Protein AF-0000000078811492 (afdb_homodimer)

Radius of gyration: 34.93 Å; Cα contacts (8 Å, |Δi|>4): 1574; chains: 2; bounding box: 75×149×97 Å

Secondary structure (DSSP, 8-state):
----STTHHHHHHHHHHHHHHHHHHHHHHHHSTTS----EEEEEEEE---STT-S--HHHH--EEEEEEE-TTSBEEEEEEEESGGGGSTT--EEE---SEEEEEEEEE--GGGTSEEEPP--TT-BGGG-EEEE--EE-TTT--EEE-S-PPP-EEEEEEEEE---TT-EEEEEEEEEEE-EEEEEEEEEETT-PPPPGGGEEEEEEES--EEETTSPBPP---EEEEPSEEEEEEEEEEEESSSS-EEEEEEEEEEEEEEEE------TTTSPPPEEEEEETT--EEEEEEHHHHHHHTSTGGGTTS-HHHHHHH--EEEEEEEE-TTS--------BTTB----------/----STHHHHHHHHHHHHHHHHHHHHHHHHHSTTS----EEEEEEEE---STT-S--HHHH--EEEEEEE-TTSBEEEEEEEESGGGGSTT--EEE---SEEEEEEEEE--GGGTSEEE----TT-BGGG-EEEE--EE-TTT--EEE-S-PPP-EEEEEEEEE---TT-EEEEEEEEEEE-EEEEEEEEEETT-PPPPGGGEEEEEEES--EEETTSPBPP---EEEEPSEEEEEEEEEEEESSSS-EEEEEEEEEEEEEEEE------TTTSPPPEEEEEETT--EEEEEEHHHHHHHT-TGGGTTS-HHHHHHH--EEEEEEEE-TTSS-------BTTB----------

pLDDT: mean 80.96, std 22.61, range [22.38, 98.75]

Organism: NCBI:txid997873

Foldseek 3Di:
DDDDPPPVVVVVVVVVVVVVVVVVVVCVCVVVVPLPPLAAWEKEAEFELLAPVSHGCFLPAWFKKKKFKAAPVQFTDDIDMDGDNLRNDPDDIDIDPDDFHKIKMKMKTFCVVVPFKDWDDQDGRDGLQNIKIFGDWDADPVPRATEDADDHRWMKIWIDIDGGDDGSSYDYHYHYIYIFTFKAKEKEKEAALVLEADDQLFKWKWKKDQARMAGSVRDGDGGGIYIWGFNDKDKDKDWDWDDPDPDDTDTDIYIMMMTMTMDTHDDDDDCVVGPAIWMWMATPVGHTADIDRVLVVQQVVCDDVNVVPDSNSSSRHHRYYYYYHYAYPVSHNCPPQPPPDPDRPPPPPPPPD/DPPDPPPVVVVVVVVVVVVVVVVVVVCVCVVCVPLPPLAAWEKEAEFELLAPVSHGCFLPAWFKKKKFKAAPVQFTDDIDMDGDNLRNDPPDIDIDPDDFHKIKMKMKTFCVVPPFKDWDDDDGRDGLQNIKIFGDWDADPVPRATEDADDHRWMKIWIDIDGGDDGSSYDYHYHYIYIFTFKAKEKEKEAALVLEADDQLFKWKWKKDQARMAGSVRDGDGGGIYIWGFNDKDKDKDWDWDDPDPPDTDTDIYIMMMTMTMDTHDDDDDCVVGPAIWMWMATPVGHTQDIDRVLVVQQVVCDDVNVPPDSNSSSRHHRYYYYYAYAYPVSHNPPPQPPPPVDRPPPPPPPPD

Solvent-accessible surface area (backbone atoms only — not comparable to full-atom values): 37862 Å² total; per-residue (Å²): 135,85,82,76,79,68,66,65,64,54,52,58,54,50,51,52,49,48,54,52,50,55,54,53,56,58,47,49,58,56,56,58,61,54,48,60,72,41,54,67,43,40,31,40,30,73,37,31,34,52,35,86,60,60,22,58,22,33,47,71,66,46,52,23,42,36,40,38,34,20,38,87,86,37,37,57,76,48,70,52,71,52,67,51,72,64,46,49,37,93,77,49,59,47,75,50,94,66,76,63,43,56,33,42,37,38,34,48,24,21,39,68,91,44,71,38,32,40,62,55,83,80,52,93,78,30,36,59,85,69,35,33,38,31,51,59,67,44,72,38,80,90,78,70,44,36,28,36,52,50,78,55,56,59,30,30,42,31,64,40,80,46,74,44,72,82,44,83,78,24,46,82,46,79,44,77,34,56,32,39,51,36,37,32,39,38,36,40,33,40,30,36,38,16,34,40,69,39,60,44,82,48,46,43,56,34,37,35,36,47,45,47,28,31,36,64,83,73,44,73,38,93,52,66,65,34,38,28,26,50,54,44,73,42,73,40,63,32,50,37,57,24,74,78,49,99,85,40,70,46,76,41,78,22,35,19,18,36,36,33,35,38,46,54,43,75,71,87,68,63,65,92,80,39,83,70,39,30,36,37,32,23,35,69,88,64,47,78,38,46,48,36,36,49,63,38,55,58,57,60,66,50,48,79,92,42,61,85,50,52,70,58,56,46,46,40,23,53,42,70,46,64,44,48,44,70,26,42,88,76,66,34,24,66,74,24,49,36,49,41,91,93,48,73,62,74,82,70,84,66,79,79,125,135,84,83,77,77,71,66,63,64,56,51,59,54,48,51,51,51,49,55,53,51,54,53,51,55,56,48,49,56,56,54,57,62,54,49,60,70,42,54,66,44,41,32,39,29,74,36,31,35,50,35,86,59,60,22,59,23,33,46,73,66,46,51,23,42,35,40,39,33,20,39,88,86,38,37,58,75,49,70,51,71,51,67,51,73,64,47,51,38,92,79,50,60,46,76,50,94,66,74,64,42,55,34,42,36,39,34,48,25,21,40,68,92,45,71,37,31,40,62,54,82,80,53,96,77,31,35,58,86,68,34,32,39,32,52,59,67,43,72,38,82,88,78,68,45,37,28,36,54,51,78,56,55,59,30,29,41,30,65,42,80,44,74,44,71,81,43,84,78,25,48,82,46,76,44,77,33,56,31,38,51,38,37,31,38,39,37,40,32,39,30,37,42,25,30,45,69,40,61,46,82,48,46,45,55,34,36,37,35,49,48,48,28,31,37,65,84,73,43,73,38,94,54,67,64,32,37,29,26,49,54,44,74,45,74,39,64,33,50,37,54,12,66,79,50,99,84,40,70,45,76,28,77,22,35,19,18,35,36,34,34,38,45,53,44,75,71,85,70,62,64,92,81,38,83,70,39,31,37,37,32,24,34,70,88,63,47,78,38,45,49,35,37,47,64,37,54,57,58,60,66,50,48,78,90,41,61,85,49,51,71,58,56,47,46,40,23,54,43,69,45,61,43,49,44,68,23,41,89,76,66,34,23,58,70,26,56,39,45,54,86,93,48,72,68,73,83,69,85,66,79,78,128

InterPro domains:
  IPR014941 Fimbrium subunit FimB/Mfa2/Mfa3 [PF08842] (35-348)

Sequence (706 aa):
MDKPSYIRNFGMKAWVILVELLLLVSCDNAIYDDEGDCSVTYHLKFRYDMNMKFADAFTHEVKSVRLYAFNSNGELVWQADEQGEILASGDYTMKLELAPGDYHLMAWCGLDNGESFTVTDASHNCRMTDLHCKLNRYLDKATGVSYSNKDLHPLFHGSLDVSLPANDDGGDYTYVMPLTKDTNVFRVVLQHLSGQDINVDDFTFSIEDRNGWIAHDNTLKEDEPIVYRTWSTYSGEAGVDIATGKESRVTTIVKVAVAELTVSRLVLRDWSLYSRPMLIIRTTEGKLVASIPIIDYALLVKGNYNRKMSDQEYLDRQDEYNMTFFLDEQNQWINSVILINSWRVVLSNVDVDMDKPSYIRNFGMKAWVILVELLLLVSCDNAIYDDEGDCSVTYHLKFRYDMNMKFADAFTHEVKSVRLYAFNSNGELVWQADEQGEILASGDYTMKLELAPGDYHLMAWCGLDNGESFTVTDASHNCRMTDLHCKLNRYLDKATGVSYSNKDLHPLFHGSLDVSLPANDDGGDYTYVMPLTKDTNVFRVVLQHLSGQDINVDDFTFSIEDRNGWIAHDNTLKEDEPIVYRTWSTYSGEAGVDIATGKESRVTTIVKVAVAELTVSRLVLRDWSLYSRPMLIIRTTEGKLVASIPIIDYALLVKGNYNRKMSDQEYLDRQDEYNMTFFLDEQNQWINSVILINSWRVVLSNVDVD

Structure (mmCIF, N/CA/C/O backbone):
data_AF-0000000078811492-model_v1
#
loop_
_entity.id
_entity.type
_entity.pdbx_description
1 polymer 'FimB/Mfa2 family fimbrial subunit'
#
loop_
_atom_site.group_PDB
_atom_site.id
_atom_site.type_symbol
_atom_site.label_atom_id
_atom_site.label_alt_id
_atom_site.label_comp_id
_atom_site.label_asym_id
_atom_site.label_entity_id
_atom_site.label_seq_id
_atom_site.pdbx_PDB_ins_code
_atom_site.Cartn_x
_atom_site.Cartn_y
_atom_site.Cartn_z
_atom_site.occupancy
_atom_site.B_iso_or_equiv
_atom_site.auth_seq_id
_atom_site.auth_comp_id
_atom_site.auth_asym_id
_atom_site.auth_atom_id
_atom_site.pdbx_PDB_model_num
ATOM 1 N N . MET A 1 1 ? 16.922 -79.375 -67.188 1 23.11 1 MET A N 1
ATOM 2 C CA . MET A 1 1 ? 17.719 -78.688 -66.188 1 23.11 1 MET A CA 1
ATOM 3 C C . MET A 1 1 ? 16.828 -78 -65.188 1 23.11 1 MET A C 1
ATOM 5 O O . MET A 1 1 ? 16.016 -77.125 -65.5 1 23.11 1 MET A O 1
ATOM 9 N N . ASP A 1 2 ? 16.516 -78.688 -64.125 1 27.75 2 ASP A N 1
ATOM 10 C CA . ASP A 1 2 ? 15.562 -78.562 -63 1 27.75 2 ASP A CA 1
ATOM 11 C C . ASP A 1 2 ? 15.883 -77.375 -62.125 1 27.75 2 ASP A C 1
ATOM 13 O O . ASP A 1 2 ? 16.984 -77.25 -61.594 1 27.75 2 ASP A O 1
ATOM 17 N N . LYS A 1 3 ? 15.266 -76.25 -62.5 1 35.47 3 LYS A N 1
ATOM 18 C CA . LYS A 1 3 ? 15.352 -74.938 -61.875 1 35.47 3 LYS A CA 1
ATOM 19 C C . LYS A 1 3 ? 15.016 -75 -60.406 1 35.47 3 LYS A C 1
ATOM 21 O O . LYS A 1 3 ? 13.938 -75.438 -60 1 35.47 3 LYS A O 1
ATOM 26 N N . PRO A 1 4 ? 16.125 -75.062 -59.438 1 29.5 4 PRO A N 1
ATOM 27 C CA . PRO A 1 4 ? 16.203 -75.312 -58 1 29.5 4 PRO A CA 1
ATOM 28 C C . PRO A 1 4 ? 15.336 -74.375 -57.188 1 29.5 4 PRO A C 1
ATOM 30 O O . PRO A 1 4 ? 15.125 -73.25 -57.594 1 29.5 4 PRO A O 1
ATOM 33 N N . SER A 1 5 ? 14.453 -74.812 -56.219 1 30.3 5 SER A N 1
ATOM 34 C CA . SER A 1 5 ? 13.531 -74.5 -55.156 1 30.3 5 SER A CA 1
ATOM 35 C C . SER A 1 5 ? 14.188 -73.562 -54.125 1 30.3 5 SER A C 1
ATOM 37 O O . SER A 1 5 ? 13.586 -73.25 -53.094 1 30.3 5 SER A O 1
ATOM 39 N N . TYR A 1 6 ? 15.492 -73.312 -54.25 1 29.5 6 TYR A N 1
ATOM 40 C CA . TYR A 1 6 ? 16.219 -72.75 -53.125 1 29.5 6 TYR A CA 1
ATOM 41 C C . TYR A 1 6 ? 15.812 -71.25 -52.875 1 29.5 6 TYR A C 1
ATOM 43 O O . TYR A 1 6 ? 16.25 -70.625 -51.906 1 29.5 6 TYR A O 1
ATOM 51 N N . ILE A 1 7 ? 15.094 -70.688 -53.875 1 31.89 7 ILE A N 1
ATOM 52 C CA . ILE A 1 7 ? 15.07 -69.25 -53.781 1 31.89 7 ILE A CA 1
ATOM 53 C C . ILE A 1 7 ? 14.055 -68.812 -52.719 1 31.89 7 ILE A C 1
ATOM 55 O O . ILE A 1 7 ? 14.047 -67.625 -52.281 1 31.89 7 ILE A O 1
ATOM 59 N N . ARG A 1 8 ? 13.039 -69.625 -52.469 1 34.31 8 ARG A N 1
ATOM 60 C CA . ARG A 1 8 ? 11.922 -69.062 -51.719 1 34.31 8 ARG A CA 1
ATOM 61 C C . ARG A 1 8 ? 12.312 -68.875 -50.25 1 34.31 8 ARG A C 1
ATOM 63 O O . ARG A 1 8 ? 11.688 -68.062 -49.562 1 34.31 8 ARG A O 1
ATOM 70 N N . ASN A 1 9 ? 13.219 -69.75 -49.75 1 35.31 9 ASN A N 1
ATOM 71 C CA . ASN A 1 9 ? 13.469 -69.625 -48.344 1 35.31 9 ASN A CA 1
ATOM 72 C C . ASN A 1 9 ? 14.32 -68.438 -48 1 35.31 9 ASN A C 1
ATOM 74 O O . ASN A 1 9 ? 14.469 -68.062 -46.844 1 35.31 9 ASN A O 1
ATOM 78 N N . PHE A 1 10 ? 15.062 -67.938 -49.062 1 40.41 10 PHE A N 1
ATOM 79 C CA . PHE A 1 10 ? 15.945 -66.875 -48.75 1 40.41 10 PHE A CA 1
ATOM 80 C C . PHE A 1 10 ? 15.148 -65.562 -48.531 1 40.41 10 PHE A C 1
ATOM 82 O O . PHE A 1 10 ? 15.641 -64.625 -47.906 1 40.41 10 PHE A O 1
ATOM 89 N N . GLY A 1 11 ? 13.93 -65.562 -49.094 1 39.06 11 GLY A N 1
ATOM 90 C CA . GLY A 1 11 ? 13.203 -64.312 -48.969 1 39.06 11 GLY A CA 1
ATOM 91 C C . GLY A 1 11 ? 12.68 -64.062 -47.562 1 39.06 11 GLY A C 1
ATOM 92 O O . GLY A 1 11 ? 12.586 -62.906 -47.125 1 39.06 11 GLY A O 1
ATOM 93 N N . MET A 1 12 ? 12.219 -65.188 -47 1 42.34 12 MET A N 1
ATOM 94 C CA . MET A 1 12 ? 11.617 -64.938 -45.688 1 42.34 12 MET A CA 1
ATOM 95 C C . MET A 1 12 ? 12.688 -64.625 -44.656 1 42.34 12 MET A C 1
ATOM 97 O O . MET A 1 12 ? 12.422 -63.938 -43.688 1 42.34 12 MET A O 1
ATOM 101 N N . LYS A 1 13 ? 13.859 -65.25 -44.781 1 45.75 13 LYS A N 1
ATOM 102 C CA . LYS A 1 13 ? 14.898 -64.938 -43.812 1 45.75 13 LYS A CA 1
ATOM 103 C C . LYS A 1 13 ? 15.406 -63.5 -44 1 45.75 13 LYS A C 1
ATOM 105 O O . LYS A 1 13 ? 15.719 -62.812 -43.031 1 45.75 13 LYS A O 1
ATOM 110 N N . ALA A 1 14 ? 15.383 -63.062 -45.281 1 48.25 14 ALA A N 1
ATOM 111 C CA . ALA A 1 14 ? 15.852 -61.688 -45.469 1 48.25 14 ALA A CA 1
ATOM 112 C C . ALA A 1 14 ? 14.859 -60.688 -44.906 1 48.25 14 ALA A C 1
ATOM 114 O O . ALA A 1 14 ? 15.258 -59.625 -44.375 1 48.25 14 ALA A O 1
ATOM 115 N N . TRP A 1 15 ? 13.562 -61.062 -44.969 1 49.03 15 TRP A N 1
ATOM 116 C CA . TRP A 1 15 ? 12.617 -60.094 -44.438 1 49.03 15 TRP A CA 1
ATOM 117 C C . TRP A 1 15 ? 12.695 -60.062 -42.906 1 49.03 15 TRP A C 1
ATOM 119 O O . TRP A 1 15 ? 12.594 -59 -42.312 1 49.03 15 TRP A O 1
ATOM 129 N N . VAL A 1 16 ? 13.031 -61.219 -42.312 1 46.47 16 VAL A N 1
ATOM 130 C CA . VAL A 1 16 ? 13.141 -61.188 -40.844 1 46.47 16 VAL A CA 1
ATOM 131 C C . VAL A 1 16 ? 14.414 -60.438 -40.438 1 46.47 16 VAL A C 1
ATOM 133 O O . VAL A 1 16 ? 14.406 -59.688 -39.469 1 46.47 16 VAL A O 1
ATOM 136 N N . ILE A 1 17 ? 15.523 -60.562 -41.219 1 48.25 17 ILE A N 1
ATOM 137 C CA . ILE A 1 17 ? 16.734 -59.812 -40.875 1 48.25 17 ILE A CA 1
ATOM 138 C C . ILE A 1 17 ? 16.5 -58.312 -41.125 1 48.25 17 ILE A C 1
ATOM 140 O O . ILE A 1 17 ? 16.969 -57.5 -40.344 1 48.25 17 ILE A O 1
ATOM 144 N N . LEU A 1 18 ? 15.711 -57.969 -42.125 1 45.84 18 LEU A N 1
ATOM 145 C CA . LEU A 1 18 ? 15.477 -56.531 -42.312 1 45.84 18 LEU A CA 1
ATOM 146 C C . LEU A 1 18 ? 14.617 -55.969 -41.188 1 45.84 18 LEU A C 1
ATOM 148 O O . LEU A 1 18 ? 14.867 -54.844 -40.719 1 45.84 18 LEU A O 1
ATOM 152 N N . VAL A 1 19 ? 13.578 -56.719 -40.75 1 47.25 19 VAL A N 1
ATOM 153 C CA . VAL A 1 19 ? 12.781 -56.188 -39.625 1 47.25 19 VAL A CA 1
ATOM 154 C C . VAL A 1 19 ? 13.625 -56.156 -38.375 1 47.25 19 VAL A C 1
ATOM 156 O O . VAL A 1 19 ? 13.531 -55.188 -37.594 1 47.25 19 VAL A O 1
ATOM 159 N N . GLU A 1 20 ? 14.547 -57.094 -38.125 1 43.19 20 GLU A N 1
ATOM 160 C CA . GLU A 1 20 ? 15.422 -57.031 -36.969 1 43.19 20 GLU A CA 1
ATOM 161 C C . GLU A 1 20 ? 16.438 -55.906 -37.125 1 43.19 20 GLU A C 1
ATOM 163 O O . GLU A 1 20 ? 16.812 -55.25 -36.125 1 43.19 20 GLU A O 1
ATOM 168 N N . LEU A 1 21 ? 16.938 -55.656 -38.281 1 44 21 LEU A N 1
ATOM 169 C CA . LEU A 1 21 ? 17.875 -54.531 -38.469 1 44 21 LEU A CA 1
ATOM 170 C C . LEU A 1 21 ? 17.172 -53.188 -38.344 1 44 21 LEU A C 1
ATOM 172 O O . LEU A 1 21 ? 17.734 -52.25 -37.812 1 44 21 LEU A O 1
ATOM 176 N N . LEU A 1 22 ? 15.891 -53.031 -38.844 1 42.28 22 LEU A N 1
ATOM 177 C CA . LEU A 1 22 ? 15.18 -51.781 -38.625 1 42.28 22 LEU A CA 1
ATOM 178 C C . LEU A 1 22 ? 14.805 -51.594 -37.156 1 42.28 22 LEU A C 1
ATOM 180 O O . LEU A 1 22 ? 14.688 -50.5 -36.656 1 42.28 22 LEU A O 1
ATOM 184 N N . LEU A 1 23 ? 14.539 -52.688 -36.406 1 37.84 23 LEU A N 1
ATOM 185 C CA . LEU A 1 23 ? 14.305 -52.531 -34.969 1 37.84 23 LEU A CA 1
ATOM 186 C C . LEU A 1 23 ? 15.602 -52.219 -34.219 1 37.84 23 LEU A C 1
ATOM 188 O O . LEU A 1 23 ? 15.578 -51.625 -33.125 1 37.84 23 LEU A O 1
ATOM 192 N N . LEU A 1 24 ? 16.797 -52.656 -34.656 1 38 24 LEU A N 1
ATOM 193 C CA . LEU A 1 24 ? 18.031 -52.281 -33.969 1 38 24 LEU A CA 1
ATOM 194 C C . LEU A 1 24 ? 18.406 -50.844 -34.25 1 38 24 LEU A C 1
ATOM 196 O O . LEU A 1 24 ? 19.078 -50.188 -33.469 1 38 24 LEU A O 1
ATOM 200 N N . VAL A 1 25 ? 18.219 -50.344 -35.531 1 38.03 25 VAL A N 1
ATOM 201 C CA . VAL A 1 25 ? 18.641 -48.969 -35.75 1 38.03 25 VAL A CA 1
ATOM 202 C C . VAL A 1 25 ? 17.719 -48 -35 1 38.03 25 VAL A C 1
ATOM 204 O O . VAL A 1 25 ? 18.172 -46.938 -34.562 1 38.03 25 VAL A O 1
ATOM 207 N N . SER A 1 26 ? 16.391 -48.219 -34.938 1 35.97 26 SER A N 1
ATOM 208 C CA . SER A 1 26 ? 15.562 -47.219 -34.312 1 35.97 26 SER A CA 1
ATOM 209 C C . SER A 1 26 ? 15.703 -47.25 -32.812 1 35.97 26 SER A C 1
ATOM 211 O O . SER A 1 26 ? 15.336 -46.281 -32.125 1 35.97 26 SER A O 1
ATOM 213 N N . CYS A 1 27 ? 16.047 -48.375 -32.188 1 36.16 27 CYS A N 1
ATOM 214 C CA . CYS A 1 27 ? 16.234 -48.375 -30.75 1 36.16 27 CYS A CA 1
ATOM 215 C C . CYS A 1 27 ? 17.594 -47.781 -30.375 1 36.16 27 CYS A C 1
ATOM 217 O O . CYS A 1 27 ? 17.906 -47.625 -29.188 1 36.16 27 CYS A O 1
ATOM 219 N N . ASP A 1 28 ? 18.641 -47.875 -31.219 1 35.81 28 ASP A N 1
ATOM 220 C CA . ASP A 1 28 ? 19.891 -47.281 -30.719 1 35.81 28 ASP A CA 1
ATOM 221 C C . ASP A 1 28 ? 19.75 -45.781 -30.562 1 35.81 28 ASP A C 1
ATOM 223 O O . ASP A 1 28 ? 20.344 -45.188 -29.656 1 35.81 28 ASP A O 1
ATOM 227 N N . ASN A 1 29 ? 19.266 -45.062 -31.625 1 35.19 29 ASN A N 1
ATOM 228 C CA . ASN A 1 29 ? 19.219 -43.625 -31.438 1 35.19 29 ASN A CA 1
ATOM 229 C C . ASN A 1 29 ? 18.141 -43.219 -30.438 1 35.19 29 ASN A C 1
ATOM 231 O O . ASN A 1 29 ? 18.125 -42.062 -29.953 1 35.19 29 ASN A O 1
ATOM 235 N N . ALA A 1 30 ? 16.984 -43.875 -30.328 1 36.44 30 ALA A N 1
ATOM 236 C CA . ALA A 1 30 ? 15.969 -43.531 -29.328 1 36.44 30 ALA A CA 1
ATOM 237 C C . ALA A 1 30 ? 16.422 -43.938 -27.922 1 36.44 30 ALA A C 1
ATOM 239 O O . ALA A 1 30 ? 16.016 -43.344 -26.922 1 36.44 30 ALA A O 1
ATOM 240 N N . ILE A 1 31 ? 17.062 -45.094 -27.672 1 38.25 31 ILE A N 1
ATOM 241 C CA . ILE A 1 31 ? 17.516 -45.438 -26.328 1 38.25 31 ILE A CA 1
ATOM 242 C C . ILE A 1 31 ? 18.703 -44.531 -25.953 1 38.25 31 ILE A C 1
ATOM 244 O O . ILE A 1 31 ? 18.844 -44.125 -24.797 1 38.25 31 ILE A O 1
ATOM 248 N N . TYR A 1 32 ? 19.719 -44.438 -26.766 1 38.69 32 TYR A N 1
ATOM 249 C CA . TYR A 1 32 ? 20.797 -43.531 -26.344 1 38.69 32 TYR A CA 1
ATOM 250 C C . TYR A 1 32 ? 20.359 -42.094 -26.422 1 38.69 32 TYR A C 1
ATOM 252 O O . TYR A 1 32 ? 21.062 -41.188 -25.922 1 38.69 32 TYR A O 1
ATOM 260 N N . ASP A 1 33 ? 19.531 -41.75 -27.312 1 39.75 33 ASP A N 1
ATOM 261 C CA . ASP A 1 33 ? 19.094 -40.375 -27.359 1 39.75 33 ASP A CA 1
ATOM 262 C C . ASP A 1 33 ? 18.328 -40 -26.094 1 39.75 33 ASP A C 1
ATOM 264 O O . ASP A 1 33 ? 17.906 -38.844 -25.922 1 39.75 33 ASP A O 1
ATOM 268 N N . ASP A 1 34 ? 17.641 -40.969 -25.594 1 39.19 34 ASP A N 1
ATOM 269 C CA . ASP A 1 34 ? 17.188 -40.594 -24.25 1 39.19 34 ASP A CA 1
ATOM 270 C C . ASP A 1 34 ? 18.344 -40.531 -23.266 1 39.19 34 ASP A C 1
ATOM 272 O O . ASP A 1 34 ? 18.266 -41.094 -22.172 1 39.19 34 ASP A O 1
ATOM 276 N N . GLU A 1 35 ? 19.578 -40.906 -23.641 1 42.19 35 GLU A N 1
ATOM 277 C CA . GLU A 1 35 ? 20.531 -40.438 -22.641 1 42.19 35 GLU A CA 1
ATOM 278 C C . GLU A 1 35 ? 20.062 -39.156 -21.969 1 42.19 35 GLU A C 1
ATOM 280 O O . GLU A 1 35 ? 19.906 -38.125 -22.641 1 42.19 35 GLU A O 1
ATOM 285 N N . GLY A 1 36 ? 19.234 -39.281 -21.156 1 46.66 36 GLY A N 1
ATOM 286 C CA . GLY A 1 36 ? 18.828 -38.156 -20.297 1 46.66 36 GLY A CA 1
ATOM 287 C C . GLY A 1 36 ? 19.859 -37.062 -20.234 1 46.66 36 GLY A C 1
ATOM 288 O O . GLY A 1 36 ? 21.062 -37.344 -20.203 1 46.66 36 GLY A O 1
ATOM 289 N N . ASP A 1 37 ? 19.906 -36.094 -21.031 1 52.69 37 ASP A N 1
ATOM 290 C CA . ASP A 1 37 ? 20.75 -34.938 -20.828 1 52.69 37 ASP A CA 1
ATOM 291 C C . ASP A 1 37 ? 21.234 -34.844 -19.375 1 52.69 37 ASP A C 1
ATOM 293 O O . ASP A 1 37 ? 20.453 -34.625 -18.453 1 52.69 37 ASP A O 1
ATOM 297 N N . CYS A 1 38 ? 22.141 -35.844 -19.031 1 66.19 38 CYS A N 1
ATOM 298 C CA . CYS A 1 38 ? 22.812 -35.938 -17.734 1 66.19 38 CYS A CA 1
ATOM 299 C C . CYS A 1 38 ? 23.391 -34.562 -17.344 1 66.19 38 CYS A C 1
ATOM 301 O O . CYS A 1 38 ? 24.266 -34.5 -16.469 1 66.19 38 CYS A O 1
ATOM 303 N N . SER A 1 39 ? 23.031 -33.625 -18.109 1 81.31 39 SER A N 1
ATOM 304 C CA . SER A 1 39 ? 23.562 -32.312 -17.734 1 81.31 39 SER A CA 1
ATOM 305 C C . SER A 1 39 ? 22.781 -31.734 -16.562 1 81.31 39 SER A C 1
ATOM 307 O O . SER A 1 39 ? 21.594 -32 -16.391 1 81.31 39 SER A O 1
ATOM 309 N N . VAL A 1 40 ? 23.594 -31.266 -15.656 1 89.56 40 VAL A N 1
ATOM 310 C CA . VAL A 1 40 ? 23.031 -30.547 -14.516 1 89.56 40 VAL A CA 1
ATOM 311 C C . VAL A 1 40 ? 22.844 -29.078 -14.867 1 89.56 40 VAL A C 1
ATOM 313 O O . VAL A 1 40 ? 23.75 -28.453 -15.414 1 89.56 40 VAL A O 1
ATOM 316 N N . THR A 1 41 ? 21.656 -28.625 -14.773 1 93.81 41 THR A N 1
ATOM 317 C CA . THR A 1 41 ? 21.391 -27.203 -14.984 1 93.81 41 THR A CA 1
ATOM 318 C C . THR A 1 41 ? 20.891 -26.547 -13.703 1 93.81 41 THR A C 1
ATOM 320 O O . THR A 1 41 ? 20.094 -27.141 -12.969 1 93.81 41 THR A O 1
ATOM 323 N N . TYR A 1 42 ? 21.469 -25.406 -13.406 1 96.44 42 TYR A N 1
ATOM 324 C CA . TYR A 1 42 ? 21.062 -24.641 -12.242 1 96.44 42 TYR A CA 1
ATOM 325 C C . TYR A 1 42 ? 20.312 -23.375 -12.656 1 96.44 42 TYR A C 1
ATOM 327 O O . TYR A 1 42 ? 20.703 -22.688 -13.602 1 96.44 42 TYR A O 1
ATOM 335 N N . HIS A 1 43 ? 19.188 -23.125 -11.984 1 97.12 43 HIS A N 1
ATOM 336 C CA . HIS A 1 43 ? 18.375 -21.938 -12.242 1 97.12 43 HIS A CA 1
ATOM 337 C C . HIS A 1 43 ? 18.156 -21.125 -10.969 1 97.12 43 HIS A C 1
ATOM 339 O O . HIS A 1 43 ? 18.078 -21.703 -9.875 1 97.12 43 HIS A O 1
ATOM 345 N N . LEU A 1 44 ? 18.109 -19.844 -11.18 1 98.19 44 LEU A N 1
ATOM 346 C CA . LEU A 1 44 ? 17.781 -18.953 -10.078 1 98.19 44 LEU A CA 1
ATOM 347 C C . LEU A 1 44 ? 16.5 -18.172 -10.375 1 98.19 44 LEU A C 1
ATOM 349 O O . LEU A 1 44 ? 16.406 -17.484 -11.398 1 98.19 44 LEU A O 1
ATOM 353 N N . LYS A 1 45 ? 15.555 -18.359 -9.547 1 97.75 45 LYS A N 1
ATOM 354 C CA . LYS A 1 45 ? 14.336 -17.562 -9.578 1 97.75 45 LYS A CA 1
ATOM 355 C C . LYS A 1 45 ? 14.414 -16.406 -8.586 1 97.75 45 LYS A C 1
ATOM 357 O O . LYS A 1 45 ? 14.883 -16.578 -7.461 1 97.75 45 LYS A O 1
ATOM 362 N N . PHE A 1 46 ? 13.977 -15.258 -9.062 1 98.12 46 PHE A N 1
ATOM 363 C CA . PHE A 1 46 ? 13.891 -14.086 -8.195 1 98.12 46 PHE A CA 1
ATOM 364 C C . PHE A 1 46 ? 12.469 -13.891 -7.691 1 98.12 46 PHE A C 1
ATOM 366 O O . PHE A 1 46 ? 11.508 -14.062 -8.445 1 98.12 46 PHE A O 1
ATOM 373 N N . ARG A 1 47 ? 12.391 -13.586 -6.43 1 97.81 47 ARG A N 1
ATOM 374 C CA . ARG A 1 47 ? 11.078 -13.398 -5.82 1 97.81 47 ARG A CA 1
ATOM 375 C C . ARG A 1 47 ? 11.016 -12.094 -5.039 1 97.81 47 ARG A C 1
ATOM 377 O O . ARG A 1 47 ? 11.82 -11.875 -4.125 1 97.81 47 ARG A O 1
ATOM 384 N N . TYR A 1 48 ? 10.039 -11.25 -5.402 1 98.25 48 TYR A N 1
ATOM 385 C CA . TYR A 1 48 ? 9.805 -10.031 -4.641 1 98.25 48 TYR A CA 1
ATOM 386 C C . TYR A 1 48 ? 8.469 -10.094 -3.912 1 98.25 48 TYR A C 1
ATOM 388 O O . TYR A 1 48 ? 7.48 -9.5 -4.363 1 98.25 48 TYR A O 1
ATOM 396 N N . ASP A 1 49 ? 8.453 -10.734 -2.77 1 97.81 49 ASP A N 1
ATOM 397 C CA . ASP A 1 49 ? 7.262 -10.789 -1.935 1 97.81 49 ASP A CA 1
ATOM 398 C C . ASP A 1 49 ? 7.465 -10.031 -0.627 1 97.81 49 ASP A C 1
ATOM 400 O O . ASP A 1 49 ? 6.586 -10.023 0.238 1 97.81 49 ASP A O 1
ATOM 404 N N . MET A 1 50 ? 8.641 -9.391 -0.5 1 98.06 50 MET A N 1
ATOM 405 C CA . MET A 1 50 ? 8.883 -8.492 0.626 1 98.06 50 MET A CA 1
ATOM 406 C C . MET A 1 50 ? 8.148 -7.172 0.434 1 98.06 50 MET A C 1
ATOM 408 O O . MET A 1 50 ? 8.781 -6.121 0.314 1 98.06 50 MET A O 1
ATOM 412 N N . ASN A 1 51 ? 6.844 -7.293 0.316 1 97.81 51 ASN A N 1
ATOM 413 C CA . ASN A 1 51 ? 5.91 -6.176 0.246 1 97.81 51 ASN A CA 1
ATOM 414 C C . ASN A 1 51 ? 4.668 -6.43 1.099 1 97.81 51 ASN A C 1
ATOM 416 O O . ASN A 1 51 ? 4.52 -7.508 1.679 1 97.81 51 ASN A O 1
ATOM 420 N N . MET A 1 52 ? 3.752 -5.473 1.194 1 95.56 52 MET A N 1
ATOM 421 C CA . MET A 1 52 ? 2.678 -5.535 2.182 1 95.56 52 MET A CA 1
ATOM 422 C C . MET A 1 52 ? 1.567 -6.473 1.719 1 95.56 52 MET A C 1
ATOM 424 O O . MET A 1 52 ? 0.67 -6.809 2.494 1 95.56 52 MET A O 1
ATOM 428 N N . LYS A 1 53 ? 1.622 -6.957 0.45 1 96.56 53 LYS A N 1
ATOM 429 C CA . LYS A 1 53 ? 0.653 -7.938 -0.031 1 96.56 53 LYS A CA 1
ATOM 430 C C . LYS A 1 53 ? 1.178 -9.359 0.144 1 96.56 53 LYS A C 1
ATOM 432 O O . LYS A 1 53 ? 0.438 -10.328 -0.051 1 96.56 53 LYS A O 1
ATOM 437 N N . PHE A 1 54 ? 2.48 -9.461 0.458 1 96 54 PHE A N 1
ATOM 438 C CA . PHE A 1 54 ? 3.113 -10.766 0.641 1 96 54 PHE A CA 1
ATOM 439 C C . PHE A 1 54 ? 2.922 -11.641 -0.593 1 96 54 PHE A C 1
ATOM 441 O O . PHE A 1 54 ? 2.627 -12.828 -0.477 1 96 54 PHE A O 1
ATOM 448 N N . ALA A 1 55 ? 3.025 -11 -1.735 1 96.12 55 ALA A N 1
ATOM 449 C CA . ALA A 1 55 ? 2.855 -11.656 -3.031 1 96.12 55 ALA A CA 1
ATOM 450 C C . ALA A 1 55 ? 4 -11.305 -3.977 1 96.12 55 ALA A C 1
ATOM 452 O O . ALA A 1 55 ? 4.469 -10.164 -4 1 96.12 55 ALA A O 1
ATOM 453 N N . ASP A 1 56 ? 4.359 -12.242 -4.734 1 96.56 56 ASP A N 1
ATOM 454 C CA . ASP A 1 56 ? 5.492 -12.047 -5.637 1 96.56 56 ASP A CA 1
ATOM 455 C C . ASP A 1 56 ? 5.148 -11.062 -6.746 1 96.56 56 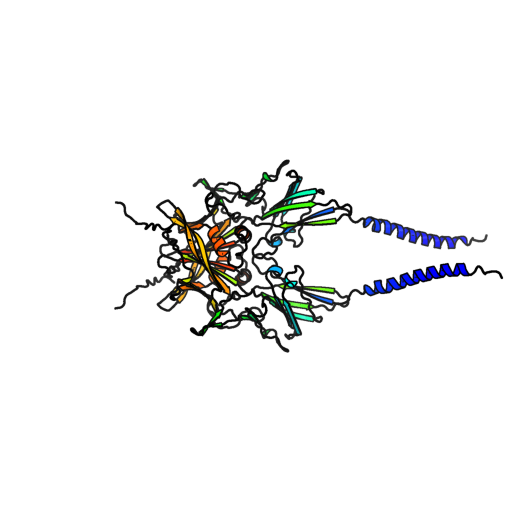ASP A C 1
ATOM 457 O O . ASP A 1 56 ? 4.375 -11.383 -7.652 1 96.56 56 ASP A O 1
ATOM 461 N N . ALA A 1 57 ? 5.82 -9.914 -6.648 1 97.38 57 ALA A N 1
ATOM 462 C CA . ALA A 1 57 ? 5.562 -8.859 -7.629 1 97.38 57 ALA A CA 1
ATOM 463 C C . ALA A 1 57 ? 6.758 -8.68 -8.562 1 97.38 57 ALA A C 1
ATOM 465 O O . ALA A 1 57 ? 6.926 -7.621 -9.172 1 97.38 57 ALA A O 1
ATOM 466 N N . PHE A 1 58 ? 7.594 -9.68 -8.742 1 97.38 58 PHE A N 1
ATOM 467 C CA . PHE A 1 58 ? 8.797 -9.594 -9.562 1 97.38 58 PHE A CA 1
ATOM 468 C C . PHE A 1 58 ? 8.445 -9.234 -11 1 97.38 58 PHE A C 1
ATOM 470 O O . PHE A 1 58 ? 8.984 -8.266 -11.547 1 97.38 58 PHE A O 1
ATOM 477 N N . THR A 1 59 ? 7.496 -9.914 -11.523 1 94.56 59 THR A N 1
ATOM 478 C CA . THR A 1 59 ? 7.16 -9.773 -12.93 1 94.56 59 THR A CA 1
ATOM 479 C C . THR A 1 59 ? 6.691 -8.359 -13.242 1 94.56 59 THR A C 1
ATOM 481 O O . THR A 1 59 ? 6.949 -7.836 -14.328 1 94.56 59 THR A O 1
ATOM 484 N N . HIS A 1 60 ? 6.133 -7.715 -12.266 1 93.81 60 HIS A N 1
ATOM 485 C CA . HIS A 1 60 ? 5.551 -6.395 -12.492 1 93.81 60 HIS A CA 1
ATOM 486 C C . HIS A 1 60 ? 6.559 -5.289 -12.211 1 93.81 60 HIS A C 1
ATOM 488 O O . HIS A 1 60 ? 6.57 -4.266 -12.891 1 93.81 60 HIS A O 1
ATOM 494 N N . GLU A 1 61 ? 7.465 -5.496 -11.258 1 94.88 61 GLU A N 1
ATOM 495 C CA . GLU A 1 61 ? 8.195 -4.348 -10.742 1 94.88 61 GLU A CA 1
ATOM 496 C C . GLU A 1 61 ? 9.664 -4.387 -11.164 1 94.88 61 GLU A C 1
ATOM 498 O O . GLU A 1 61 ? 10.32 -3.348 -11.242 1 94.88 61 GLU A O 1
ATOM 503 N N . VAL A 1 62 ? 10.195 -5.535 -11.438 1 96.31 62 VAL A N 1
ATOM 504 C CA . VAL A 1 62 ? 11.625 -5.652 -11.688 1 96.31 62 VAL A CA 1
ATOM 505 C C . VAL A 1 62 ? 11.891 -5.613 -13.188 1 96.31 62 VAL A C 1
ATOM 507 O O . VAL A 1 62 ? 11.375 -6.445 -13.938 1 96.31 62 VAL A O 1
ATOM 510 N N . LYS A 1 63 ? 12.82 -4.699 -13.57 1 94.38 63 LYS A N 1
ATOM 511 C CA . LYS A 1 63 ? 13.023 -4.488 -15 1 94.38 63 LYS A CA 1
ATOM 512 C C . LYS A 1 63 ? 14.414 -4.945 -15.43 1 94.38 63 LYS A C 1
ATOM 514 O O . LYS A 1 63 ? 14.688 -5.094 -16.625 1 94.38 63 LYS A O 1
ATOM 519 N N . SER A 1 64 ? 15.266 -5.09 -14.531 1 96.38 64 SER A N 1
ATOM 520 C CA . SER A 1 64 ? 16.609 -5.574 -14.812 1 96.38 64 SER A CA 1
ATOM 521 C C . SER A 1 64 ? 17.188 -6.324 -13.617 1 96.38 64 SER A C 1
ATOM 523 O O . SER A 1 64 ? 16.828 -6.047 -12.469 1 96.38 64 SER A O 1
ATOM 525 N N . VAL A 1 65 ? 18.047 -7.285 -13.969 1 97 65 VAL A N 1
ATOM 526 C CA . VAL A 1 65 ? 18.719 -8.062 -12.93 1 97 65 VAL A CA 1
ATOM 527 C C . VAL A 1 65 ? 20.219 -8.117 -13.219 1 97 65 VAL A C 1
ATOM 529 O O . VAL A 1 65 ? 20.641 -8.266 -14.367 1 97 65 VAL A O 1
ATOM 532 N N . ARG A 1 66 ? 21 -7.852 -12.25 1 96.38 66 ARG A N 1
ATOM 533 C CA . ARG A 1 66 ? 22.438 -8.086 -12.25 1 96.38 66 ARG A CA 1
ATOM 534 C C . ARG A 1 66 ? 22.844 -9.016 -11.109 1 96.38 66 ARG A C 1
ATOM 536 O O . ARG A 1 66 ? 22.594 -8.711 -9.938 1 96.38 66 ARG A O 1
ATOM 543 N N . LEU A 1 67 ? 23.453 -10.148 -11.469 1 97.12 67 LEU A N 1
ATOM 544 C CA . LEU A 1 67 ? 23.75 -11.188 -10.5 1 97.12 67 LEU A CA 1
ATOM 545 C C . LEU A 1 67 ? 25.266 -11.422 -10.414 1 97.12 67 LEU A C 1
ATOM 547 O O . LEU A 1 67 ? 25.953 -11.438 -11.43 1 97.12 67 LEU A O 1
ATOM 551 N N . TYR A 1 68 ? 25.688 -11.562 -9.203 1 96.5 68 TYR A N 1
ATOM 552 C CA . TYR A 1 68 ? 27.078 -11.898 -8.906 1 96.5 68 TYR A CA 1
ATOM 553 C C . TYR A 1 68 ? 27.172 -13.203 -8.117 1 96.5 68 TYR A C 1
ATOM 555 O O . TYR A 1 68 ? 26.375 -13.445 -7.211 1 96.5 68 TYR A O 1
ATOM 563 N N . ALA A 1 69 ? 28.125 -14.008 -8.492 1 97 69 ALA A N 1
ATOM 564 C CA . ALA A 1 69 ? 28.391 -15.234 -7.746 1 97 69 ALA A CA 1
ATOM 565 C C . ALA A 1 69 ? 29.797 -15.234 -7.164 1 97 69 ALA A C 1
ATOM 567 O O . ALA A 1 69 ? 30.781 -15.031 -7.887 1 97 69 ALA A O 1
ATOM 568 N N . PHE A 1 70 ? 29.828 -15.477 -5.891 1 96.56 70 PHE A N 1
ATOM 569 C CA . PHE A 1 70 ? 31.109 -15.531 -5.184 1 96.56 70 PHE A CA 1
ATOM 570 C C . PHE A 1 70 ? 31.359 -16.938 -4.648 1 96.56 70 PHE A C 1
ATOM 572 O O . PHE A 1 70 ? 30.453 -17.594 -4.145 1 96.56 70 PHE A O 1
ATOM 579 N N . ASN A 1 71 ? 32.562 -17.391 -4.734 1 94.25 71 ASN A N 1
ATOM 580 C CA . ASN A 1 71 ? 32.906 -18.703 -4.176 1 94.25 71 ASN A CA 1
ATOM 581 C C . ASN A 1 71 ? 33.156 -18.609 -2.668 1 94.25 71 ASN A C 1
ATOM 583 O O . ASN A 1 71 ? 32.938 -17.562 -2.059 1 94.25 71 ASN A O 1
ATOM 587 N N . SER A 1 72 ? 33.562 -19.703 -2.113 1 91.56 72 SER A N 1
ATOM 588 C CA . SER A 1 72 ? 33.719 -19.812 -0.666 1 91.56 72 SER A CA 1
ATOM 589 C C . SER A 1 72 ? 34.812 -18.906 -0.145 1 91.56 72 SER A C 1
ATOM 591 O O . SER A 1 72 ? 34.812 -18.547 1.031 1 91.56 72 SER A O 1
ATOM 593 N N . ASN A 1 73 ? 35.688 -18.5 -1.021 1 88.5 73 ASN A N 1
ATOM 594 C CA . ASN A 1 73 ? 36.781 -17.609 -0.641 1 88.5 73 ASN A CA 1
ATOM 595 C C . ASN A 1 73 ? 36.375 -16.141 -0.766 1 88.5 73 ASN A C 1
ATOM 597 O O . ASN A 1 73 ? 37.156 -15.25 -0.461 1 88.5 73 ASN A O 1
ATOM 601 N N . GLY A 1 74 ? 35.188 -15.93 -1.306 1 89.25 74 GLY A N 1
ATOM 602 C CA . GLY A 1 74 ? 34.688 -14.562 -1.443 1 89.25 74 GLY A CA 1
ATOM 603 C C . GLY A 1 74 ? 35.125 -13.914 -2.752 1 89.25 74 GLY A C 1
ATOM 604 O O . GLY A 1 74 ? 35.031 -12.695 -2.902 1 89.25 74 GLY A O 1
ATOM 605 N N . GLU A 1 75 ? 35.594 -14.742 -3.652 1 90.75 75 GLU A N 1
ATOM 606 C CA . GLU A 1 75 ? 36 -14.219 -4.945 1 90.75 75 GLU A CA 1
ATOM 607 C C . GLU A 1 75 ? 34.906 -14.297 -5.977 1 90.75 75 GLU A C 1
ATOM 609 O O . GLU A 1 75 ? 34.156 -15.273 -6.016 1 90.75 75 GLU A O 1
ATOM 614 N N . LEU A 1 76 ? 34.875 -13.258 -6.789 1 95.06 76 LEU A N 1
ATOM 615 C CA . LEU A 1 76 ? 33.906 -13.258 -7.875 1 95.06 76 LEU A CA 1
ATOM 616 C C . LEU A 1 76 ? 34.281 -14.289 -8.938 1 95.06 76 LEU A C 1
ATOM 618 O O . LEU A 1 76 ? 35.375 -14.258 -9.484 1 95.06 76 LEU A O 1
ATOM 622 N N . VAL A 1 77 ? 33.344 -15.125 -9.258 1 94.25 77 VAL A N 1
ATOM 623 C CA . VAL A 1 77 ? 33.688 -16.172 -10.211 1 94.25 77 VAL A CA 1
ATOM 624 C C . VAL A 1 77 ? 32.75 -16.094 -11.422 1 94.25 77 VAL A C 1
ATOM 626 O O . VAL A 1 77 ? 33.031 -16.688 -12.461 1 94.25 77 VAL A O 1
ATOM 629 N N . TRP A 1 78 ? 31.641 -15.414 -11.25 1 94.88 78 TRP A N 1
ATOM 630 C CA . TRP A 1 78 ? 30.688 -15.328 -12.352 1 94.88 78 TRP A CA 1
ATOM 631 C C . TRP A 1 78 ? 29.75 -14.141 -12.148 1 94.88 78 TRP A C 1
ATOM 633 O O . TRP A 1 78 ? 29.438 -13.766 -11.016 1 94.88 78 TRP A O 1
ATOM 643 N N . GLN A 1 79 ? 29.344 -13.492 -13.164 1 94.81 79 GLN A N 1
ATOM 644 C CA . GLN A 1 79 ? 28.328 -12.438 -13.141 1 94.81 79 GLN A CA 1
ATOM 645 C C . GLN A 1 79 ? 27.5 -12.445 -14.43 1 94.81 79 GLN A C 1
ATOM 647 O O . GLN A 1 79 ? 27.984 -12.898 -15.469 1 94.81 79 GLN A O 1
ATOM 652 N N . ALA A 1 80 ? 26.328 -12.023 -14.305 1 95 80 ALA A N 1
ATOM 653 C CA . ALA A 1 80 ? 25.438 -11.938 -15.461 1 95 80 ALA A CA 1
ATOM 654 C C . ALA A 1 80 ? 24.391 -10.844 -15.266 1 95 80 ALA A C 1
ATOM 656 O O . ALA A 1 80 ? 24.078 -10.461 -14.133 1 95 80 ALA A O 1
ATOM 657 N N . ASP A 1 81 ? 23.938 -10.305 -16.312 1 94.12 81 ASP A N 1
ATOM 658 C CA . ASP A 1 81 ? 22.875 -9.289 -16.312 1 94.12 81 ASP A CA 1
ATOM 659 C C . ASP A 1 81 ? 21.828 -9.586 -17.359 1 94.12 81 ASP A C 1
ATOM 661 O O . ASP A 1 81 ? 22.141 -10.078 -18.453 1 94.12 81 ASP A O 1
ATOM 665 N N . GLU A 1 82 ? 20.609 -9.445 -17.031 1 95.31 82 GLU A N 1
ATOM 666 C CA . GLU A 1 82 ? 19.484 -9.578 -17.953 1 95.31 82 GLU A CA 1
ATOM 667 C C . GLU A 1 82 ? 18.484 -8.438 -17.766 1 95.31 82 GLU A C 1
ATOM 669 O O . GLU A 1 82 ? 18.328 -7.914 -16.672 1 95.31 82 GLU A O 1
ATOM 674 N N . GLN A 1 83 ? 17.844 -7.945 -18.859 1 92.44 83 GLN A N 1
ATOM 675 C CA . GLN A 1 83 ? 16.859 -6.875 -18.812 1 92.44 83 GLN A CA 1
ATOM 676 C C . GLN A 1 83 ? 15.812 -7.043 -19.906 1 92.44 83 GLN A C 1
ATOM 678 O O . GLN A 1 83 ? 16 -7.832 -20.828 1 92.44 83 GLN A O 1
ATOM 683 N N . GLY A 1 84 ? 14.703 -6.395 -19.672 1 85.25 84 GLY A N 1
ATOM 684 C CA . GLY A 1 84 ? 13.703 -6.305 -20.719 1 85.25 84 GLY A CA 1
ATOM 685 C C . GLY A 1 84 ? 12.531 -7.242 -20.516 1 85.25 84 GLY A C 1
ATOM 686 O O . GLY A 1 84 ? 12.219 -7.613 -19.375 1 85.25 84 GLY A O 1
ATOM 687 N N . GLU A 1 85 ? 11.93 -7.645 -21.594 1 86.19 85 GLU A N 1
ATOM 688 C CA . GLU A 1 85 ? 10.625 -8.305 -21.594 1 86.19 85 GLU A CA 1
ATOM 689 C C . GLU A 1 85 ? 10.727 -9.727 -21.062 1 86.19 85 GLU A C 1
ATOM 691 O O . GLU A 1 85 ? 9.758 -10.273 -20.531 1 86.19 85 GLU A O 1
ATOM 696 N N . ILE A 1 86 ? 11.875 -10.234 -21.094 1 89.44 86 ILE A N 1
ATOM 697 C CA . ILE A 1 86 ? 12.055 -11.609 -20.656 1 89.44 86 ILE A CA 1
ATOM 698 C C . ILE A 1 86 ? 11.734 -11.719 -19.156 1 89.44 86 ILE A C 1
ATOM 700 O O . ILE A 1 86 ? 11.227 -12.742 -18.703 1 89.44 86 ILE A O 1
ATOM 704 N N . LEU A 1 87 ? 11.953 -10.68 -18.438 1 92.31 87 LEU A N 1
ATOM 705 C CA . LEU A 1 87 ? 11.742 -10.688 -16.984 1 92.31 87 LEU A CA 1
ATOM 706 C C . LEU A 1 87 ? 10.25 -10.648 -16.656 1 92.31 87 LEU A C 1
ATOM 708 O O . LEU A 1 87 ? 9.852 -10.992 -15.539 1 92.31 87 LEU A O 1
ATOM 712 N N . ALA A 1 88 ? 9.477 -10.242 -17.609 1 87.12 88 ALA A N 1
ATOM 713 C CA . ALA A 1 88 ? 8.047 -10.078 -17.375 1 87.12 88 ALA A CA 1
ATOM 714 C C . ALA A 1 88 ? 7.297 -11.383 -17.609 1 87.12 88 ALA A C 1
ATOM 716 O O . ALA A 1 88 ? 6.086 -11.461 -17.391 1 87.12 88 ALA A O 1
ATOM 717 N N . SER A 1 89 ? 8.07 -12.336 -17.891 1 83.56 89 SER A N 1
ATOM 718 C CA . SER A 1 89 ? 7.445 -13.641 -18.078 1 83.56 89 SER A CA 1
ATOM 719 C C . SER A 1 89 ? 7.168 -14.305 -16.734 1 83.56 89 SER A C 1
ATOM 721 O O . SER A 1 89 ? 7.969 -14.195 -15.797 1 83.56 89 SER A O 1
ATOM 723 N N . GLY A 1 90 ? 6.09 -14.852 -16.484 1 81.25 90 GLY A N 1
ATOM 724 C CA . GLY A 1 90 ? 5.691 -15.477 -15.234 1 81.25 90 GLY A CA 1
ATOM 725 C C . GLY A 1 90 ? 6.605 -16.625 -14.82 1 81.25 90 GLY A C 1
ATOM 726 O O . GLY A 1 90 ? 6.668 -16.969 -13.648 1 81.25 90 GLY A O 1
ATOM 727 N N . ASP A 1 91 ? 7.418 -17.156 -15.672 1 87.62 91 ASP A N 1
ATOM 728 C CA . ASP A 1 91 ? 8.234 -18.328 -15.375 1 87.62 91 ASP A CA 1
ATOM 729 C C . ASP A 1 91 ? 9.719 -18.016 -15.555 1 87.62 91 ASP A C 1
ATOM 731 O O . ASP A 1 91 ? 10.523 -18.938 -15.727 1 87.62 91 ASP A O 1
ATOM 735 N N . TYR A 1 92 ? 10.055 -16.797 -15.438 1 95.19 92 TYR A N 1
ATOM 736 C CA . TYR A 1 92 ? 11.445 -16.391 -15.648 1 95.19 92 TYR A CA 1
ATOM 737 C C . TYR A 1 92 ? 12.352 -17 -14.586 1 95.19 92 TYR A C 1
ATOM 739 O O . TYR A 1 92 ? 12.031 -16.969 -13.391 1 95.19 92 TYR A O 1
ATOM 747 N N . THR A 1 93 ? 13.477 -17.562 -15.086 1 96.44 93 THR A N 1
ATOM 748 C CA . THR A 1 93 ? 14.609 -17.969 -14.266 1 96.44 93 THR A CA 1
ATOM 749 C C . THR A 1 93 ? 15.93 -17.672 -14.969 1 96.44 93 THR A C 1
ATOM 751 O O . THR A 1 93 ? 16 -17.688 -16.203 1 96.44 93 THR A O 1
ATOM 754 N N . MET A 1 94 ? 16.875 -17.297 -14.203 1 96.94 94 MET A N 1
ATOM 755 C CA . MET A 1 94 ? 18.203 -17.109 -14.75 1 96.94 94 MET A CA 1
ATOM 756 C C . MET A 1 94 ? 19.031 -18.391 -14.664 1 96.94 94 MET A C 1
ATOM 758 O O . MET A 1 94 ? 19.109 -19 -13.602 1 96.94 94 MET A O 1
ATOM 762 N N . LYS A 1 95 ? 19.578 -18.781 -15.781 1 96.69 95 LYS A N 1
ATOM 763 C CA . LYS A 1 95 ? 20.469 -19.938 -15.781 1 96.69 95 LYS A CA 1
ATOM 764 C C . LYS A 1 95 ? 21.812 -19.594 -15.133 1 96.69 95 LYS A C 1
ATOM 766 O O . LYS A 1 95 ? 22.422 -18.578 -15.469 1 96.69 95 LYS A O 1
ATOM 771 N N . LEU A 1 96 ? 22.188 -20.406 -14.195 1 97.25 96 LEU A N 1
ATOM 772 C CA . LEU A 1 96 ? 23.484 -20.234 -13.531 1 97.25 96 LEU A CA 1
ATOM 773 C C . LEU A 1 96 ? 24.562 -21.047 -14.227 1 97.25 96 LEU A C 1
ATOM 775 O O . LEU A 1 96 ? 24.531 -22.281 -14.188 1 97.25 96 LEU A O 1
ATOM 779 N N . GLU A 1 97 ? 25.438 -20.391 -14.82 1 96.25 97 GLU A N 1
ATOM 780 C CA . GLU A 1 97 ? 26.562 -21.078 -15.445 1 96.25 97 GLU A CA 1
ATOM 781 C C . GLU A 1 97 ? 27.719 -21.266 -14.461 1 96.25 97 GLU A C 1
ATOM 783 O O . GLU A 1 97 ? 28.797 -20.688 -14.641 1 96.25 97 GLU A O 1
ATOM 788 N N . LEU A 1 98 ? 27.5 -22.109 -13.539 1 95.81 98 LEU A N 1
ATOM 789 C CA . LEU A 1 98 ? 28.438 -22.359 -12.453 1 95.81 98 LEU A CA 1
ATOM 790 C C . LEU A 1 98 ? 28.719 -23.859 -12.305 1 95.81 98 LEU A C 1
ATOM 792 O O . LEU A 1 98 ? 27.859 -24.688 -12.586 1 95.81 98 LEU A O 1
ATOM 796 N N . ALA A 1 99 ? 29.953 -24.156 -11.914 1 94.44 99 ALA A N 1
ATOM 797 C CA . ALA A 1 99 ? 30.281 -25.531 -11.531 1 94.44 99 ALA A CA 1
ATOM 798 C C . ALA A 1 99 ? 29.656 -25.891 -10.188 1 94.44 99 ALA A C 1
ATOM 800 O O . ALA A 1 99 ? 29.281 -25.016 -9.414 1 94.44 99 ALA A O 1
ATOM 801 N N . PRO A 1 100 ? 29.469 -27.203 -10 1 95.19 100 PRO A N 1
ATOM 802 C CA . PRO A 1 100 ? 29 -27.594 -8.664 1 95.19 100 PRO A CA 1
ATOM 803 C C . PRO A 1 100 ? 29.875 -27.047 -7.547 1 95.19 100 PRO A C 1
ATOM 805 O O . PRO A 1 100 ? 31.094 -26.938 -7.711 1 95.19 100 PRO A O 1
ATOM 808 N N . GLY A 1 101 ? 29.266 -26.641 -6.477 1 95.69 101 GLY A N 1
ATOM 809 C CA . GLY A 1 101 ? 29.984 -26.062 -5.359 1 95.69 101 GLY A CA 1
ATOM 810 C C . GLY A 1 101 ? 29.141 -25.078 -4.555 1 95.69 101 GLY A C 1
ATOM 811 O O . GLY A 1 101 ? 27.938 -24.938 -4.797 1 95.69 101 GLY A O 1
ATOM 812 N N . ASP A 1 102 ? 29.812 -24.516 -3.572 1 97.44 102 ASP A N 1
ATOM 813 C CA . ASP A 1 102 ? 29.156 -23.531 -2.711 1 97.44 102 ASP A CA 1
ATOM 814 C C . ASP A 1 102 ? 29.422 -22.109 -3.193 1 97.44 102 ASP A C 1
ATOM 816 O O . ASP A 1 102 ? 30.562 -21.75 -3.486 1 97.44 102 ASP A O 1
ATOM 820 N N . TYR A 1 103 ? 28.312 -21.375 -3.301 1 97.69 103 TYR A N 1
ATOM 821 C CA . TYR A 1 103 ? 28.422 -20 -3.768 1 97.69 103 TYR A CA 1
ATOM 822 C C . TYR A 1 103 ? 27.578 -19.062 -2.924 1 97.69 103 TYR A C 1
ATOM 824 O O . TYR A 1 103 ? 26.578 -19.484 -2.338 1 97.69 103 TYR A O 1
ATOM 832 N N . HIS A 1 104 ? 28.062 -17.859 -2.803 1 97.5 104 HIS A N 1
ATOM 833 C CA . HIS A 1 104 ? 27.219 -16.75 -2.365 1 97.5 104 HIS A CA 1
ATOM 834 C C . HIS A 1 104 ? 26.734 -15.922 -3.551 1 97.5 104 HIS A C 1
ATOM 836 O O . HIS A 1 104 ? 27.547 -15.367 -4.289 1 97.5 104 HIS A O 1
ATOM 842 N N . LEU A 1 105 ? 25.469 -15.922 -3.736 1 98 105 LEU A N 1
ATOM 843 C CA . LEU A 1 105 ? 24.859 -15.133 -4.812 1 98 105 LEU A CA 1
ATOM 844 C C . LEU A 1 105 ? 24.391 -13.781 -4.301 1 98 105 LEU A C 1
ATOM 846 O O . LEU A 1 105 ? 23.828 -13.695 -3.203 1 98 105 LEU A O 1
ATOM 850 N N . MET A 1 106 ? 24.672 -12.766 -5.031 1 97.44 106 MET A N 1
ATOM 851 C CA . MET A 1 106 ? 24.234 -11.406 -4.727 1 97.44 106 MET A CA 1
ATOM 852 C C . MET A 1 106 ? 23.656 -10.727 -5.965 1 97.44 106 MET A C 1
ATOM 854 O O . MET A 1 106 ? 24.203 -10.875 -7.062 1 97.44 106 MET A O 1
ATOM 858 N N . ALA A 1 107 ? 22.578 -10.008 -5.777 1 97.88 107 ALA A N 1
ATOM 859 C CA . ALA A 1 107 ? 21.969 -9.359 -6.938 1 97.88 107 ALA A CA 1
ATOM 860 C C . ALA A 1 107 ? 21.578 -7.922 -6.617 1 97.88 107 ALA A C 1
ATOM 862 O O . ALA A 1 107 ? 21.172 -7.621 -5.496 1 97.88 107 ALA A O 1
ATOM 863 N N . TRP A 1 108 ? 21.75 -7.062 -7.492 1 97.69 108 TRP A N 1
ATOM 864 C CA . TRP A 1 108 ? 21.047 -5.785 -7.598 1 97.69 108 TRP A CA 1
ATOM 865 C C . TRP A 1 108 ? 20.156 -5.754 -8.828 1 97.69 108 TRP A C 1
ATOM 867 O O . TRP A 1 108 ? 20.609 -5.996 -9.945 1 97.69 108 TRP A O 1
ATOM 877 N N . CYS A 1 109 ? 18.906 -5.473 -8.57 1 97.75 109 CYS A N 1
ATOM 878 C CA . CYS A 1 109 ? 17.922 -5.422 -9.648 1 97.75 109 CYS A CA 1
ATOM 879 C C . CYS A 1 109 ? 17.359 -4.016 -9.797 1 97.75 109 CYS A C 1
ATOM 881 O O . CYS A 1 109 ? 17.266 -3.271 -8.812 1 97.75 109 CYS A O 1
ATOM 883 N N . GLY A 1 110 ? 17 -3.611 -11.031 1 96.25 110 GLY A N 1
ATOM 884 C CA . GLY A 1 110 ? 16.406 -2.311 -11.289 1 96.25 110 GLY A CA 1
ATOM 885 C C . GLY A 1 110 ? 17.422 -1.231 -11.586 1 96.25 110 GLY A C 1
ATOM 886 O O . GLY A 1 110 ? 17.109 -0.04 -11.523 1 96.25 110 GLY A O 1
ATOM 887 N N . LEU A 1 111 ? 18.609 -1.567 -11.914 1 91.94 111 LEU A N 1
ATOM 888 C CA . LEU A 1 111 ? 19.688 -0.607 -12.188 1 91.94 111 LEU A CA 1
ATOM 889 C C . LEU A 1 111 ? 19.422 0.143 -13.484 1 91.94 111 LEU A C 1
ATOM 891 O O . LEU A 1 111 ? 19.828 1.295 -13.641 1 91.94 111 LEU A O 1
ATOM 895 N N . ASP A 1 112 ? 18.688 -0.419 -14.312 1 86.56 112 ASP A N 1
ATOM 896 C CA . ASP A 1 112 ? 18.25 0.191 -15.57 1 86.56 112 ASP A CA 1
ATOM 897 C C . ASP A 1 112 ? 19.375 1.017 -16.188 1 86.56 112 ASP A C 1
ATOM 899 O O . ASP A 1 112 ? 19.203 2.207 -16.469 1 86.56 112 ASP A O 1
ATOM 903 N N . ASN A 1 113 ? 20.5 0.452 -16.5 1 84.19 113 ASN A N 1
ATOM 904 C CA . ASN A 1 113 ? 21.656 1.035 -17.141 1 84.19 113 ASN A CA 1
ATOM 905 C C . ASN A 1 113 ? 22.312 2.105 -16.281 1 84.19 113 ASN A C 1
ATOM 907 O O . ASN A 1 113 ? 22.875 3.076 -16.781 1 84.19 113 ASN A O 1
ATOM 911 N N . GLY A 1 114 ? 22.031 2.109 -15.086 1 89.25 114 GLY A N 1
ATOM 912 C CA . GLY A 1 114 ? 22.719 2.988 -14.141 1 89.25 114 GLY A CA 1
ATOM 913 C C . GLY A 1 114 ? 22.125 4.383 -14.102 1 89.25 114 GLY A C 1
ATOM 914 O O . GLY A 1 114 ? 22.828 5.348 -13.781 1 89.25 114 GLY A O 1
ATOM 915 N N . GLU A 1 115 ? 20.891 4.512 -14.352 1 92 115 GLU A N 1
ATOM 916 C CA . GLU A 1 115 ? 20.281 5.836 -14.43 1 92 115 GLU A CA 1
ATOM 917 C C . GLU A 1 115 ? 20.125 6.453 -13.047 1 92 115 GLU A C 1
ATOM 919 O O . GLU A 1 115 ? 20.375 7.645 -12.859 1 92 115 GLU A O 1
ATOM 924 N N . SER A 1 116 ? 19.703 5.605 -12.125 1 97.12 116 SER A N 1
ATOM 925 C CA . SER A 1 116 ? 19.469 6.117 -10.781 1 97.12 116 SER A CA 1
ATOM 926 C C . SER A 1 116 ? 20.578 5.684 -9.828 1 97.12 116 SER A C 1
ATOM 928 O O . SER A 1 116 ? 21 6.457 -8.961 1 97.12 116 SER A O 1
ATOM 930 N N . PHE A 1 117 ? 21.016 4.492 -10.047 1 97.81 117 PHE A N 1
ATOM 931 C CA . PHE A 1 117 ? 22.031 3.898 -9.18 1 97.81 117 PHE A CA 1
ATOM 932 C C . PHE A 1 117 ? 23.141 3.26 -10 1 97.81 117 PHE A C 1
ATOM 934 O O . PHE A 1 117 ? 22.891 2.721 -11.078 1 97.81 117 PHE A O 1
ATOM 941 N N . THR A 1 118 ? 24.328 3.314 -9.406 1 96.31 118 THR A N 1
ATOM 942 C CA . THR A 1 118 ? 25.469 2.67 -10.039 1 96.31 118 THR A CA 1
ATOM 943 C C . THR A 1 118 ? 26.141 1.703 -9.07 1 96.31 118 THR A C 1
ATOM 945 O O . THR A 1 118 ? 26.297 2.008 -7.887 1 96.31 118 THR A O 1
ATOM 948 N N . VAL A 1 119 ? 26.453 0.602 -9.641 1 94.19 119 VAL A N 1
ATOM 949 C CA . VAL A 1 119 ? 27.188 -0.392 -8.867 1 94.19 119 VAL A CA 1
ATOM 950 C C . VAL A 1 119 ? 28.656 -0.397 -9.289 1 94.19 119 VAL A C 1
ATOM 952 O O . VAL A 1 119 ? 28.969 -0.193 -10.461 1 94.19 119 VAL A O 1
ATOM 955 N N . THR A 1 120 ? 29.484 -0.594 -8.297 1 89.75 120 THR A N 1
ATOM 956 C CA . THR A 1 120 ? 30.922 -0.702 -8.57 1 89.75 120 THR A CA 1
ATOM 957 C C . THR A 1 120 ? 31.188 -1.771 -9.625 1 89.75 120 THR A C 1
ATOM 959 O O . THR A 1 120 ? 30.562 -2.832 -9.617 1 89.75 120 THR A O 1
ATOM 962 N N . ASP A 1 121 ? 32.188 -1.432 -10.453 1 82.19 121 ASP A N 1
ATOM 963 C CA . ASP A 1 121 ? 32.562 -2.406 -11.469 1 82.19 121 ASP A CA 1
ATOM 964 C C . ASP A 1 121 ? 33.281 -3.605 -10.836 1 82.19 121 ASP A C 1
ATOM 966 O O . ASP A 1 121 ? 34.188 -3.439 -10.031 1 82.19 121 ASP A O 1
ATOM 970 N N . ALA A 1 122 ? 32.625 -4.648 -11.18 1 78.5 122 ALA A N 1
ATOM 971 C CA . ALA A 1 122 ? 33.219 -5.867 -10.641 1 78.5 122 ALA A CA 1
ATOM 972 C C . ALA A 1 122 ? 34.312 -6.402 -11.57 1 78.5 122 ALA A C 1
ATOM 974 O O . ALA A 1 122 ? 34.094 -6.613 -12.766 1 78.5 122 ALA A O 1
ATOM 975 N N . SER A 1 123 ? 35.625 -6.129 -11.172 1 74.5 123 SER A N 1
ATOM 976 C CA . SER A 1 123 ? 36.75 -6.676 -11.938 1 74.5 123 SER A CA 1
ATOM 977 C C . SER A 1 123 ? 37.25 -7.98 -11.328 1 74.5 123 SER A C 1
ATOM 979 O O . SER A 1 123 ? 36.719 -8.445 -10.32 1 74.5 123 SER A O 1
ATOM 981 N N . HIS A 1 124 ? 38.312 -8.359 -12.109 1 70.38 124 HIS A N 1
ATOM 982 C CA . HIS A 1 124 ? 39 -9.562 -11.648 1 70.38 124 HIS A CA 1
ATOM 983 C C . HIS A 1 124 ? 39.531 -9.391 -10.234 1 70.38 124 HIS A C 1
ATOM 985 O O . HIS A 1 124 ? 40.094 -8.352 -9.914 1 70.38 124 HIS A O 1
ATOM 991 N N . ASN A 1 125 ? 39.156 -10.117 -9.211 1 75.69 125 ASN A N 1
ATOM 992 C CA . ASN A 1 125 ? 39.562 -10.148 -7.812 1 75.69 125 ASN A CA 1
ATOM 993 C C . ASN A 1 125 ? 38.594 -9.375 -6.926 1 75.69 125 ASN A C 1
ATOM 995 O O . ASN A 1 125 ? 38.906 -9.078 -5.77 1 75.69 125 ASN A O 1
ATOM 999 N N . CYS A 1 126 ? 37.625 -9.031 -7.59 1 86.38 126 CYS A N 1
ATOM 1000 C CA . CYS A 1 126 ? 36.594 -8.32 -6.82 1 86.38 126 CYS A CA 1
ATOM 1001 C C . CYS A 1 126 ? 36.031 -9.211 -5.719 1 86.38 126 CYS A C 1
ATOM 1003 O O . CYS A 1 126 ? 35.75 -10.391 -5.953 1 86.38 126 CYS A O 1
ATOM 1005 N N . ARG A 1 127 ? 36.062 -8.672 -4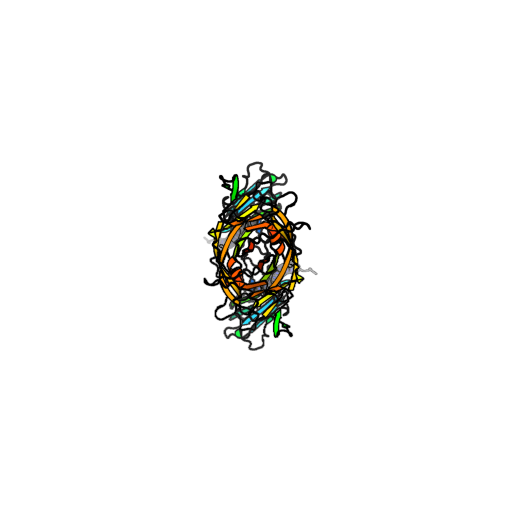.527 1 90.75 127 ARG A N 1
ATOM 1006 C CA . ARG A 1 127 ? 35.438 -9.352 -3.4 1 90.75 127 ARG A CA 1
ATOM 1007 C C . ARG A 1 127 ? 34.031 -8.812 -3.154 1 90.75 127 ARG A C 1
ATOM 1009 O O . ARG A 1 127 ? 33.719 -7.711 -3.586 1 90.75 127 ARG A O 1
ATOM 1016 N N . MET A 1 128 ? 33.312 -9.633 -2.52 1 90.88 128 MET A N 1
ATOM 1017 C CA . MET A 1 128 ? 31.938 -9.266 -2.225 1 90.88 128 MET A CA 1
ATOM 1018 C C . MET A 1 128 ? 31.875 -7.934 -1.484 1 90.88 128 MET A C 1
ATOM 1020 O O . MET A 1 128 ? 31.031 -7.094 -1.779 1 90.88 128 MET A O 1
ATOM 1024 N N . THR A 1 129 ? 32.75 -7.73 -0.582 1 90.56 129 THR A N 1
ATOM 1025 C CA . THR A 1 129 ? 32.75 -6.555 0.278 1 90.56 129 THR A CA 1
ATOM 1026 C C . THR A 1 129 ? 33.156 -5.305 -0.511 1 90.56 129 THR A C 1
ATOM 1028 O O . THR A 1 129 ? 32.969 -4.184 -0.042 1 90.56 129 THR A O 1
ATOM 1031 N N . ASP A 1 130 ? 33.656 -5.512 -1.742 1 92.19 130 ASP A N 1
ATOM 1032 C CA . ASP A 1 130 ? 34.031 -4.395 -2.592 1 92.19 130 ASP A CA 1
ATOM 1033 C C . ASP A 1 130 ? 32.844 -3.832 -3.354 1 92.19 130 ASP A C 1
ATOM 1035 O O . ASP A 1 130 ? 32.906 -2.719 -3.881 1 92.19 130 ASP A O 1
ATOM 1039 N N . LEU A 1 131 ? 31.828 -4.645 -3.416 1 94.06 131 LEU A N 1
ATOM 1040 C CA . LEU A 1 131 ? 30.672 -4.234 -4.195 1 94.06 131 LEU A CA 1
ATOM 1041 C C . LEU A 1 131 ? 29.766 -3.312 -3.383 1 94.06 131 LEU A C 1
ATOM 1043 O O . LEU A 1 131 ? 29.562 -3.541 -2.189 1 94.06 131 LEU A O 1
ATOM 1047 N N . HIS A 1 132 ? 29.406 -2.25 -3.957 1 96 132 HIS A N 1
ATOM 1048 C CA . HIS A 1 132 ? 28.453 -1.311 -3.371 1 96 132 HIS A CA 1
ATOM 1049 C C . HIS A 1 132 ? 27.625 -0.617 -4.449 1 96 132 HIS A C 1
ATOM 1051 O O . HIS A 1 132 ? 28.016 -0.601 -5.621 1 96 132 HIS A O 1
ATOM 1057 N N . CYS A 1 133 ? 26.516 -0.199 -4.109 1 97.38 133 CYS A N 1
ATOM 1058 C CA . CYS A 1 133 ? 25.594 0.518 -4.98 1 97.38 133 CYS A CA 1
ATOM 1059 C C . CYS A 1 133 ? 25.406 1.957 -4.512 1 97.38 133 CYS A C 1
ATOM 1061 O O . CYS A 1 133 ? 25.094 2.203 -3.348 1 97.38 133 CYS A O 1
ATOM 1063 N N . LYS A 1 134 ? 25.578 2.852 -5.41 1 97.62 134 LYS A N 1
ATOM 1064 C CA . LYS A 1 134 ? 25.531 4.262 -5.035 1 97.62 134 LYS A CA 1
ATOM 1065 C C . LYS A 1 134 ? 24.516 5.023 -5.879 1 97.62 134 LYS A C 1
ATOM 1067 O O . LYS A 1 134 ? 24.422 4.816 -7.094 1 97.62 134 LYS A O 1
ATOM 1072 N N . LEU A 1 135 ? 23.766 5.84 -5.203 1 98.31 135 LEU A N 1
ATOM 1073 C CA . LEU A 1 135 ? 22.828 6.734 -5.875 1 98.31 135 LEU A CA 1
ATOM 1074 C C . LEU A 1 135 ? 23.578 7.785 -6.691 1 98.31 135 LEU A C 1
ATOM 1076 O O . LEU A 1 135 ? 24.516 8.406 -6.195 1 98.31 135 LEU A O 1
ATOM 1080 N N . ASN A 1 136 ? 23.156 7.906 -7.949 1 97.38 136 ASN A N 1
ATOM 1081 C CA . ASN A 1 136 ? 23.656 9.039 -8.727 1 97.38 136 ASN A CA 1
ATOM 1082 C C . ASN A 1 136 ? 23.109 10.359 -8.195 1 97.38 136 ASN A C 1
ATOM 1084 O O . ASN A 1 136 ? 21.922 10.477 -7.887 1 97.38 136 ASN A O 1
ATOM 1088 N N . ARG A 1 137 ? 24.016 11.289 -8.055 1 96.56 137 ARG A N 1
ATOM 1089 C CA . ARG A 1 137 ? 23.609 12.562 -7.461 1 96.56 137 ARG A CA 1
ATOM 1090 C C . ARG A 1 137 ? 24.328 13.734 -8.117 1 96.56 137 ARG A C 1
ATOM 1092 O O . ARG A 1 137 ? 25.312 13.531 -8.844 1 96.56 137 ARG A O 1
ATOM 1099 N N . TYR A 1 138 ? 23.734 14.883 -7.996 1 97.06 138 TYR A N 1
ATOM 1100 C CA . TYR A 1 138 ? 24.266 16.125 -8.516 1 97.06 138 TYR A CA 1
ATOM 1101 C C . TYR A 1 138 ? 24.719 17.047 -7.383 1 97.06 138 TYR A C 1
ATOM 1103 O O . TYR A 1 138 ? 24.328 16.859 -6.23 1 97.06 138 TYR A O 1
ATOM 1111 N N . LEU A 1 139 ? 25.578 17.906 -7.758 1 96.44 139 LEU A N 1
ATOM 1112 C CA . LEU A 1 139 ? 26.031 18.906 -6.801 1 96.44 139 LEU A CA 1
ATOM 1113 C C . LEU A 1 139 ? 25.391 20.25 -7.062 1 96.44 139 LEU A C 1
ATOM 1115 O O . LEU A 1 139 ? 25.453 20.766 -8.18 1 96.44 139 LEU A O 1
ATOM 1119 N N . ASP A 1 140 ? 24.719 20.688 -6.074 1 94.69 140 ASP A N 1
ATOM 1120 C CA . ASP A 1 140 ? 24.234 22.078 -6.152 1 94.69 140 ASP A CA 1
ATOM 1121 C C . ASP A 1 140 ? 25.391 23.062 -5.969 1 94.69 140 ASP A C 1
ATOM 1123 O O . ASP A 1 140 ? 25.906 23.219 -4.867 1 94.69 140 ASP A O 1
ATOM 1127 N N . LYS A 1 141 ? 25.719 23.812 -6.93 1 93.5 141 LYS A N 1
ATOM 1128 C CA . LYS A 1 141 ? 26.906 24.672 -6.918 1 93.5 141 LYS A CA 1
ATOM 1129 C C . LYS A 1 141 ? 26.719 25.844 -5.965 1 93.5 141 LYS A C 1
ATOM 1131 O O . LYS A 1 141 ? 27.672 26.344 -5.379 1 93.5 141 LYS A O 1
ATOM 1136 N N . ALA A 1 142 ? 25.547 26.203 -5.871 1 90.62 142 ALA A N 1
ATOM 1137 C CA . ALA A 1 142 ? 25.266 27.359 -5.035 1 90.62 142 ALA A CA 1
ATOM 1138 C C . ALA A 1 142 ? 25.375 27.016 -3.553 1 90.62 142 ALA A C 1
ATOM 1140 O O . ALA A 1 142 ? 25.891 27.812 -2.76 1 90.62 142 ALA A O 1
ATOM 1141 N N . THR A 1 143 ? 25.031 25.891 -3.133 1 88.81 143 THR A N 1
ATOM 1142 C CA . THR A 1 143 ? 24.953 25.531 -1.72 1 88.81 143 THR A CA 1
ATOM 1143 C C . THR A 1 143 ? 26 24.484 -1.365 1 88.81 143 THR A C 1
ATOM 1145 O O . THR A 1 143 ? 26.297 24.266 -0.189 1 88.81 143 THR A O 1
ATOM 1148 N N . GLY A 1 144 ? 26.531 23.781 -2.375 1 92.38 144 GLY A N 1
ATOM 1149 C CA . GLY A 1 144 ? 27.484 22.703 -2.141 1 92.38 144 GLY A CA 1
ATOM 1150 C C . GLY A 1 144 ? 26.844 21.406 -1.68 1 92.38 144 GLY A C 1
ATOM 1151 O O . GLY A 1 144 ? 27.531 20.484 -1.25 1 92.38 144 GLY A O 1
ATOM 1152 N N . VAL A 1 145 ? 25.547 21.375 -1.745 1 93.56 145 VAL A N 1
ATOM 1153 C CA . VAL A 1 145 ? 24.828 20.203 -1.247 1 93.56 145 VAL A CA 1
ATOM 1154 C C . VAL A 1 145 ? 24.594 19.219 -2.391 1 93.56 145 VAL A C 1
ATOM 1156 O O . VAL A 1 145 ? 24.312 19.625 -3.521 1 93.56 145 VAL A O 1
ATOM 1159 N N . SER A 1 146 ? 24.766 17.891 -2.104 1 97.56 146 SER A N 1
ATOM 1160 C CA . SER A 1 146 ? 24.422 16.844 -3.064 1 97.56 146 SER A CA 1
ATOM 1161 C C . SER A 1 146 ? 22.906 16.625 -3.105 1 97.56 146 SER A C 1
ATOM 1163 O O . SER A 1 146 ? 22.25 16.641 -2.068 1 97.56 146 SER A O 1
ATOM 1165 N N . TYR A 1 147 ? 22.406 16.5 -4.359 1 98.06 147 TYR A N 1
ATOM 1166 C CA . TYR A 1 147 ? 20.953 16.344 -4.441 1 98.06 147 TYR A CA 1
ATOM 1167 C C . TYR A 1 147 ? 20.578 15.414 -5.59 1 98.06 147 TYR A C 1
ATOM 1169 O O . TYR A 1 147 ? 21.391 15.148 -6.477 1 98.06 147 TYR A O 1
ATOM 1177 N N . SER A 1 148 ? 19.391 14.82 -5.5 1 98 148 SER A N 1
ATOM 1178 C CA . SER A 1 148 ? 18.703 14.141 -6.59 1 98 148 SER A CA 1
ATOM 1179 C C . SER A 1 148 ? 17.297 14.703 -6.793 1 98 148 SER A C 1
ATOM 1181 O O . SER A 1 148 ? 16.562 14.883 -5.832 1 98 148 SER A O 1
ATOM 1183 N N . ASN A 1 149 ? 16.938 15 -8.023 1 97.25 149 ASN A N 1
ATOM 1184 C CA . ASN A 1 149 ? 15.602 15.469 -8.359 1 97.25 149 ASN A CA 1
ATOM 1185 C C . ASN A 1 149 ? 14.922 14.547 -9.367 1 97.25 149 ASN A C 1
ATOM 1187 O O . ASN A 1 149 ? 14.023 14.977 -10.094 1 97.25 149 ASN A O 1
ATOM 1191 N N . LYS A 1 150 ? 15.398 13.32 -9.391 1 96.62 150 LYS A N 1
ATOM 1192 C CA . LYS A 1 150 ? 14.898 12.352 -10.367 1 96.62 150 LYS A CA 1
ATOM 1193 C C . LYS A 1 150 ? 13.883 11.406 -9.734 1 96.62 150 LYS A C 1
ATOM 1195 O O . LYS A 1 150 ? 13.906 11.188 -8.523 1 96.62 150 LYS A O 1
ATOM 1200 N N . ASP A 1 151 ? 13 10.961 -10.609 1 97.38 151 ASP A N 1
ATOM 1201 C CA . ASP A 1 151 ? 12.211 9.781 -10.258 1 97.38 151 ASP A CA 1
ATOM 1202 C C . ASP A 1 151 ? 13.07 8.516 -10.297 1 97.38 151 ASP A C 1
ATOM 1204 O O . ASP A 1 151 ? 13.312 7.953 -11.367 1 97.38 151 ASP A O 1
ATOM 1208 N N . LEU A 1 152 ? 13.523 8.07 -9.141 1 97.75 152 LEU A N 1
ATOM 1209 C CA . LEU A 1 152 ? 14.453 6.949 -9.062 1 97.75 152 LEU A CA 1
ATOM 1210 C C . LEU A 1 152 ? 13.789 5.656 -9.531 1 97.75 152 LEU A C 1
ATOM 1212 O O . LEU A 1 152 ? 12.633 5.391 -9.195 1 97.75 152 LEU A O 1
ATOM 1216 N N . HIS A 1 153 ? 14.539 4.922 -10.258 1 96.62 153 HIS A N 1
ATOM 1217 C CA . HIS A 1 153 ? 14.07 3.58 -10.594 1 96.62 153 HIS A CA 1
ATOM 1218 C C . HIS A 1 153 ? 14.016 2.693 -9.352 1 96.62 153 HIS A C 1
ATOM 1220 O O . HIS A 1 153 ? 14.883 2.773 -8.484 1 96.62 153 HIS A O 1
ATOM 1226 N N . PRO A 1 154 ? 12.953 1.824 -9.336 1 97.12 154 PRO A N 1
ATOM 1227 C CA . PRO A 1 154 ? 12.953 0.871 -8.219 1 97.12 154 PRO A CA 1
ATOM 1228 C C . PRO A 1 154 ? 14.219 0.02 -8.172 1 97.12 154 PRO A C 1
ATOM 1230 O O . PRO A 1 154 ? 14.609 -0.563 -9.188 1 97.12 154 PRO A O 1
ATOM 1233 N N . LEU A 1 155 ? 14.852 0.032 -7.051 1 98.5 155 LEU A N 1
ATOM 1234 C CA . LEU A 1 155 ? 16.062 -0.749 -6.805 1 98.5 155 LEU A CA 1
ATOM 1235 C C . LEU A 1 155 ? 15.766 -1.924 -5.879 1 98.5 155 LEU A C 1
ATOM 1237 O O . LEU A 1 155 ? 15.047 -1.774 -4.887 1 98.5 155 LEU A O 1
ATOM 1241 N N . PHE A 1 156 ? 16.312 -3.082 -6.203 1 98.69 156 PHE A N 1
ATOM 1242 C CA . PHE A 1 156 ? 16.141 -4.27 -5.375 1 98.69 156 PHE A CA 1
ATOM 1243 C C . PHE A 1 156 ? 17.484 -4.906 -5.059 1 98.69 156 PHE A C 1
ATOM 1245 O O . PHE A 1 156 ? 18.406 -4.871 -5.883 1 98.69 156 PHE A O 1
ATOM 1252 N N . HIS A 1 157 ? 17.547 -5.473 -3.869 1 98.75 157 HIS A N 1
ATOM 1253 C CA . HIS A 1 157 ? 18.734 -6.207 -3.439 1 98.75 157 HIS A CA 1
ATOM 1254 C C . HIS A 1 157 ? 18.375 -7.633 -3.033 1 98.75 157 HIS A C 1
ATOM 1256 O O . HIS A 1 157 ? 17.328 -7.867 -2.434 1 98.75 157 HIS A O 1
ATOM 1262 N N . GLY A 1 158 ? 19.203 -8.594 -3.416 1 98.56 158 GLY A N 1
ATOM 1263 C CA . GLY A 1 158 ? 19.047 -9.984 -3.008 1 98.56 158 GLY A CA 1
ATOM 1264 C C . GLY A 1 158 ? 20.375 -10.633 -2.629 1 98.56 158 GLY A C 1
ATOM 1265 O O . GLY A 1 158 ? 21.422 -10.273 -3.162 1 98.56 158 GLY A O 1
ATOM 1266 N N . SER A 1 159 ? 20.25 -11.531 -1.716 1 98 159 SER A N 1
ATOM 1267 C CA . SER A 1 159 ? 21.391 -12.328 -1.279 1 98 159 SER A CA 1
ATOM 1268 C C . SER A 1 159 ? 20.969 -13.758 -0.938 1 98 159 SER A C 1
ATOM 1270 O O . SER A 1 159 ? 19.906 -13.969 -0.339 1 98 159 SER A O 1
ATOM 1272 N N . LEU A 1 160 ? 21.812 -14.727 -1.41 1 98.31 160 LEU A N 1
ATOM 1273 C CA . LEU A 1 160 ? 21.453 -16.125 -1.212 1 98.31 160 LEU A CA 1
ATOM 1274 C C . LEU A 1 160 ? 22.688 -17.016 -1.206 1 98.31 160 LEU A C 1
ATOM 1276 O O . LEU A 1 160 ? 23.531 -16.906 -2.092 1 98.31 160 LEU A O 1
ATOM 1280 N N . ASP A 1 161 ? 22.75 -17.859 -0.223 1 98 161 ASP A N 1
ATOM 1281 C CA . ASP A 1 161 ? 23.734 -18.938 -0.243 1 98 161 ASP A CA 1
ATOM 1282 C C . ASP A 1 161 ? 23.172 -20.188 -0.906 1 98 161 ASP A C 1
ATOM 1284 O O . ASP A 1 161 ? 22.047 -20.594 -0.612 1 98 161 ASP A O 1
ATOM 1288 N N . VAL A 1 162 ? 23.969 -20.688 -1.82 1 97.56 162 VAL A N 1
ATOM 1289 C CA . VAL A 1 162 ? 23.5 -21.891 -2.484 1 97.56 162 VAL A CA 1
ATOM 1290 C C . VAL A 1 162 ? 24.594 -22.953 -2.447 1 97.56 162 VAL A C 1
ATOM 1292 O O . VAL A 1 162 ? 25.781 -22.625 -2.406 1 97.56 162 VAL A O 1
ATOM 1295 N N . SER A 1 163 ? 24.203 -24.203 -2.408 1 96.38 163 SER A N 1
ATOM 1296 C CA . SER A 1 163 ? 25.047 -25.375 -2.645 1 96.38 163 SER A CA 1
ATOM 1297 C C . SER A 1 163 ? 24.594 -26.141 -3.883 1 96.38 163 SER A C 1
ATOM 1299 O O . SER A 1 163 ? 23.562 -26.828 -3.854 1 96.38 163 SER A O 1
ATOM 1301 N N . LEU A 1 164 ? 25.375 -26 -4.926 1 95.62 164 LEU A N 1
ATOM 1302 C CA . LEU A 1 164 ? 25.031 -26.656 -6.188 1 95.62 164 LEU A CA 1
ATOM 1303 C C . LEU A 1 164 ? 25.531 -28.094 -6.203 1 95.62 164 LEU A C 1
ATOM 1305 O O . LEU A 1 164 ? 26.734 -28.344 -6.102 1 95.62 164 LEU A O 1
ATOM 1309 N N . PRO A 1 165 ? 24.672 -28.984 -6.328 1 93.44 165 PRO A N 1
ATOM 1310 C CA . PRO A 1 165 ? 25.078 -30.391 -6.262 1 9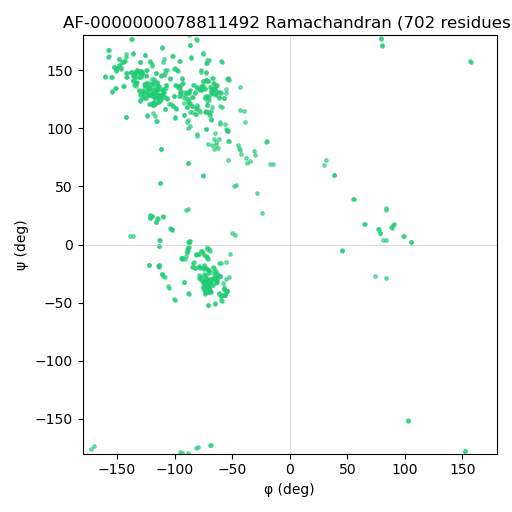3.44 165 PRO A CA 1
ATOM 1311 C C . PRO A 1 165 ? 25.75 -30.875 -7.551 1 93.44 165 PRO A C 1
ATOM 1313 O O . PRO A 1 165 ? 25.406 -30.406 -8.641 1 93.44 165 PRO A O 1
ATOM 1316 N N . ALA A 1 166 ? 26.656 -31.828 -7.211 1 87.81 166 ALA A N 1
ATOM 1317 C CA . ALA A 1 166 ? 27.172 -32.594 -8.336 1 87.81 166 ALA A CA 1
ATOM 1318 C C . ALA A 1 166 ? 26.297 -33.812 -8.625 1 87.81 166 ALA A C 1
ATOM 1320 O O . ALA A 1 166 ? 25.781 -34.438 -7.707 1 87.81 166 ALA A O 1
ATOM 1321 N N . ASN A 1 167 ? 25.547 -33.781 -9.695 1 79.69 167 ASN A N 1
ATOM 1322 C CA . ASN A 1 167 ? 24.688 -34.938 -9.969 1 79.69 167 ASN A CA 1
ATOM 1323 C C . ASN A 1 167 ? 25.047 -35.594 -11.305 1 79.69 167 ASN A C 1
ATOM 1325 O O . ASN A 1 167 ? 24.781 -35.031 -12.367 1 79.69 167 ASN A O 1
ATOM 1329 N N . ASP A 1 168 ? 25.531 -36.75 -11.125 1 76.75 168 ASP A N 1
ATOM 1330 C CA . ASP A 1 168 ? 25.938 -37.469 -12.328 1 76.75 168 ASP A CA 1
ATOM 1331 C C . ASP A 1 168 ? 24.734 -37.906 -13.141 1 76.75 168 ASP A C 1
ATOM 1333 O O . ASP A 1 168 ? 24.844 -38.156 -14.344 1 76.75 168 ASP A O 1
ATOM 1337 N N . ASP A 1 169 ? 23.594 -38 -12.508 1 78.56 169 ASP A N 1
ATOM 1338 C CA . ASP A 1 169 ? 22.375 -38.469 -13.195 1 78.56 169 ASP A CA 1
ATOM 1339 C C . ASP A 1 169 ? 21.641 -37.281 -13.852 1 78.56 169 ASP A C 1
ATOM 1341 O O . ASP A 1 169 ? 20.625 -37.5 -14.523 1 78.56 169 ASP A O 1
ATOM 1345 N N . GLY A 1 170 ? 22.281 -36.125 -13.695 1 80.5 170 GLY A N 1
ATOM 1346 C CA . GLY A 1 170 ? 21.641 -34.969 -14.273 1 80.5 170 GLY A CA 1
ATOM 1347 C C . GLY A 1 170 ? 20.516 -34.406 -13.414 1 80.5 170 GLY A C 1
ATOM 1348 O O . GLY A 1 170 ? 20.328 -34.844 -12.281 1 80.5 170 GLY A O 1
ATOM 1349 N N . GLY A 1 171 ? 19.984 -33.281 -13.766 1 87.88 171 GLY A N 1
ATOM 1350 C CA . GLY A 1 171 ? 18.859 -32.688 -13.039 1 87.88 171 GLY A CA 1
ATOM 1351 C C . GLY A 1 171 ? 18.75 -31.188 -13.211 1 87.88 171 GLY A C 1
ATOM 1352 O O . GLY A 1 171 ? 19.703 -30.547 -13.656 1 87.88 171 GLY A O 1
ATOM 1353 N N . ASP A 1 172 ? 17.547 -30.766 -12.969 1 91.38 172 ASP A N 1
ATOM 1354 C CA . ASP A 1 172 ? 17.25 -29.344 -12.961 1 91.38 172 ASP A CA 1
ATOM 1355 C C . ASP A 1 172 ? 17 -28.844 -11.539 1 91.38 172 ASP A C 1
ATOM 1357 O O . ASP A 1 172 ? 16.125 -29.359 -10.844 1 91.38 172 ASP A O 1
ATOM 1361 N N . TYR A 1 173 ? 17.891 -27.938 -11.109 1 94.69 173 TYR A N 1
ATOM 1362 C CA . TYR A 1 173 ? 17.781 -27.375 -9.766 1 94.69 173 TYR A CA 1
ATOM 1363 C C . TYR A 1 173 ? 17.406 -25.906 -9.82 1 94.69 173 TYR A C 1
ATOM 1365 O O . TYR A 1 173 ? 18.016 -25.125 -10.562 1 94.69 173 TYR A O 1
ATOM 1373 N N . THR A 1 174 ? 16.375 -25.578 -9.07 1 96.56 174 THR A N 1
ATOM 1374 C CA . THR A 1 174 ? 15.945 -24.188 -9.023 1 96.56 174 THR A CA 1
ATOM 1375 C C . THR A 1 174 ? 16.062 -23.641 -7.609 1 96.56 174 THR A C 1
ATOM 1377 O O . THR A 1 174 ? 15.602 -24.266 -6.648 1 96.56 174 THR A O 1
ATOM 1380 N N . TYR A 1 175 ? 16.734 -22.562 -7.492 1 97.94 175 TYR A N 1
ATOM 1381 C CA . TYR A 1 175 ? 16.859 -21.828 -6.246 1 97.94 175 TYR A CA 1
ATOM 1382 C C . TYR A 1 175 ? 16.062 -20.516 -6.301 1 97.94 175 TYR A C 1
ATOM 1384 O O . TYR A 1 175 ? 15.852 -19.969 -7.383 1 97.94 175 TYR A O 1
ATOM 1392 N N . VAL A 1 176 ? 15.586 -20.062 -5.172 1 98.19 176 VAL A N 1
ATOM 1393 C CA . VAL A 1 176 ? 14.773 -18.859 -5.125 1 98.19 176 VAL A CA 1
ATOM 1394 C C . VAL A 1 176 ? 15.469 -17.797 -4.266 1 98.19 176 VAL A C 1
ATOM 1396 O O . VAL A 1 176 ? 15.781 -18.047 -3.102 1 98.19 176 VAL A O 1
ATOM 1399 N N . MET A 1 177 ? 15.711 -16.688 -4.855 1 98.38 177 MET A N 1
ATOM 1400 C CA . MET A 1 177 ? 16.312 -15.57 -4.129 1 98.38 177 MET A CA 1
ATOM 1401 C C . MET A 1 177 ? 15.258 -14.539 -3.756 1 98.38 177 MET A C 1
ATOM 1403 O O . MET A 1 177 ? 14.641 -13.93 -4.633 1 98.38 177 MET A O 1
ATOM 1407 N N . PRO A 1 178 ? 15.07 -14.281 -2.482 1 98.56 178 PRO A N 1
ATOM 1408 C CA . PRO A 1 178 ? 14.203 -13.172 -2.086 1 98.56 178 PRO A CA 1
ATOM 1409 C C . PRO A 1 178 ? 14.836 -11.805 -2.338 1 98.56 178 PRO A C 1
ATOM 1411 O O . PRO A 1 178 ? 16.047 -11.641 -2.166 1 98.56 178 PRO A O 1
ATOM 1414 N N . LEU A 1 179 ? 13.992 -10.883 -2.785 1 98.69 179 LEU A N 1
ATOM 1415 C CA . LEU A 1 179 ? 14.445 -9.523 -3.053 1 98.69 179 LEU A CA 1
ATOM 1416 C C . LEU A 1 179 ? 13.828 -8.539 -2.061 1 98.69 179 LEU A C 1
ATOM 1418 O O . LEU A 1 179 ? 12.68 -8.719 -1.637 1 98.69 179 LEU A O 1
ATOM 1422 N N . THR A 1 180 ? 14.586 -7.52 -1.708 1 98.75 180 THR A N 1
ATOM 1423 C CA . THR A 1 180 ? 14.125 -6.375 -0.932 1 98.75 180 THR A CA 1
ATOM 1424 C C . THR A 1 180 ? 14.18 -5.098 -1.767 1 98.75 180 THR A C 1
ATOM 1426 O O . THR A 1 180 ? 15.188 -4.828 -2.43 1 98.75 180 THR A O 1
ATOM 1429 N N . LYS A 1 181 ? 13.102 -4.41 -1.804 1 98.56 181 LYS A N 1
ATOM 1430 C CA . LYS A 1 181 ? 13.078 -3.146 -2.535 1 98.56 181 LYS A CA 1
ATOM 1431 C C . LYS A 1 181 ? 13.773 -2.041 -1.742 1 98.56 181 LYS A C 1
ATOM 1433 O O . LYS A 1 181 ? 13.477 -1.838 -0.562 1 98.56 181 LYS A O 1
ATOM 1438 N N . ASP A 1 182 ? 14.625 -1.285 -2.383 1 98.69 182 ASP A N 1
ATOM 1439 C CA . ASP A 1 182 ? 15.477 -0.322 -1.691 1 98.69 182 ASP A CA 1
ATOM 1440 C C . ASP A 1 182 ? 15.156 1.106 -2.127 1 98.69 182 ASP A C 1
ATOM 1442 O O . ASP A 1 182 ? 16.016 1.987 -2.064 1 98.69 182 ASP A O 1
ATOM 1446 N N . THR A 1 183 ? 14.023 1.304 -2.678 1 98.5 183 THR A N 1
ATOM 1447 C CA . THR A 1 183 ? 13.539 2.648 -2.975 1 98.5 183 THR A CA 1
ATOM 1448 C C . THR A 1 183 ? 12.141 2.854 -2.41 1 98.5 183 THR A C 1
ATOM 1450 O O . THR A 1 183 ? 11.367 1.902 -2.299 1 98.5 183 THR A O 1
ATOM 1453 N N . ASN A 1 184 ? 11.844 4.031 -2.029 1 97.69 184 ASN A N 1
ATOM 1454 C CA . ASN A 1 184 ? 10.547 4.418 -1.481 1 97.69 184 ASN A CA 1
ATOM 1455 C C . ASN A 1 184 ? 9.992 5.652 -2.184 1 97.69 184 ASN A C 1
ATOM 1457 O O . ASN A 1 184 ? 10.75 6.516 -2.631 1 97.69 184 ASN A O 1
ATOM 1461 N N . VAL A 1 185 ? 8.734 5.703 -2.275 1 96.31 185 VAL A N 1
ATOM 1462 C CA . VAL A 1 185 ? 8.031 6.836 -2.879 1 96.31 185 VAL A CA 1
ATOM 1463 C C . VAL A 1 185 ? 7.273 7.605 -1.802 1 96.31 185 VAL A C 1
ATOM 1465 O O . VAL A 1 185 ? 6.613 7.008 -0.948 1 96.31 185 VAL A O 1
ATOM 1468 N N . PHE A 1 186 ? 7.41 8.891 -1.821 1 94.69 186 PHE A N 1
ATOM 1469 C CA . PHE A 1 186 ? 6.656 9.781 -0.949 1 94.69 186 PHE A CA 1
ATOM 1470 C C . PHE A 1 186 ? 5.754 10.703 -1.764 1 94.69 186 PHE A C 1
ATOM 1472 O O . PHE A 1 186 ? 6.18 11.258 -2.777 1 94.69 186 PHE A O 1
ATOM 1479 N N . ARG A 1 187 ? 4.566 10.773 -1.391 1 91.06 187 ARG A N 1
ATOM 1480 C CA . ARG A 1 187 ? 3.629 11.773 -1.895 1 91.06 187 ARG A CA 1
ATOM 1481 C C . ARG A 1 187 ? 3.154 12.688 -0.775 1 91.06 187 ARG A C 1
ATOM 1483 O O . ARG A 1 187 ? 2.605 12.227 0.227 1 91.06 187 ARG A O 1
ATOM 1490 N N . VAL A 1 188 ? 3.406 13.945 -0.957 1 89.5 188 VAL A N 1
ATOM 1491 C CA . VAL A 1 188 ? 3.102 14.938 0.068 1 89.5 188 VAL A CA 1
ATOM 1492 C C . VAL A 1 188 ? 1.997 15.867 -0.426 1 89.5 188 VAL A C 1
ATOM 1494 O O . VAL A 1 188 ? 2.107 16.453 -1.507 1 89.5 188 VAL A O 1
ATOM 1497 N N . VAL A 1 189 ? 0.972 15.953 0.3 1 84.06 189 VAL A N 1
ATOM 1498 C CA . VAL A 1 189 ? -0.135 16.859 0.009 1 84.06 189 VAL A CA 1
ATOM 1499 C C . VAL A 1 189 ? -0.12 18.031 0.992 1 84.06 189 VAL A C 1
ATOM 1501 O O . VAL A 1 189 ? -0.03 17.828 2.205 1 84.06 189 VAL A O 1
ATOM 1504 N N . LEU A 1 190 ? -0.107 19.141 0.435 1 84.5 190 LEU A N 1
ATO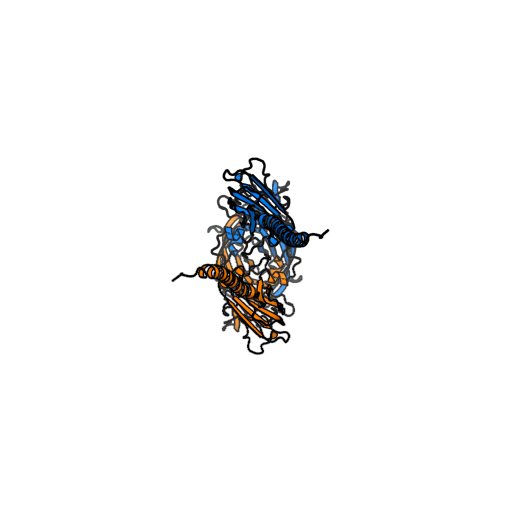M 1505 C CA . LEU A 1 190 ? -0.166 20.359 1.235 1 84.5 190 LEU A CA 1
ATOM 1506 C C . LEU A 1 190 ? -1.468 21.125 0.984 1 84.5 190 LEU A C 1
ATOM 1508 O O . LEU A 1 190 ? -1.804 21.422 -0.163 1 84.5 190 LEU A O 1
ATOM 1512 N N . GLN A 1 191 ? -2.17 21.344 2.006 1 78.69 191 GLN A N 1
ATOM 1513 C CA . GLN A 1 191 ? -3.453 22.031 1.898 1 78.69 191 GLN A CA 1
ATOM 1514 C C . GLN A 1 191 ? -3.611 23.078 2.996 1 78.69 191 GLN A C 1
ATOM 1516 O O . GLN A 1 191 ? -3.08 22.922 4.098 1 78.69 191 GLN A O 1
ATOM 1521 N N . HIS A 1 192 ? -4.273 24.125 2.531 1 71 192 HIS A N 1
ATOM 1522 C CA . HIS A 1 192 ? -4.605 25.141 3.525 1 71 192 HIS A CA 1
ATOM 1523 C C . HIS A 1 192 ? -5.879 24.781 4.281 1 71 192 HIS A C 1
ATOM 1525 O O . HIS A 1 192 ? -6.855 24.328 3.68 1 71 192 HIS A O 1
ATOM 1531 N N . LEU A 1 193 ? -5.883 24.969 5.516 1 61.66 193 LEU A N 1
ATOM 1532 C CA . LEU A 1 193 ? -7.035 24.641 6.348 1 61.66 193 LEU A CA 1
ATOM 1533 C C . LEU A 1 193 ? -8.188 25.594 6.078 1 61.66 193 LEU A C 1
ATOM 1535 O O . LEU A 1 193 ? -9.359 25.234 6.211 1 61.66 193 LEU A O 1
ATOM 1539 N N . SER A 1 194 ? -7.75 26.812 5.742 1 60.47 194 SER A N 1
ATOM 1540 C CA . SER A 1 194 ? -8.75 27.859 5.543 1 60.47 194 SER A CA 1
ATOM 1541 C C . SER A 1 194 ? -9.531 27.625 4.25 1 60.47 194 SER A C 1
ATOM 1543 O O . SER A 1 194 ? -10.523 28.312 3.992 1 60.47 194 SER A O 1
ATOM 1545 N N . GLY A 1 195 ? -9.156 26.609 3.574 1 62.03 195 GLY A N 1
ATOM 1546 C CA . GLY A 1 195 ? -9.805 26.375 2.293 1 62.03 195 GLY A CA 1
ATOM 1547 C C . GLY A 1 195 ? -9.234 27.234 1.174 1 62.03 195 GLY A C 1
ATOM 1548 O O . GLY A 1 195 ? -9.734 27.203 0.048 1 62.03 195 GLY A O 1
ATOM 1549 N N . GLN A 1 196 ? -8.219 27.969 1.548 1 69.38 196 GLN A N 1
ATOM 1550 C CA . GLN A 1 196 ? -7.582 28.766 0.502 1 69.38 196 GLN A CA 1
ATOM 1551 C C . GLN A 1 196 ? -6.773 27.891 -0.447 1 69.38 196 GLN A C 1
ATOM 1553 O O . GLN A 1 196 ? -6.223 26.859 -0.034 1 69.38 196 GLN A O 1
ATOM 1558 N N . ASP A 1 197 ? -6.793 28.406 -1.67 1 75.44 197 ASP A N 1
ATOM 1559 C CA . ASP A 1 197 ? -6.023 27.688 -2.689 1 75.44 197 ASP A CA 1
ATOM 1560 C C . ASP A 1 197 ? -4.523 27.797 -2.41 1 75.44 197 ASP A C 1
ATOM 1562 O O . ASP A 1 197 ? -4.031 28.844 -1.999 1 75.44 197 ASP A O 1
ATOM 1566 N N . ILE A 1 198 ? -3.926 26.656 -2.547 1 81.31 198 ILE A N 1
ATOM 1567 C CA . ILE A 1 198 ? -2.471 26.609 -2.479 1 81.31 198 ILE A CA 1
ATOM 1568 C C . ILE A 1 198 ? -1.889 26.547 -3.891 1 81.31 198 ILE A C 1
ATOM 1570 O O . ILE A 1 198 ? -2.365 25.797 -4.738 1 81.31 198 ILE A O 1
ATOM 1574 N N . ASN A 1 199 ? -0.986 27.484 -4.078 1 86.38 199 ASN A N 1
ATOM 1575 C CA . ASN A 1 199 ? -0.187 27.375 -5.293 1 86.38 199 ASN A CA 1
ATOM 1576 C C . ASN A 1 199 ? 1.065 26.531 -5.066 1 86.38 199 ASN A C 1
ATOM 1578 O O . ASN A 1 199 ? 1.949 26.922 -4.305 1 86.38 199 ASN A O 1
ATOM 1582 N N . VAL A 1 200 ? 1.112 25.5 -5.773 1 88.31 200 VAL A N 1
ATOM 1583 C CA . VAL A 1 200 ? 2.186 24.531 -5.574 1 88.31 200 VAL A CA 1
ATOM 1584 C C . VAL A 1 200 ? 3.537 25.188 -5.824 1 88.31 200 VAL A C 1
ATOM 1586 O O . VAL A 1 200 ? 4.531 24.859 -5.18 1 88.31 200 VAL A O 1
ATOM 1589 N N . ASP A 1 201 ? 3.613 26.234 -6.652 1 91.69 201 ASP A N 1
ATOM 1590 C CA . ASP A 1 201 ? 4.863 26.875 -7.031 1 91.69 201 ASP A CA 1
ATOM 1591 C C . ASP A 1 201 ? 5.395 27.75 -5.895 1 91.69 201 ASP A C 1
ATOM 1593 O O . ASP A 1 201 ? 6.539 28.203 -5.938 1 91.69 201 ASP A O 1
ATOM 1597 N N . ASP A 1 202 ? 4.578 27.875 -4.898 1 90 202 ASP A N 1
ATOM 1598 C CA . ASP A 1 202 ? 4.984 28.719 -3.775 1 90 202 ASP A CA 1
ATOM 1599 C C . ASP A 1 202 ? 5.766 27.906 -2.742 1 90 202 ASP A C 1
ATOM 1601 O O . ASP A 1 202 ? 6.277 28.469 -1.77 1 90 202 ASP A O 1
ATOM 1605 N N . PHE A 1 203 ? 5.891 26.609 -3.016 1 90.81 203 PHE A N 1
ATOM 1606 C CA . PHE A 1 203 ? 6.5 25.75 -2 1 90.81 203 PHE A CA 1
ATOM 1607 C C . PHE A 1 203 ? 7.555 24.844 -2.619 1 90.81 203 PHE A C 1
ATOM 1609 O O . PHE A 1 203 ? 7.484 24.531 -3.809 1 90.81 203 PHE A O 1
ATOM 1616 N N . THR A 1 204 ? 8.508 24.531 -1.789 1 93.81 204 THR A N 1
ATOM 1617 C CA . THR A 1 204 ? 9.477 23.5 -2.129 1 93.81 204 THR A CA 1
ATOM 1618 C C . THR A 1 204 ? 9.422 22.359 -1.128 1 93.81 204 THR A C 1
ATOM 1620 O O . THR A 1 204 ? 9.18 22.578 0.062 1 93.81 204 THR A O 1
ATOM 1623 N N . PHE A 1 205 ? 9.578 21.172 -1.626 1 94.62 205 PHE A N 1
ATOM 1624 C CA . PHE A 1 205 ? 9.57 19.938 -0.836 1 94.62 205 PHE A CA 1
ATOM 1625 C C . PHE A 1 205 ? 10.875 19.172 -1.013 1 94.62 205 PHE A C 1
ATOM 1627 O O . PHE A 1 205 ? 11.375 19.047 -2.129 1 94.62 205 PHE A O 1
ATOM 1634 N N . SER A 1 206 ? 11.445 18.719 0.092 1 97.19 206 SER A N 1
ATOM 1635 C CA . SER A 1 206 ? 12.656 17.906 -0.004 1 97.19 206 SER A CA 1
ATOM 1636 C C . SER A 1 206 ? 12.75 16.922 1.154 1 97.19 206 SER A C 1
ATOM 1638 O O . SER A 1 206 ? 12.141 17.125 2.205 1 97.19 206 SER A O 1
ATOM 1640 N N . ILE A 1 207 ? 13.383 15.852 0.917 1 97.25 207 ILE A N 1
ATOM 1641 C CA . ILE A 1 207 ? 13.773 14.898 1.955 1 97.25 207 ILE A CA 1
ATOM 1642 C C . ILE A 1 207 ? 15.289 14.82 2.041 1 97.25 207 ILE A C 1
ATOM 1644 O O . ILE A 1 207 ? 15.969 14.68 1.02 1 97.25 207 ILE A O 1
ATOM 1648 N N . GLU A 1 208 ? 15.797 14.953 3.215 1 97 208 GLU A N 1
ATOM 1649 C CA . GLU A 1 208 ? 17.234 14.867 3.432 1 97 208 GLU A CA 1
ATOM 1650 C C . GLU A 1 208 ? 17.609 13.594 4.191 1 97 208 GLU A C 1
ATOM 1652 O O . GLU A 1 208 ? 17 13.273 5.211 1 97 208 GLU A O 1
ATOM 1657 N N . ASP A 1 209 ? 18.562 12.891 3.688 1 97.5 209 ASP A N 1
ATOM 1658 C CA . ASP A 1 209 ? 19.031 11.672 4.324 1 97.5 209 ASP A CA 1
ATOM 1659 C C . ASP A 1 209 ? 20.453 11.336 3.875 1 97.5 209 ASP A C 1
ATOM 1661 O O . ASP A 1 209 ? 21.016 12.023 3.02 1 97.5 209 ASP A O 1
ATOM 1665 N N . ARG A 1 210 ? 21.094 10.414 4.555 1 97.31 210 ARG A N 1
ATOM 1666 C CA . ARG A 1 210 ? 22.406 9.898 4.199 1 97.31 210 ARG A CA 1
ATOM 1667 C C . ARG A 1 210 ? 22.328 8.438 3.773 1 97.31 210 ARG A C 1
ATOM 1669 O O . ARG A 1 210 ? 23.078 7.594 4.273 1 97.31 210 ARG A O 1
ATOM 1676 N N . ASN A 1 211 ? 21.469 8.18 2.844 1 98.06 211 ASN A N 1
ATOM 1677 C CA . ASN A 1 211 ? 21.188 6.785 2.518 1 98.06 211 ASN A CA 1
ATOM 1678 C C . ASN A 1 211 ? 21.516 6.473 1.061 1 98.06 211 ASN A C 1
ATOM 1680 O O . ASN A 1 211 ? 20.969 5.531 0.485 1 98.06 211 ASN A O 1
ATOM 1684 N N . GLY A 1 212 ? 22.422 7.238 0.458 1 97.81 212 GLY A N 1
ATOM 1685 C CA . GLY A 1 212 ? 22.672 7.086 -0.967 1 97.81 212 GLY A CA 1
ATOM 1686 C C . GLY A 1 212 ? 23.734 6.051 -1.278 1 97.81 212 GLY A C 1
ATOM 1687 O O . GLY A 1 212 ? 24.016 5.777 -2.447 1 97.81 212 GLY A O 1
ATOM 1688 N N . TRP A 1 213 ? 24.328 5.516 -0.285 1 97.94 213 TRP A N 1
ATOM 1689 C CA . TRP A 1 213 ? 25.422 4.559 -0.465 1 97.94 213 TRP A CA 1
ATOM 1690 C C . TRP A 1 213 ? 25.109 3.244 0.244 1 97.94 213 TRP A C 1
ATOM 1692 O O . TRP A 1 213 ? 25.156 3.17 1.475 1 97.94 213 TRP A O 1
ATOM 1702 N N . ILE A 1 214 ? 24.859 2.186 -0.612 1 98 214 ILE A N 1
ATOM 1703 C CA . ILE A 1 214 ? 24.422 0.9 -0.083 1 98 214 ILE A CA 1
ATOM 1704 C C . ILE A 1 214 ? 25.531 -0.129 -0.227 1 98 214 ILE A C 1
ATOM 1706 O O . ILE A 1 214 ? 26.094 -0.305 -1.314 1 98 214 ILE A O 1
ATOM 1710 N N . ALA A 1 215 ? 25.781 -0.824 0.859 1 97.56 215 ALA A N 1
ATOM 1711 C CA . ALA A 1 215 ? 26.844 -1.84 0.881 1 97.56 215 ALA A CA 1
ATOM 1712 C C . ALA A 1 215 ? 26.344 -3.146 0.263 1 97.56 215 ALA A C 1
ATOM 1714 O O . ALA A 1 215 ? 25.172 -3.266 -0.108 1 97.56 215 ALA A O 1
ATOM 1715 N N . HIS A 1 216 ? 27.25 -4.129 0.168 1 95.62 216 HIS A N 1
ATOM 1716 C CA . HIS A 1 216 ? 26.984 -5.422 -0.457 1 95.62 216 HIS A CA 1
ATOM 1717 C C . HIS A 1 216 ? 25.906 -6.188 0.303 1 95.62 216 HIS A C 1
ATOM 1719 O O . HIS A 1 216 ? 25.219 -7.023 -0.276 1 95.62 216 HIS A O 1
ATOM 1725 N N . ASP A 1 217 ? 25.734 -5.918 1.578 1 96.31 217 ASP A N 1
ATOM 1726 C CA . ASP A 1 217 ? 24.781 -6.652 2.404 1 96.31 217 ASP A CA 1
ATOM 1727 C C . ASP A 1 217 ? 23.5 -5.84 2.623 1 96.31 217 ASP A C 1
ATOM 1729 O O . ASP A 1 217 ? 22.734 -6.121 3.545 1 96.31 217 ASP A O 1
ATOM 1733 N N . ASN A 1 218 ? 23.328 -4.816 1.887 1 97.81 218 ASN A N 1
ATOM 1734 C CA . ASN A 1 218 ? 22.141 -3.982 1.86 1 97.81 218 ASN A CA 1
ATOM 1735 C C . ASN A 1 218 ? 22.078 -3.051 3.066 1 97.81 218 ASN A C 1
ATOM 1737 O O . ASN A 1 218 ? 21.016 -2.506 3.383 1 97.81 218 ASN A O 1
ATOM 1741 N N . THR A 1 219 ? 23.203 -2.93 3.801 1 97.12 219 THR A N 1
ATOM 1742 C CA . THR A 1 219 ? 23.328 -1.892 4.816 1 97.12 219 THR A CA 1
ATOM 1743 C C . THR A 1 219 ? 23.844 -0.592 4.199 1 97.12 219 THR A C 1
ATOM 1745 O O . THR A 1 219 ? 24.219 -0.563 3.027 1 97.12 219 THR A O 1
ATOM 1748 N N . LEU A 1 220 ? 23.812 0.434 5.062 1 97.44 220 LEU A N 1
ATOM 1749 C CA . LEU A 1 220 ? 24.234 1.731 4.547 1 97.44 220 LEU A CA 1
ATOM 1750 C C . LEU A 1 220 ? 25.703 2.004 4.891 1 97.44 220 LEU A C 1
ATOM 1752 O O . LEU A 1 220 ? 26.141 1.748 6.016 1 97.44 220 LEU A O 1
ATOM 1756 N N . LYS A 1 221 ? 26.406 2.484 3.91 1 96.38 221 LYS A N 1
ATOM 1757 C CA . LYS A 1 221 ? 27.734 3.033 4.145 1 96.38 221 LYS A CA 1
ATOM 1758 C C . LYS A 1 221 ? 27.672 4.5 4.555 1 96.38 221 LYS A C 1
ATOM 1760 O O . LYS A 1 221 ? 26.641 5.16 4.344 1 96.38 221 LYS A O 1
ATOM 1765 N N . GLU A 1 222 ? 28.766 4.977 5.164 1 95 222 GLU A N 1
ATOM 1766 C CA . GLU A 1 222 ? 28.812 6.398 5.488 1 95 222 GLU A CA 1
ATOM 1767 C C . GLU A 1 222 ? 28.812 7.254 4.223 1 95 222 GLU A C 1
ATOM 1769 O O . GLU A 1 222 ? 29.609 7.012 3.307 1 95 222 GLU A O 1
ATOM 1774 N N . ASP A 1 223 ? 27.953 8.195 4.184 1 95.44 223 ASP A N 1
ATOM 1775 C CA . ASP A 1 223 ? 27.766 9.023 2.994 1 95.44 223 ASP A CA 1
ATOM 1776 C C . ASP A 1 223 ? 27.484 10.477 3.373 1 95.44 223 ASP A C 1
ATOM 1778 O O . ASP A 1 223 ? 27.219 10.773 4.539 1 95.44 223 ASP A O 1
ATOM 1782 N N . GLU A 1 224 ? 27.656 11.344 2.471 1 95.06 224 GLU A N 1
ATOM 1783 C CA . GLU A 1 224 ? 27.234 12.727 2.645 1 95.06 224 GLU A CA 1
ATOM 1784 C C . GLU A 1 224 ? 25.703 12.852 2.641 1 95.06 224 GLU A C 1
ATOM 1786 O O . GLU A 1 224 ? 25.016 11.961 2.148 1 95.06 224 GLU A O 1
ATOM 1791 N N . PRO A 1 225 ? 25.25 13.945 3.221 1 95.75 225 PRO A N 1
ATOM 1792 C CA . PRO A 1 225 ? 23.812 14.164 3.125 1 95.75 225 PRO A CA 1
ATOM 1793 C C . PRO A 1 225 ? 23.344 14.383 1.688 1 95.75 225 PRO A C 1
ATOM 1795 O O . PRO A 1 225 ? 24.031 15.039 0.901 1 95.75 225 PRO A O 1
ATOM 1798 N N . ILE A 1 226 ? 22.281 13.781 1.351 1 97.88 226 ILE A N 1
ATOM 1799 C CA . ILE A 1 226 ? 21.641 13.953 0.049 1 97.88 226 ILE A CA 1
ATOM 1800 C C . ILE A 1 226 ? 20.281 14.609 0.224 1 97.88 226 ILE A C 1
ATOM 1802 O O . ILE A 1 226 ? 19.516 14.234 1.113 1 97.88 226 ILE A O 1
ATOM 1806 N N . VAL A 1 227 ? 20.031 15.586 -0.577 1 98.19 227 VAL A N 1
ATOM 1807 C CA . VAL A 1 227 ? 18.719 16.219 -0.612 1 98.19 227 VAL A CA 1
ATOM 1808 C C . VAL A 1 227 ? 17.906 15.672 -1.78 1 98.19 227 VAL A C 1
ATOM 1810 O O . VAL A 1 227 ? 18.219 15.938 -2.943 1 98.19 227 VAL A O 1
ATOM 1813 N N . TYR A 1 228 ? 16.906 14.883 -1.454 1 98.75 228 TYR A N 1
ATOM 1814 C CA . TYR A 1 228 ? 15.953 14.438 -2.467 1 98.75 228 TYR A CA 1
ATOM 1815 C C . TYR A 1 228 ? 14.914 15.516 -2.756 1 98.75 228 TYR A C 1
ATOM 1817 O O . TYR A 1 228 ? 14.164 15.914 -1.867 1 98.75 228 TYR A O 1
ATOM 1825 N N . ARG A 1 229 ? 14.906 15.945 -3.969 1 97.94 229 ARG A N 1
ATOM 1826 C CA . ARG A 1 229 ? 13.945 16.953 -4.398 1 97.94 229 ARG A CA 1
ATOM 1827 C C . ARG A 1 229 ? 12.797 16.312 -5.168 1 97.94 229 ARG A C 1
ATOM 1829 O O . ARG A 1 229 ? 12.891 15.172 -5.613 1 97.94 229 ARG A O 1
ATOM 1836 N N . THR A 1 230 ? 11.719 17.094 -5.262 1 97.81 230 THR A N 1
ATOM 1837 C CA . THR A 1 230 ? 10.539 16.609 -5.965 1 97.81 230 THR A CA 1
ATOM 1838 C C . THR A 1 230 ? 10.836 16.422 -7.453 1 97.81 230 THR A C 1
ATOM 1840 O O . THR A 1 230 ? 11.477 17.281 -8.07 1 97.81 230 THR A O 1
ATOM 1843 N N . TRP A 1 231 ? 10.445 15.312 -8.008 1 97.38 231 TRP A N 1
ATOM 1844 C CA . TRP A 1 231 ? 10.531 15.133 -9.453 1 97.38 231 TRP A CA 1
ATOM 1845 C C . TRP A 1 231 ? 9.211 15.516 -10.125 1 97.38 231 TRP A C 1
ATOM 1847 O O . TRP A 1 231 ? 9.164 15.711 -11.344 1 97.38 231 TRP A O 1
ATOM 1857 N N . SER A 1 232 ? 8.148 15.695 -9.32 1 96.5 232 SER A N 1
ATOM 1858 C CA . SER A 1 232 ? 6.855 16.141 -9.828 1 96.5 232 SER A CA 1
ATOM 1859 C C . SER A 1 232 ? 6.086 16.922 -8.766 1 96.5 232 SER A C 1
ATOM 1861 O O . SER A 1 232 ? 6.047 16.531 -7.602 1 96.5 232 SER A O 1
ATOM 1863 N N . THR A 1 233 ? 5.535 18.031 -9.188 1 95.31 233 THR A N 1
ATOM 1864 C CA . THR A 1 233 ? 4.598 18.812 -8.391 1 95.31 233 THR A CA 1
ATOM 1865 C C . THR A 1 233 ? 3.381 19.203 -9.219 1 95.31 233 THR A C 1
ATOM 1867 O O .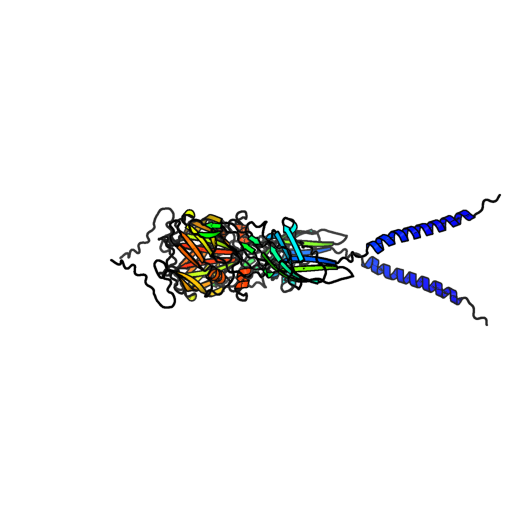 THR A 1 233 ? 3.508 19.516 -10.406 1 95.31 233 THR A O 1
ATOM 1870 N N . TYR A 1 234 ? 2.234 19.125 -8.625 1 93.62 234 TYR A N 1
ATOM 1871 C CA . TYR A 1 234 ? 1.022 19.516 -9.344 1 93.62 234 TYR A CA 1
ATOM 1872 C C . TYR A 1 234 ? -0.087 19.891 -8.375 1 93.62 234 TYR A C 1
ATOM 1874 O O . TYR A 1 234 ? 0.008 19.625 -7.172 1 93.62 234 TYR A O 1
ATOM 1882 N N . SER A 1 235 ? -1.023 20.578 -8.938 1 90.88 235 SER A N 1
ATOM 1883 C CA . SER A 1 235 ? -2.186 20.969 -8.148 1 90.88 235 SER A CA 1
ATOM 1884 C C . SER A 1 235 ? -3.258 19.891 -8.172 1 90.88 235 SER A C 1
ATOM 1886 O O . SER A 1 235 ? -3.496 19.266 -9.203 1 90.88 235 SER A O 1
ATOM 1888 N N . GLY A 1 236 ? -3.709 19.578 -6.934 1 86.88 236 GLY A N 1
ATOM 1889 C CA . GLY A 1 236 ? -4.887 18.734 -6.809 1 86.88 236 GLY A CA 1
ATOM 1890 C C . GLY A 1 236 ? -6.094 19.469 -6.266 1 86.88 236 GLY A C 1
ATOM 1891 O O . GLY A 1 236 ? -6.012 20.656 -5.938 1 86.88 236 GLY A O 1
ATOM 1892 N N . GLU A 1 237 ? -7.273 18.75 -6.355 1 84.75 237 GLU A N 1
ATOM 1893 C CA . GLU A 1 237 ? -8.5 19.312 -5.801 1 84.75 237 GLU A CA 1
ATOM 1894 C C . GLU A 1 237 ? -9.117 18.375 -4.766 1 84.75 237 GLU A C 1
ATOM 1896 O O . GLU A 1 237 ? -9.086 17.156 -4.934 1 84.75 237 GLU A O 1
ATOM 1901 N N . ALA A 1 238 ? -9.508 18.922 -3.678 1 79.94 238 ALA A N 1
ATOM 1902 C CA . ALA A 1 238 ? -10.172 18.156 -2.639 1 79.94 238 ALA A CA 1
ATOM 1903 C C . ALA A 1 238 ? -11.289 18.953 -1.982 1 79.94 238 ALA A C 1
ATOM 1905 O O . ALA A 1 238 ? -11.195 20.188 -1.875 1 79.94 238 ALA A O 1
ATOM 1906 N N . GLY A 1 239 ? -12.32 18.219 -1.578 1 73.75 239 GLY A N 1
ATOM 1907 C CA . GLY A 1 239 ? -13.383 18.859 -0.819 1 73.75 239 GLY A CA 1
ATOM 1908 C C . GLY A 1 239 ? -12.992 19.156 0.619 1 73.75 239 GLY A C 1
ATOM 1909 O O . GLY A 1 239 ? -12.234 18.391 1.226 1 73.75 239 GLY A O 1
ATOM 1910 N N . VAL A 1 240 ? -13.438 20.281 1.034 1 66.06 240 VAL A N 1
ATOM 1911 C CA . VAL A 1 240 ? -13.273 20.594 2.447 1 66.06 240 VAL A CA 1
ATOM 1912 C C . VAL A 1 240 ? -14.609 21.062 3.029 1 66.06 240 VAL A C 1
ATOM 1914 O O . VAL A 1 240 ? -15.344 21.812 2.391 1 66.06 240 VAL A O 1
ATOM 1917 N N . ASP A 1 241 ? -14.922 20.375 4.156 1 68.44 241 ASP A N 1
ATOM 1918 C CA . ASP A 1 241 ? -16.141 20.766 4.844 1 68.44 241 ASP A CA 1
ATOM 1919 C C . ASP A 1 241 ? -15.922 22.047 5.652 1 68.44 241 ASP A C 1
ATOM 1921 O O . ASP A 1 241 ? -15.094 22.078 6.562 1 68.44 241 ASP A O 1
ATOM 1925 N N . ILE A 1 242 ? -16.594 23 5.207 1 57.78 242 ILE A N 1
ATOM 1926 C CA . ILE A 1 242 ? -16.422 24.281 5.863 1 57.78 242 ILE A CA 1
ATOM 1927 C C . ILE A 1 242 ? -17.719 24.688 6.562 1 57.78 242 ILE A C 1
ATOM 1929 O O . ILE A 1 242 ? -18.812 24.469 6.039 1 57.78 242 ILE A O 1
ATOM 1933 N N . ALA A 1 243 ? -17.531 25.172 7.77 1 58.88 243 ALA A N 1
ATOM 1934 C CA . ALA A 1 243 ? -18.688 25.656 8.516 1 58.88 243 ALA A CA 1
ATOM 1935 C C . ALA A 1 243 ? -19.203 26.984 7.938 1 58.88 243 ALA A C 1
ATOM 1937 O O .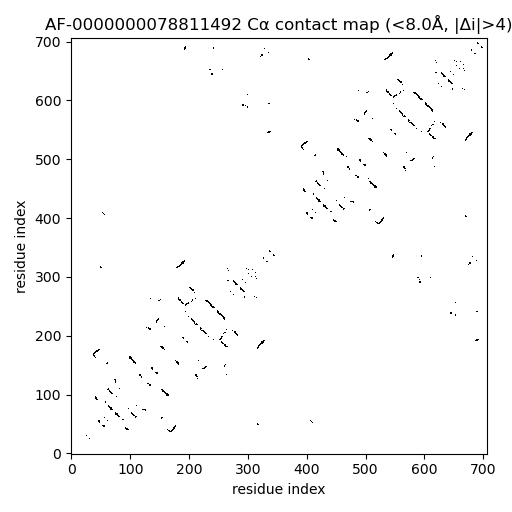 ALA A 1 243 ? -18.422 27.906 7.695 1 58.88 243 ALA A O 1
ATOM 1938 N N . THR A 1 244 ? -20.406 27.141 7.332 1 56.09 244 THR A N 1
ATOM 1939 C CA . THR A 1 244 ? -21 28.359 6.809 1 56.09 244 THR A CA 1
ATOM 1940 C C . THR A 1 244 ? -21.828 29.062 7.879 1 56.09 244 THR A C 1
ATOM 1942 O O . THR A 1 244 ? -22.25 30.203 7.699 1 56.09 244 THR A O 1
ATOM 1945 N N . GLY A 1 245 ? -22.062 28.453 8.953 1 50.78 245 GLY A N 1
ATOM 1946 C CA . GLY A 1 245 ? -22.812 28.938 10.102 1 50.78 245 GLY A CA 1
ATOM 1947 C C . GLY A 1 245 ? -22.75 28 11.297 1 50.78 245 GLY A C 1
ATOM 1948 O O . GLY A 1 245 ? -21.875 27.125 11.367 1 50.78 245 GLY A O 1
ATOM 1949 N N . LYS A 1 246 ? -23.5 28.375 12.367 1 51.91 246 LYS A N 1
ATOM 1950 C CA . LYS A 1 246 ? -23.5 27.609 13.609 1 51.91 246 LYS A CA 1
ATOM 1951 C C . LYS A 1 246 ? -23.797 26.125 13.352 1 51.91 246 LYS A C 1
ATOM 1953 O O . LYS A 1 246 ? -23.25 25.25 14.039 1 51.91 246 LYS A O 1
ATOM 1958 N N . GLU A 1 247 ? -24.578 25.938 12.227 1 55.88 247 GLU A N 1
ATOM 1959 C CA . GLU A 1 247 ? -25.031 24.547 12.164 1 55.88 247 GLU A CA 1
ATOM 1960 C C . GLU A 1 247 ? -24.953 24 10.742 1 55.88 247 GLU A C 1
ATOM 1962 O O . GLU A 1 247 ? -25.469 22.922 10.453 1 55.88 247 GLU A O 1
ATOM 1967 N N . SER A 1 248 ? -24.344 24.875 9.914 1 59.19 248 SER A N 1
ATOM 1968 C CA . SER A 1 248 ? -24.375 24.359 8.547 1 59.19 248 SER A CA 1
ATOM 1969 C C . SER A 1 248 ? -22.969 24.25 7.965 1 59.19 248 SER A C 1
ATOM 1971 O O . SER A 1 248 ? -22.078 25.031 8.312 1 59.19 248 SER A O 1
ATOM 1973 N N . ARG A 1 249 ? -22.766 23.109 7.332 1 65.94 249 ARG A N 1
ATOM 1974 C CA . ARG A 1 249 ? -21.484 22.891 6.68 1 65.94 249 ARG A CA 1
ATOM 1975 C C . ARG A 1 249 ? -21.672 22.625 5.188 1 65.94 249 ARG A C 1
ATOM 1977 O O . ARG A 1 249 ? -22.703 22.094 4.766 1 65.94 249 ARG A O 1
ATOM 1984 N N . VAL A 1 250 ? -20.781 23.344 4.438 1 67.06 250 VAL A N 1
ATOM 1985 C CA . VAL A 1 250 ? -20.781 23.109 2.996 1 67.06 250 VAL A CA 1
ATOM 1986 C C . VAL A 1 250 ? -19.422 22.562 2.557 1 67.06 250 VAL A C 1
ATOM 1988 O O . VAL A 1 250 ? -18.391 23 3.055 1 67.06 250 VAL A O 1
ATOM 1991 N N . THR A 1 251 ? -19.5 21.594 1.632 1 71.94 251 THR A N 1
ATOM 1992 C CA . THR A 1 251 ? -18.266 21.078 1.062 1 71.94 251 THR A CA 1
ATOM 1993 C C . THR A 1 251 ? -17.797 21.938 -0.105 1 71.94 251 THR A C 1
ATOM 1995 O O . THR A 1 251 ? -18.547 22.156 -1.062 1 71.94 251 THR A O 1
ATOM 1998 N N . THR A 1 252 ? -16.641 22.578 0.11 1 70.06 252 THR A N 1
ATOM 1999 C CA . THR A 1 252 ? -16.047 23.359 -0.963 1 70.06 252 THR A CA 1
ATOM 2000 C C . THR A 1 252 ? -14.797 22.688 -1.506 1 70.06 252 THR A C 1
ATOM 2002 O O . THR A 1 252 ? -14.078 22 -0.768 1 70.06 252 THR A O 1
ATOM 2005 N N . ILE A 1 253 ? -14.617 22.875 -2.822 1 77.31 253 ILE A N 1
ATOM 2006 C CA . ILE A 1 253 ? -13.438 22.312 -3.459 1 77.31 253 ILE A CA 1
ATOM 2007 C C . ILE A 1 253 ? -12.273 23.281 -3.365 1 77.31 253 ILE A C 1
ATOM 2009 O O . ILE A 1 253 ? -12.422 24.469 -3.662 1 77.31 253 ILE A O 1
ATOM 2013 N N . VAL A 1 254 ? -11.156 22.797 -2.82 1 77 254 VAL A N 1
ATOM 2014 C CA . VAL A 1 254 ? -9.984 23.656 -2.691 1 77 254 VAL A CA 1
ATOM 2015 C C . VAL A 1 254 ? -8.82 23.047 -3.482 1 77 254 VAL A C 1
ATOM 2017 O O . VAL A 1 254 ? -8.773 21.844 -3.703 1 77 254 VAL A O 1
ATOM 2020 N N . LYS A 1 255 ? -7.93 23.984 -3.857 1 84.5 255 LYS A N 1
ATOM 2021 C CA . LYS A 1 255 ? -6.711 23.547 -4.531 1 84.5 255 LYS A CA 1
ATOM 2022 C C . LYS A 1 255 ? -5.617 23.203 -3.523 1 84.5 255 LYS A C 1
ATOM 2024 O O . LYS A 1 255 ? -5.41 23.938 -2.555 1 84.5 255 LYS A O 1
ATOM 2029 N N . VAL A 1 256 ? -5.043 22.062 -3.764 1 86.19 256 VAL A N 1
ATOM 2030 C CA . VAL A 1 256 ? -3.973 21.609 -2.885 1 86.19 256 VAL A CA 1
ATOM 2031 C C . VAL A 1 256 ? -2.695 21.391 -3.693 1 86.19 256 VAL A C 1
ATOM 2033 O O . VAL A 1 256 ? -2.736 21.328 -4.922 1 86.19 256 VAL A O 1
ATOM 2036 N N . ALA A 1 257 ? -1.585 21.422 -3.033 1 90.06 257 ALA A N 1
ATOM 2037 C CA . ALA A 1 257 ? -0.306 21.094 -3.652 1 90.06 257 ALA A CA 1
ATOM 2038 C C . ALA A 1 257 ? 0.05 19.625 -3.41 1 90.06 257 ALA A C 1
ATOM 2040 O O . ALA A 1 257 ? -0.093 19.125 -2.293 1 90.06 257 ALA A O 1
ATOM 2041 N N . VAL A 1 258 ? 0.435 18.969 -4.461 1 90.94 258 VAL A N 1
ATOM 2042 C CA . VAL A 1 258 ? 0.916 17.594 -4.348 1 90.94 258 VAL A CA 1
ATOM 2043 C C . VAL A 1 258 ? 2.352 17.516 -4.855 1 90.94 258 VAL A C 1
ATOM 2045 O O . VAL A 1 258 ? 2.67 18.031 -5.93 1 90.94 258 VAL A O 1
ATOM 2048 N N . ALA A 1 259 ? 3.172 16.922 -4.07 1 95.25 259 ALA A N 1
ATOM 2049 C CA . ALA A 1 259 ? 4.574 16.719 -4.422 1 95.25 259 ALA A CA 1
ATOM 2050 C C . ALA A 1 259 ? 4.957 15.242 -4.336 1 95.25 259 ALA A C 1
ATOM 2052 O O . ALA A 1 259 ? 4.539 14.539 -3.412 1 95.25 259 ALA A O 1
ATOM 2053 N N . GLU A 1 260 ? 5.727 14.781 -5.312 1 96.44 260 GLU A N 1
ATOM 2054 C CA . GLU A 1 260 ? 6.188 13.398 -5.32 1 96.44 260 GLU A CA 1
ATOM 2055 C C . GLU A 1 260 ? 7.711 13.32 -5.27 1 96.44 260 GLU A C 1
ATOM 2057 O O . GLU A 1 260 ? 8.398 14.039 -6 1 96.44 260 GLU A O 1
ATOM 2062 N N . LEU A 1 261 ? 8.219 12.523 -4.367 1 97.88 261 LEU A N 1
ATOM 2063 C CA . LEU A 1 261 ? 9.648 12.281 -4.188 1 97.88 261 LEU A CA 1
ATOM 2064 C C . LEU A 1 261 ? 9.945 10.781 -4.156 1 97.88 261 LEU A C 1
ATOM 2066 O O . LEU A 1 261 ? 9.117 9.992 -3.705 1 97.88 261 LEU A O 1
ATOM 2070 N N . THR A 1 262 ? 11.047 10.406 -4.688 1 98.19 262 THR A N 1
ATOM 2071 C CA . THR A 1 262 ? 11.578 9.062 -4.516 1 98.19 262 THR A CA 1
ATOM 2072 C C . THR A 1 262 ? 12.93 9.102 -3.803 1 98.19 262 THR A C 1
ATOM 2074 O O . THR A 1 262 ? 13.758 9.961 -4.09 1 98.19 262 THR A O 1
ATOM 2077 N N . VAL A 1 263 ? 13.078 8.25 -2.834 1 98.56 263 VAL A N 1
ATOM 2078 C CA . VAL A 1 263 ? 14.312 8.211 -2.055 1 98.56 263 VAL A CA 1
ATOM 2079 C C . VAL A 1 263 ? 14.883 6.793 -2.066 1 98.56 263 VAL A C 1
ATOM 2081 O O . VAL A 1 263 ? 14.203 5.844 -2.457 1 98.56 263 VAL A O 1
ATOM 2084 N N . SER A 1 264 ? 16.125 6.688 -1.706 1 98.44 264 SER A N 1
ATOM 2085 C CA . SER A 1 264 ? 16.75 5.379 -1.494 1 98.44 264 SER A CA 1
ATOM 2086 C C . SER A 1 264 ? 16.172 4.691 -0.259 1 98.44 264 SER A C 1
ATOM 2088 O O . SER A 1 264 ? 15.164 5.137 0.293 1 98.44 264 SER A O 1
ATOM 2090 N N . ARG A 1 265 ? 16.719 3.594 0.157 1 98.5 265 ARG A N 1
ATOM 2091 C CA . ARG A 1 265 ? 16.203 2.705 1.198 1 98.5 265 ARG A CA 1
ATOM 2092 C C . ARG A 1 265 ? 16.094 3.436 2.531 1 98.5 265 ARG A C 1
ATOM 2094 O O . ARG A 1 265 ? 17 4.172 2.926 1 98.5 265 ARG A O 1
ATOM 2101 N N . LEU A 1 266 ? 14.977 3.305 3.154 1 98 266 LEU A N 1
ATOM 2102 C CA . LEU A 1 266 ? 14.812 3.773 4.523 1 98 266 LEU A CA 1
ATOM 2103 C C . LEU A 1 266 ? 15.375 2.758 5.516 1 98 266 LEU A C 1
ATOM 2105 O O . LEU A 1 266 ? 14.891 1.624 5.586 1 98 266 LEU A O 1
ATOM 2109 N N . VAL A 1 267 ? 16.391 3.152 6.262 1 98.06 267 VAL A N 1
ATOM 2110 C CA . VAL A 1 267 ? 17.047 2.242 7.199 1 98.06 267 VAL A CA 1
ATOM 2111 C C . VAL A 1 267 ? 17 2.838 8.609 1 98.06 267 VAL A C 1
ATOM 2113 O O . VAL A 1 267 ? 17.359 4.004 8.805 1 98.06 267 VAL A O 1
ATOM 2116 N N . LEU A 1 268 ? 16.547 1.985 9.484 1 96.5 268 LEU A N 1
ATOM 2117 C CA . LEU A 1 268 ? 16.625 2.383 10.891 1 96.5 268 LEU A CA 1
ATOM 2118 C C . LEU A 1 268 ? 18.062 2.443 11.359 1 96.5 268 LEU A C 1
ATOM 2120 O O . LEU A 1 268 ? 18.859 1.53 11.086 1 96.5 268 LEU A O 1
ATOM 2124 N N . ARG A 1 269 ? 18.328 3.598 12.016 1 94.94 269 ARG A N 1
ATOM 2125 C CA . ARG A 1 269 ? 19.672 3.789 12.562 1 94.94 269 ARG A CA 1
ATOM 2126 C C . ARG A 1 269 ? 19.609 4.367 13.977 1 94.94 269 ARG A C 1
ATOM 2128 O O . ARG A 1 269 ? 18.531 4.719 14.461 1 94.94 269 ARG A O 1
ATOM 2135 N N . ASP A 1 270 ? 20.766 4.254 14.648 1 93.25 270 ASP A N 1
ATOM 2136 C CA . ASP A 1 270 ? 20.875 4.93 15.938 1 93.25 270 ASP A CA 1
ATOM 2137 C C . ASP A 1 270 ? 20.875 6.445 15.766 1 93.25 270 ASP A C 1
ATOM 2139 O O . ASP A 1 270 ? 21.891 7.035 15.391 1 93.25 270 ASP A O 1
ATOM 2143 N N . TRP A 1 271 ? 19.75 7.004 16.156 1 88 271 TRP A N 1
ATOM 2144 C CA . TRP A 1 271 ? 19.547 8.422 15.875 1 88 271 TRP A CA 1
ATOM 2145 C C . TRP A 1 271 ? 20.344 9.289 16.828 1 88 271 TRP A C 1
ATOM 2147 O O . TRP A 1 271 ? 20.391 10.516 16.688 1 88 271 TRP A O 1
ATOM 2157 N N . SER A 1 272 ? 20.984 8.711 17.797 1 87.69 272 SER A N 1
ATOM 2158 C CA . SER A 1 272 ? 21.922 9.438 18.625 1 87.69 272 SER A CA 1
ATOM 2159 C C . SER A 1 272 ? 23.25 9.641 17.906 1 87.69 272 SER A C 1
ATOM 2161 O O . SER A 1 272 ? 24.016 10.547 18.25 1 87.69 272 SER A O 1
ATOM 2163 N N . LEU A 1 273 ? 23.469 8.805 16.891 1 89.81 273 LEU A N 1
ATOM 2164 C CA . LEU A 1 273 ? 24.734 8.828 16.156 1 89.81 273 LEU A CA 1
ATOM 2165 C C . LEU A 1 273 ? 24.547 9.406 14.758 1 89.81 273 LEU A C 1
ATOM 2167 O O . LEU A 1 273 ? 25.469 10 14.195 1 89.81 273 LEU A O 1
ATOM 2171 N N . TYR A 1 274 ? 23.328 9.234 14.258 1 90.31 274 TYR A N 1
ATOM 2172 C CA . TYR A 1 274 ? 23.062 9.641 12.883 1 90.31 274 TYR A CA 1
ATOM 2173 C C . TYR A 1 274 ? 21.891 10.625 12.82 1 90.31 274 TYR A C 1
ATOM 2175 O O . TYR A 1 274 ? 20.984 10.562 13.648 1 90.31 274 TYR A O 1
ATOM 2183 N N . SER A 1 275 ? 21.984 11.469 11.828 1 88.38 275 SER A N 1
ATOM 2184 C CA . SER A 1 275 ? 20.875 12.391 11.609 1 88.38 275 SER A CA 1
ATOM 2185 C C . SER A 1 275 ? 19.641 11.656 11.078 1 88.38 275 SER A C 1
ATOM 2187 O O . SER A 1 275 ? 19.766 10.758 10.234 1 88.38 275 SER A O 1
ATOM 2189 N N . ARG A 1 276 ? 18.516 12.086 11.586 1 89.75 276 ARG A N 1
ATOM 2190 C CA . ARG A 1 276 ? 17.266 11.516 11.109 1 89.75 276 ARG A CA 1
ATOM 2191 C C . ARG A 1 276 ? 16.938 12.016 9.703 1 89.75 276 ARG A C 1
ATOM 2193 O O . ARG A 1 276 ? 17.203 13.18 9.375 1 89.75 276 ARG A O 1
ATOM 2200 N N . PRO A 1 277 ? 16.391 11.102 8.883 1 94.94 277 PRO A N 1
ATOM 2201 C CA . PRO A 1 277 ? 15.836 11.602 7.621 1 94.94 277 PRO A CA 1
ATOM 2202 C C . PRO A 1 277 ? 14.68 12.57 7.828 1 94.94 277 PRO A C 1
ATOM 2204 O O . PRO A 1 277 ? 13.75 12.273 8.586 1 94.94 277 PRO A O 1
ATOM 2207 N N . MET A 1 278 ? 14.773 13.727 7.125 1 91.94 278 MET A N 1
ATOM 2208 C CA . MET A 1 278 ? 13.812 14.797 7.387 1 91.94 278 MET A CA 1
ATOM 2209 C C . MET A 1 278 ? 13.062 15.18 6.117 1 91.94 278 MET A C 1
ATOM 2211 O O . MET A 1 278 ? 13.68 15.383 5.066 1 91.94 278 MET A O 1
ATOM 2215 N N . LEU A 1 279 ? 11.766 15.195 6.227 1 91.56 279 LEU A N 1
ATOM 2216 C CA . LEU A 1 279 ? 10.969 15.883 5.223 1 91.56 279 LEU A CA 1
ATOM 2217 C C . LEU A 1 279 ? 10.867 17.375 5.539 1 91.56 279 LEU A C 1
ATOM 2219 O O . LEU A 1 279 ? 10.492 17.75 6.648 1 91.56 279 LEU A O 1
ATOM 2223 N N . ILE A 1 280 ? 11.219 18.172 4.562 1 88.94 280 ILE A N 1
ATOM 2224 C CA . ILE A 1 280 ? 11.266 19.609 4.758 1 88.94 280 ILE A CA 1
ATOM 2225 C C . ILE A 1 280 ? 10.398 20.297 3.709 1 88.94 280 ILE A C 1
ATOM 2227 O O . ILE A 1 280 ? 10.555 20.062 2.51 1 88.94 280 ILE A O 1
ATOM 2231 N N . ILE A 1 281 ? 9.492 21.109 4.113 1 87.12 281 ILE A N 1
ATOM 2232 C CA . ILE A 1 281 ? 8.664 21.938 3.254 1 87.12 281 ILE A CA 1
ATOM 2233 C C . ILE A 1 281 ? 8.977 23.422 3.52 1 87.12 281 ILE A C 1
ATOM 2235 O O . ILE A 1 281 ? 8.984 23.859 4.672 1 87.12 281 ILE A O 1
ATOM 2239 N N . ARG A 1 282 ? 9.281 24.141 2.449 1 86.31 282 ARG A N 1
ATOM 2240 C CA . ARG A 1 282 ? 9.555 25.578 2.541 1 86.31 282 ARG A CA 1
ATOM 2241 C C . ARG A 1 282 ? 8.742 26.344 1.511 1 86.31 282 ARG A C 1
ATOM 2243 O O . ARG A 1 282 ? 8.336 25.797 0.484 1 86.31 282 ARG A O 1
ATOM 2250 N N . THR A 1 283 ? 8.578 27.578 1.847 1 84.88 283 THR A N 1
ATOM 2251 C CA . THR A 1 283 ? 8.117 28.469 0.789 1 84.88 283 THR A CA 1
ATOM 2252 C C . THR A 1 283 ? 9.258 28.797 -0.176 1 84.88 283 THR A C 1
ATOM 2254 O O . THR A 1 283 ? 10.43 28.578 0.144 1 84.88 283 THR A O 1
ATOM 2257 N N . THR A 1 284 ? 8.922 29.312 -1.326 1 88.25 284 THR A N 1
ATOM 2258 C CA . THR A 1 284 ? 9.938 29.672 -2.314 1 88.25 284 THR A CA 1
ATOM 2259 C C . THR A 1 284 ? 10.836 30.781 -1.801 1 88.25 284 THR A C 1
ATOM 2261 O O . THR A 1 284 ? 11.961 30.953 -2.268 1 88.25 284 THR A O 1
ATOM 2264 N N . GLU A 1 285 ? 10.32 31.5 -0.871 1 87.06 285 GLU A N 1
ATOM 2265 C CA . GLU A 1 285 ? 11.109 32.562 -0.268 1 87.06 285 GLU A CA 1
ATOM 2266 C C . GLU A 1 285 ? 12.055 32.031 0.801 1 87.06 285 GLU A C 1
ATOM 2268 O O . GLU A 1 285 ? 12.883 32.75 1.344 1 87.06 285 GLU A O 1
ATOM 2273 N N . GLY A 1 286 ? 11.859 30.781 1.115 1 82.12 286 GLY A N 1
ATOM 2274 C CA . GLY A 1 286 ? 12.812 30.141 2.006 1 82.12 286 GLY A CA 1
ATOM 2275 C C . GLY A 1 286 ? 12.273 29.938 3.41 1 82.12 286 GLY A C 1
ATOM 2276 O O . GLY A 1 286 ? 12.953 29.359 4.262 1 82.12 286 GLY A O 1
ATOM 2277 N N . LYS A 1 287 ? 11.078 30.297 3.615 1 78.81 287 LYS A N 1
ATOM 2278 C CA . LYS A 1 287 ? 10.484 30.141 4.941 1 78.81 287 LYS A CA 1
ATOM 2279 C C . LYS A 1 287 ? 10.109 28.688 5.203 1 78.81 287 LYS A C 1
ATOM 2281 O O . LYS A 1 287 ? 9.516 28.031 4.348 1 78.81 287 LYS A O 1
ATOM 2286 N N . LEU A 1 288 ? 10.477 28.234 6.395 1 80.69 288 LEU A N 1
ATOM 2287 C CA . LEU A 1 288 ? 10.172 26.859 6.77 1 80.69 288 LEU A CA 1
ATOM 2288 C C . LEU A 1 288 ? 8.688 26.703 7.07 1 80.69 288 LEU A C 1
ATOM 2290 O O . LEU A 1 288 ? 8.117 27.469 7.848 1 80.69 288 LEU A O 1
ATOM 2294 N N . VAL A 1 289 ? 8.102 25.766 6.422 1 77.31 289 VAL A N 1
ATOM 2295 C CA . VAL A 1 289 ? 6.691 25.438 6.613 1 77.31 289 VAL A CA 1
ATOM 2296 C C . VAL A 1 289 ? 6.559 24.219 7.523 1 77.31 289 VAL A C 1
ATOM 2298 O O . VAL A 1 289 ? 5.785 24.234 8.484 1 77.31 289 VAL A O 1
ATOM 2301 N N . ALA A 1 290 ? 7.305 23.172 7.266 1 76.94 290 ALA A N 1
ATOM 2302 C CA . ALA A 1 290 ? 7.273 21.953 8.055 1 76.94 290 ALA A CA 1
ATOM 2303 C C . ALA A 1 290 ? 8.594 21.188 7.945 1 76.94 290 ALA A C 1
ATOM 2305 O O . ALA A 1 290 ? 9.258 21.234 6.906 1 76.94 290 ALA A O 1
ATOM 2306 N N . SER A 1 291 ? 9.016 20.562 9.031 1 82.44 291 SER A N 1
ATOM 2307 C CA . SER A 1 291 ? 10.18 19.688 9.109 1 82.44 291 SER A CA 1
ATOM 2308 C C . SER A 1 291 ? 9.93 18.5 10.039 1 82.44 291 SER A C 1
ATOM 2310 O O . SER A 1 291 ? 9.773 18.688 11.25 1 82.44 291 SER A O 1
ATOM 2312 N N . ILE A 1 292 ? 9.82 17.281 9.438 1 82.12 292 ILE A N 1
ATOM 2313 C CA . ILE A 1 292 ? 9.461 16.156 10.273 1 82.12 292 ILE A CA 1
ATOM 2314 C C . ILE A 1 292 ? 10.367 14.961 9.953 1 82.12 292 ILE A C 1
ATOM 2316 O O . ILE A 1 292 ? 10.773 14.781 8.797 1 82.12 292 ILE A O 1
ATOM 2320 N N . PRO A 1 293 ? 10.656 14.164 10.977 1 89.38 293 PRO A N 1
ATOM 2321 C CA . PRO A 1 293 ? 11.375 12.914 10.695 1 89.38 293 PRO A CA 1
ATOM 2322 C C . PRO A 1 293 ? 10.5 11.883 9.984 1 89.38 293 PRO A C 1
ATOM 2324 O O . PRO A 1 293 ? 9.57 11.344 10.586 1 89.38 293 PRO A O 1
ATOM 2327 N N . ILE A 1 294 ? 10.859 11.461 8.828 1 91.31 294 ILE A N 1
ATOM 2328 C CA . ILE A 1 294 ? 9.945 10.703 7.98 1 91.31 294 ILE A CA 1
ATOM 2329 C C . ILE A 1 294 ? 9.836 9.273 8.492 1 91.31 294 ILE A C 1
ATOM 2331 O O . ILE A 1 294 ? 8.781 8.641 8.375 1 91.31 294 ILE A O 1
ATOM 2335 N N . ILE A 1 295 ? 10.891 8.742 9.086 1 94 295 ILE A N 1
ATOM 2336 C CA . ILE A 1 295 ? 10.836 7.359 9.539 1 94 295 ILE A CA 1
ATOM 2337 C C . ILE A 1 295 ? 9.906 7.246 10.742 1 94 295 ILE A C 1
ATOM 2339 O O . ILE A 1 295 ? 9.148 6.281 10.867 1 94 295 ILE A O 1
ATOM 2343 N N . ASP A 1 296 ? 9.93 8.25 11.656 1 88.69 296 ASP A N 1
ATOM 2344 C CA . ASP A 1 296 ? 8.992 8.242 12.773 1 88.69 296 ASP A CA 1
ATOM 2345 C C . ASP A 1 296 ? 7.547 8.18 12.281 1 88.69 296 ASP A C 1
ATOM 2347 O O . ASP A 1 296 ? 6.75 7.391 12.789 1 88.69 296 ASP A O 1
ATOM 2351 N N . TYR A 1 297 ? 7.293 8.922 11.32 1 87.12 297 TYR A N 1
ATOM 2352 C CA . TYR A 1 297 ? 5.926 9.008 10.82 1 87.12 297 TYR A CA 1
ATOM 2353 C C . TYR A 1 297 ? 5.551 7.77 10.023 1 87.12 297 TYR A C 1
ATOM 2355 O O . TYR A 1 297 ? 4.395 7.336 10.039 1 87.12 297 TYR A O 1
ATOM 2363 N N . ALA A 1 298 ? 6.512 7.27 9.281 1 91.44 298 ALA A N 1
ATOM 2364 C CA . ALA A 1 298 ? 6.273 6.012 8.586 1 91.44 298 ALA A CA 1
ATOM 2365 C C . ALA A 1 298 ? 5.883 4.906 9.555 1 91.44 298 ALA A C 1
ATOM 2367 O O . ALA A 1 298 ? 4.973 4.117 9.281 1 91.44 298 ALA A O 1
ATOM 2368 N N . LEU A 1 299 ? 6.508 4.902 10.727 1 91.69 299 LEU A N 1
ATOM 2369 C CA . LEU A 1 299 ? 6.297 3.82 11.68 1 91.69 299 LEU A CA 1
ATOM 2370 C C . LEU A 1 299 ? 5.02 4.047 12.484 1 91.69 299 LEU A C 1
ATOM 2372 O O . LEU A 1 299 ? 4.461 3.1 13.047 1 91.69 299 LEU A O 1
ATOM 2376 N N . LEU A 1 300 ? 4.539 5.277 12.531 1 86.31 300 LEU A N 1
ATOM 2377 C CA . LEU A 1 300 ? 3.287 5.578 13.219 1 86.31 300 LEU A CA 1
ATOM 2378 C C . LEU A 1 300 ? 2.119 4.852 12.562 1 86.31 300 LEU A C 1
ATOM 2380 O O . LEU A 1 300 ? 1.151 4.488 13.234 1 86.31 300 LEU A O 1
ATOM 2384 N N . VAL A 1 301 ? 2.268 4.625 11.266 1 86.94 301 VAL A N 1
ATOM 2385 C CA . VAL A 1 301 ? 1.128 4.066 10.547 1 86.94 301 VAL A CA 1
ATOM 2386 C C . VAL A 1 301 ? 1.351 2.578 10.297 1 86.94 301 VAL A C 1
ATOM 2388 O O . VAL A 1 301 ? 0.691 1.979 9.445 1 86.94 301 VAL A O 1
ATOM 2391 N N . LYS A 1 302 ? 2.279 1.998 10.93 1 90.06 302 LYS A N 1
ATOM 2392 C CA . LYS A 1 302 ? 2.49 0.555 10.875 1 90.06 302 LYS A CA 1
ATOM 2393 C C . LYS A 1 302 ? 1.221 -0.203 11.25 1 90.06 302 LYS A C 1
ATOM 2395 O O . LYS A 1 302 ? 0.879 -1.205 10.617 1 90.06 302 LYS A O 1
ATOM 2400 N N . GLY A 1 303 ? 0.547 0.312 12.227 1 86.31 303 GLY A N 1
ATOM 2401 C CA . GLY A 1 303 ? -0.778 -0.187 12.555 1 86.31 303 GLY A CA 1
ATOM 2402 C C . GLY A 1 303 ? -0.749 -1.471 13.359 1 86.31 303 GLY A C 1
ATOM 2403 O O . GLY A 1 303 ? 0.303 -2.1 13.5 1 86.31 303 GLY A O 1
ATOM 2404 N N . ASN A 1 304 ? -1.952 -1.905 13.703 1 87.56 304 ASN A N 1
ATOM 2405 C CA . ASN A 1 304 ? -2.127 -3.07 14.562 1 87.56 304 ASN A CA 1
ATOM 2406 C C . ASN A 1 304 ? -1.856 -4.371 13.812 1 87.56 304 ASN A C 1
ATOM 2408 O O . ASN A 1 304 ? -1.307 -5.316 14.375 1 87.56 304 ASN A O 1
ATOM 2412 N N . TYR A 1 305 ? -2.188 -4.324 12.539 1 86.81 305 TYR A N 1
ATOM 2413 C CA . TYR A 1 305 ? -2.035 -5.543 11.75 1 86.81 305 TYR A CA 1
ATOM 2414 C C . TYR A 1 305 ? -0.569 -5.938 11.633 1 86.81 305 TYR A C 1
ATOM 2416 O O . TYR A 1 305 ? -0.249 -7.117 11.469 1 86.81 305 TYR A O 1
ATOM 2424 N N . ASN A 1 306 ? 0.273 -4.918 11.766 1 90.94 306 ASN A N 1
ATOM 2425 C CA . ASN A 1 306 ? 1.69 -5.164 11.523 1 90.94 306 ASN A CA 1
ATOM 2426 C C . ASN A 1 306 ? 2.518 -4.98 12.797 1 90.94 306 ASN A C 1
ATOM 2428 O O . ASN A 1 306 ? 3.734 -4.801 12.727 1 90.94 306 ASN A O 1
ATOM 2432 N N . ARG A 1 307 ? 1.933 -5.094 13.93 1 90.31 307 ARG A N 1
ATOM 2433 C CA . ARG A 1 307 ? 2.588 -4.789 15.203 1 90.31 307 ARG A CA 1
ATOM 2434 C C . ARG A 1 307 ? 3.707 -5.781 15.492 1 90.31 307 ARG A C 1
ATOM 2436 O O . ARG A 1 307 ? 4.711 -5.426 16.109 1 90.31 307 ARG A O 1
ATOM 2443 N N . LYS A 1 308 ? 3.557 -6.992 14.984 1 92.75 308 LYS A N 1
ATOM 2444 C CA . LYS A 1 308 ? 4.539 -8.031 15.266 1 92.75 308 LYS A CA 1
ATOM 2445 C C . LYS A 1 308 ? 5.723 -7.945 14.305 1 92.75 308 LYS A C 1
ATOM 2447 O O . LYS A 1 308 ? 6.773 -8.547 14.547 1 92.75 308 LYS A O 1
ATOM 2452 N N . MET A 1 309 ? 5.535 -7.266 13.32 1 95.31 309 MET A N 1
ATOM 2453 C CA . MET A 1 309 ? 6.605 -7.055 12.352 1 95.31 309 MET A CA 1
ATOM 2454 C C . MET A 1 309 ? 7.652 -6.094 12.898 1 95.31 309 MET A C 1
ATOM 2456 O O . MET A 1 309 ? 7.312 -5.098 13.547 1 95.31 309 MET A O 1
ATOM 2460 N N . SER A 1 310 ? 8.922 -6.426 12.75 1 97.12 310 SER A N 1
ATOM 2461 C CA . SER A 1 310 ? 9.938 -5.469 13.164 1 97.12 310 SER A CA 1
ATOM 2462 C C . SER A 1 310 ? 9.812 -4.16 12.398 1 97.12 310 SER A C 1
ATOM 2464 O O . SER A 1 310 ? 9.289 -4.133 11.281 1 97.12 310 SER A O 1
ATOM 2466 N N . ASP A 1 311 ? 10.344 -3.127 12.977 1 96.44 311 ASP A N 1
ATOM 2467 C CA . ASP A 1 311 ? 10.273 -1.815 12.344 1 96.44 311 ASP A CA 1
ATOM 2468 C C . ASP A 1 311 ? 10.992 -1.816 10.992 1 96.44 311 ASP A C 1
ATOM 2470 O O . ASP A 1 311 ? 10.469 -1.307 10 1 96.44 311 ASP A O 1
ATOM 2474 N N . GLN A 1 312 ? 12.109 -2.42 10.93 1 97.88 312 GLN A N 1
ATOM 2475 C CA . GLN A 1 312 ? 12.859 -2.43 9.68 1 97.88 312 GLN A CA 1
ATOM 2476 C C . GLN A 1 312 ? 12.148 -3.275 8.625 1 97.88 312 GLN A C 1
ATOM 2478 O O . GLN A 1 312 ? 12.125 -2.914 7.445 1 97.88 312 GLN A O 1
ATOM 2483 N N . GLU A 1 313 ? 11.617 -4.41 9.031 1 97.94 313 GLU A N 1
ATOM 2484 C CA . GLU A 1 313 ? 10.852 -5.195 8.07 1 97.94 313 GLU A CA 1
ATOM 2485 C C . GLU A 1 313 ? 9.695 -4.387 7.488 1 97.94 313 GLU A C 1
ATOM 2487 O O . GLU A 1 313 ? 9.438 -4.445 6.285 1 97.94 313 GLU A O 1
ATOM 2492 N N . TYR A 1 314 ? 9.016 -3.67 8.391 1 97.69 314 TYR A N 1
ATOM 2493 C CA . TYR A 1 314 ? 7.91 -2.84 7.91 1 97.69 314 TYR A CA 1
ATOM 2494 C C . TYR A 1 314 ? 8.406 -1.809 6.906 1 97.69 314 TYR A C 1
ATOM 2496 O O . TYR A 1 314 ? 7.805 -1.63 5.844 1 97.69 314 TYR A O 1
ATOM 2504 N N . LEU A 1 315 ? 9.5 -1.174 7.211 1 97.69 315 LEU A N 1
ATOM 2505 C CA . LEU A 1 315 ? 10.062 -0.159 6.324 1 97.69 315 LEU A CA 1
ATOM 2506 C C . LEU A 1 315 ? 10.477 -0.773 4.988 1 97.69 315 LEU A C 1
ATOM 2508 O O . LEU A 1 315 ? 10.398 -0.118 3.947 1 97.69 315 LEU A O 1
ATOM 2512 N N . ASP A 1 316 ? 10.891 -2.035 5.008 1 98.31 316 ASP A N 1
ATOM 2513 C CA . ASP A 1 316 ? 11.312 -2.721 3.789 1 98.31 316 ASP A CA 1
ATOM 2514 C C . ASP A 1 316 ? 10.102 -3.154 2.965 1 98.31 316 ASP A C 1
ATOM 2516 O O . ASP A 1 316 ? 10.188 -3.27 1.739 1 98.31 316 ASP A O 1
ATOM 2520 N N . ARG A 1 317 ? 9 -3.391 3.641 1 97.88 317 ARG A N 1
ATOM 2521 C CA . ARG A 1 317 ? 7.82 -3.893 2.951 1 97.88 317 ARG A CA 1
ATOM 2522 C C . ARG A 1 317 ? 6.969 -2.744 2.418 1 97.88 317 ARG A C 1
ATOM 2524 O O . ARG A 1 317 ? 6.406 -2.834 1.324 1 97.88 317 ARG A O 1
ATOM 2531 N N . GLN A 1 318 ? 6.824 -1.7 3.256 1 96.5 318 GLN A N 1
ATOM 2532 C CA . GLN A 1 318 ? 6.055 -0.523 2.863 1 96.5 318 GLN A CA 1
ATOM 2533 C C . GLN A 1 318 ? 6.898 0.426 2.016 1 96.5 318 GLN A C 1
ATOM 2535 O O . GLN A 1 318 ? 7.816 1.072 2.525 1 96.5 318 GLN A O 1
ATOM 2540 N N . ASP A 1 319 ? 6.504 0.54 0.719 1 94.94 319 ASP A N 1
ATOM 2541 C CA . ASP A 1 319 ? 7.426 1.283 -0.132 1 94.94 319 ASP A CA 1
ATOM 2542 C C . ASP A 1 319 ? 6.797 2.586 -0.618 1 94.94 319 ASP A C 1
ATOM 2544 O O . ASP A 1 319 ? 7.422 3.34 -1.369 1 94.94 319 ASP A O 1
ATOM 2548 N N . GLU A 1 320 ? 5.574 2.842 -0.256 1 93.31 320 GLU A N 1
ATOM 2549 C CA . GLU A 1 320 ? 4.914 4.102 -0.591 1 93.31 320 GLU A CA 1
ATOM 2550 C C . GLU A 1 320 ? 4.324 4.762 0.651 1 93.31 320 GLU A C 1
ATOM 2552 O O . GLU A 1 320 ? 3.668 4.098 1.459 1 93.31 320 GLU A O 1
ATOM 2557 N N . TYR A 1 321 ? 4.598 6.039 0.763 1 91.88 321 TYR A N 1
ATOM 2558 C CA . TYR A 1 321 ? 4.098 6.816 1.892 1 91.88 321 TYR A CA 1
ATOM 2559 C C . TYR A 1 321 ? 3.381 8.078 1.413 1 91.88 321 TYR A C 1
ATOM 2561 O O . TYR A 1 321 ? 3.928 8.844 0.62 1 91.88 321 TYR A O 1
ATOM 2569 N N . ASN A 1 322 ? 2.178 8.234 1.875 1 86.38 322 ASN A N 1
ATOM 2570 C CA . ASN A 1 322 ? 1.403 9.445 1.624 1 86.38 322 ASN A CA 1
ATOM 2571 C C . ASN A 1 322 ? 1.246 10.281 2.891 1 86.38 322 ASN A C 1
ATOM 2573 O O . ASN A 1 322 ? 0.855 9.758 3.938 1 86.38 322 ASN A O 1
ATOM 2577 N N . MET A 1 323 ? 1.62 11.523 2.736 1 82 323 MET A N 1
ATOM 2578 C CA . MET A 1 323 ? 1.535 12.43 3.877 1 82 323 MET A CA 1
ATOM 2579 C C . MET A 1 323 ? 0.741 13.68 3.518 1 82 323 MET A C 1
ATOM 2581 O O . MET A 1 323 ? 0.974 14.289 2.473 1 82 323 MET A O 1
ATOM 2585 N N . THR A 1 324 ? -0.17 14.016 4.281 1 77.38 324 THR A N 1
ATOM 2586 C CA . THR A 1 324 ? -0.96 15.227 4.074 1 77.38 324 THR A CA 1
ATOM 2587 C C . THR A 1 324 ? -0.691 16.25 5.176 1 77.38 324 THR A C 1
ATOM 2589 O O . THR A 1 324 ? -0.759 15.914 6.363 1 77.38 324 THR A O 1
ATOM 2592 N N . PHE A 1 325 ? -0.352 17.469 4.684 1 75.5 325 PHE A N 1
ATOM 2593 C CA . PHE A 1 325 ? -0.089 18.594 5.59 1 75.5 325 PHE A CA 1
ATOM 2594 C C . PHE A 1 325 ? -1.145 19.672 5.434 1 75.5 325 PHE A C 1
ATOM 2596 O O . PHE A 1 325 ? -1.503 20.047 4.312 1 75.5 325 PHE A O 1
ATOM 2603 N N . PHE A 1 326 ? -1.561 20.156 6.488 1 69.12 326 PHE A N 1
ATOM 2604 C CA . PHE A 1 326 ? -2.527 21.25 6.48 1 69.12 326 PHE A CA 1
ATOM 2605 C C . PHE A 1 326 ? -1.915 22.516 7.062 1 69.12 326 PHE A C 1
ATOM 2607 O O . PHE A 1 326 ? -1.264 22.484 8.109 1 69.12 326 PHE A O 1
ATOM 2614 N N . LEU A 1 327 ? -2.043 23.688 6.258 1 67.88 327 LEU A N 1
ATOM 2615 C CA . LEU A 1 327 ? -1.491 24.984 6.66 1 67.88 327 LEU A CA 1
ATOM 2616 C C . LEU A 1 327 ? -2.564 25.844 7.305 1 67.88 327 LEU A C 1
ATOM 2618 O O . LEU A 1 327 ? -3.736 25.781 6.918 1 67.88 327 LEU A O 1
ATOM 2622 N N . ASP A 1 328 ? -2.033 26.688 8.258 1 60.56 328 ASP A N 1
ATOM 2623 C CA . ASP A 1 328 ? -2.953 27.656 8.852 1 60.56 328 ASP A CA 1
ATOM 2624 C C . ASP A 1 328 ? -3.014 28.938 8.031 1 60.56 328 ASP A C 1
ATOM 2626 O O . ASP A 1 328 ? -2.465 29 6.926 1 60.56 328 ASP A O 1
ATOM 2630 N N . GLU A 1 329 ? -3.848 29.922 8.492 1 55.97 329 GLU A N 1
ATOM 2631 C CA . GLU A 1 329 ? -4.117 31.188 7.793 1 55.97 329 GLU A CA 1
ATOM 2632 C C . GLU A 1 329 ? -2.828 31.953 7.535 1 55.97 329 GLU A C 1
ATOM 2634 O O . GLU A 1 329 ? -2.746 32.75 6.586 1 55.97 329 GLU A O 1
ATOM 2639 N N . GLN A 1 330 ? -1.946 31.922 8.359 1 51.59 330 GLN A N 1
ATOM 2640 C CA . GLN A 1 330 ? -0.717 32.688 8.164 1 51.59 330 GLN A CA 1
ATOM 2641 C C . GLN A 1 330 ? 0.314 31.875 7.387 1 51.59 330 GLN A C 1
ATOM 2643 O O . GLN A 1 330 ? 1.504 32.188 7.398 1 51.59 330 GLN A O 1
ATOM 2648 N N . ASN A 1 331 ? -0.206 31.125 6.645 1 49.28 331 ASN A N 1
ATOM 2649 C CA . ASN A 1 331 ? 0.635 30.219 5.867 1 49.28 331 ASN A CA 1
ATOM 2650 C C . ASN A 1 331 ? 1.717 29.578 6.734 1 49.28 331 ASN A C 1
ATOM 2652 O O . ASN A 1 331 ? 2.826 29.328 6.262 1 49.28 331 ASN A O 1
ATOM 2656 N N . GLN A 1 332 ? 1.751 30.016 7.922 1 46.34 332 GLN A N 1
ATOM 2657 C CA . GLN A 1 332 ? 2.725 29.391 8.805 1 46.34 332 GLN A CA 1
ATOM 2658 C C . GLN A 1 332 ? 2.338 27.938 9.109 1 46.34 332 GLN A C 1
ATOM 2660 O O . GLN A 1 332 ? 1.158 27.625 9.289 1 46.34 332 GLN A O 1
ATOM 2665 N N . TRP A 1 333 ? 3.182 27.25 8.641 1 43.72 333 TRP A N 1
ATOM 2666 C CA . TRP A 1 333 ? 3.064 25.969 9.32 1 43.72 333 TRP A CA 1
ATOM 2667 C C . TRP A 1 333 ? 2.854 26.156 10.82 1 43.72 333 TRP A C 1
ATOM 2669 O O . TRP A 1 333 ? 3.363 27.109 11.406 1 43.72 333 TRP A O 1
ATOM 2679 N N . ILE A 1 334 ? 1.852 25.828 11.469 1 40.62 334 ILE A N 1
ATOM 2680 C CA . ILE A 1 334 ? 1.779 26.109 12.898 1 40.62 334 ILE A CA 1
ATOM 2681 C C . ILE A 1 334 ? 3.148 25.891 13.539 1 40.62 334 ILE A C 1
ATOM 2683 O O . ILE A 1 334 ? 3.656 24.766 13.562 1 40.62 334 ILE A O 1
ATOM 2687 N N . ASN A 1 335 ? 4.039 26.625 13.406 1 37.62 335 ASN A N 1
ATOM 2688 C CA . ASN A 1 335 ? 5.258 26.797 14.195 1 37.62 335 ASN A CA 1
ATOM 2689 C C . ASN A 1 335 ? 5.082 26.297 15.625 1 37.62 335 ASN A C 1
ATOM 2691 O O . ASN A 1 335 ? 4.664 27.047 16.5 1 37.62 335 ASN A O 1
ATOM 2695 N N . SER A 1 336 ? 4.191 25.344 15.859 1 34.59 336 SER A N 1
ATOM 2696 C CA . SER A 1 336 ? 4.043 25.047 17.281 1 34.59 336 SER A CA 1
ATOM 2697 C C . SER A 1 336 ? 5.398 24.984 17.969 1 34.59 336 SER A C 1
ATOM 2699 O O . SER A 1 336 ? 6.422 24.734 17.328 1 34.59 336 SER A O 1
ATOM 2701 N N . VAL A 1 337 ? 5.328 25.672 19.172 1 30.77 337 VAL A N 1
ATOM 2702 C CA . VAL A 1 337 ? 6.23 25.594 20.312 1 30.77 337 VAL A CA 1
ATOM 2703 C C . VAL A 1 337 ? 6.57 24.141 20.609 1 30.77 337 VAL A C 1
ATOM 2705 O O . VAL A 1 337 ? 5.676 23.297 20.766 1 30.77 337 VAL A O 1
ATOM 2708 N N . ILE A 1 338 ? 7.41 23.625 20.016 1 29.69 338 ILE A N 1
ATOM 2709 C CA . ILE A 1 338 ? 7.875 22.297 20.422 1 29.69 338 ILE A CA 1
ATOM 2710 C C . ILE A 1 338 ? 8.242 22.312 21.906 1 29.69 338 ILE A C 1
ATOM 2712 O O . ILE A 1 338 ? 9.055 23.141 22.344 1 29.69 338 ILE A O 1
ATOM 2716 N N . LEU A 1 339 ? 7.297 22.031 22.812 1 27.42 339 LEU A N 1
ATOM 2717 C CA . LEU A 1 339 ? 7.691 21.812 24.203 1 27.42 339 LEU A CA 1
ATOM 2718 C C . LEU A 1 339 ? 8.57 20.578 24.328 1 27.42 339 LEU A C 1
ATOM 2720 O O . LEU A 1 339 ? 8.164 19.469 23.938 1 27.42 339 LEU A O 1
ATOM 2724 N N . ILE A 1 340 ? 9.672 20.719 24.156 1 26.67 340 ILE A N 1
ATOM 2725 C CA . ILE A 1 340 ? 10.672 19.672 24.359 1 26.67 340 ILE A CA 1
ATOM 2726 C C . ILE A 1 340 ? 10.906 19.484 25.859 1 26.67 340 ILE A C 1
ATOM 2728 O O . ILE A 1 340 ? 11.352 20.406 26.547 1 26.67 340 ILE A O 1
ATOM 2732 N N . ASN A 1 341 ? 10.992 18.234 26.234 1 25.98 341 ASN A N 1
ATOM 2733 C CA . ASN A 1 341 ? 11.406 17.688 27.531 1 25.98 341 ASN A CA 1
ATOM 2734 C C . ASN A 1 341 ? 11.055 18.656 28.672 1 25.98 341 ASN A C 1
ATOM 2736 O O . ASN A 1 341 ? 11.938 19.297 29.219 1 25.98 341 ASN A O 1
ATOM 2740 N N . SER A 1 342 ? 9.93 19.109 29.25 1 29.06 342 SER A N 1
ATOM 2741 C CA . SER A 1 342 ? 9.281 19.75 30.391 1 29.06 342 SER A CA 1
ATOM 2742 C C . SER A 1 342 ? 9.383 21.266 30.297 1 29.06 342 SER A C 1
ATOM 2744 O O . SER A 1 342 ? 9.039 21.969 31.25 1 29.06 342 SER A O 1
ATOM 2746 N N . TRP A 1 343 ? 10.422 21.844 29.656 1 24.86 343 TRP A N 1
ATOM 2747 C CA . TRP A 1 343 ? 10.57 23.281 29.672 1 24.86 343 TRP A CA 1
ATOM 2748 C C . TRP A 1 343 ? 9.812 23.938 28.516 1 24.86 343 TRP A C 1
ATOM 2750 O O . TRP A 1 343 ? 9.656 23.328 27.453 1 24.86 343 TRP A O 1
ATOM 2760 N N . ARG A 1 344 ? 8.93 24.812 28.812 1 26.83 344 ARG A N 1
ATOM 2761 C CA . ARG A 1 344 ? 8.078 25.656 27.984 1 26.83 344 ARG A CA 1
ATOM 2762 C C . ARG A 1 344 ? 8.891 26.75 27.297 1 26.83 344 ARG A C 1
ATOM 2764 O O . ARG A 1 344 ? 9.586 27.516 27.953 1 26.83 344 ARG A O 1
ATOM 2771 N N . VAL A 1 345 ? 9.453 26.594 26.234 1 27.95 345 VAL A N 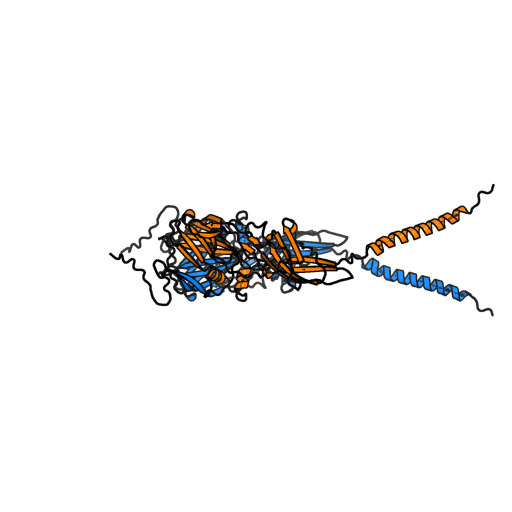1
ATOM 2772 C CA . VAL A 1 345 ? 10.055 27.828 25.703 1 27.95 345 VAL A CA 1
ATOM 2773 C C . VAL A 1 345 ? 8.977 28.672 25.031 1 27.95 345 VAL A C 1
ATOM 2775 O O . VAL A 1 345 ? 8.312 28.219 24.094 1 27.95 345 VAL A O 1
ATOM 2778 N N . VAL A 1 346 ? 8.484 29.578 25.812 1 29.31 346 VAL A N 1
ATOM 2779 C CA . VAL A 1 346 ? 7.66 30.688 25.328 1 29.31 346 VAL A CA 1
ATOM 2780 C C . VAL A 1 346 ? 8.492 31.594 24.422 1 29.31 346 VAL A C 1
ATOM 2782 O O . VAL A 1 346 ? 9.516 32.125 24.844 1 29.31 346 VAL A O 1
ATOM 2785 N N . LEU A 1 347 ? 8.391 31.375 23.156 1 29.83 347 LEU A N 1
ATOM 2786 C CA . LEU A 1 347 ? 9.117 32.344 22.328 1 29.83 347 LEU A CA 1
ATOM 2787 C C . LEU A 1 347 ? 8.531 33.719 22.453 1 29.83 347 LEU A C 1
ATOM 2789 O O . LEU A 1 347 ? 7.359 33.938 22.141 1 29.83 347 LEU A O 1
ATOM 2793 N N . SER A 1 348 ? 8.914 34.469 23.516 1 27.55 348 SER A N 1
ATOM 2794 C CA . SER A 1 348 ? 8.695 35.906 23.609 1 27.55 348 SER A CA 1
ATOM 2795 C C . SER A 1 348 ? 9.305 36.625 22.422 1 27.55 348 SER A C 1
ATOM 2797 O O . SER A 1 348 ? 10.461 36.406 22.062 1 27.55 348 SER A O 1
ATOM 2799 N N . ASN A 1 349 ? 8.445 37.062 21.422 1 28.83 349 ASN A N 1
ATOM 2800 C CA . ASN A 1 349 ? 8.914 38.156 20.594 1 28.83 349 ASN A CA 1
ATOM 2801 C C . ASN A 1 349 ? 9.484 39.312 21.438 1 28.83 349 ASN A C 1
ATOM 2803 O O . ASN A 1 349 ? 8.727 40.094 21.984 1 28.83 349 ASN A O 1
ATOM 2807 N N . VAL A 1 350 ? 10.344 39.156 22.359 1 26.88 350 VAL A N 1
ATOM 2808 C CA . VAL A 1 350 ? 10.938 40.375 22.875 1 26.88 350 VAL A CA 1
ATOM 2809 C C . VAL A 1 350 ? 11.664 41.125 21.766 1 26.88 350 VAL A C 1
ATOM 2811 O O . VAL A 1 350 ? 12.516 40.531 21.078 1 26.88 350 VAL A O 1
ATOM 2814 N N . ASP A 1 351 ? 11.023 42.219 21.266 1 26.2 351 ASP A N 1
ATOM 2815 C CA . ASP A 1 351 ? 11.758 43.375 20.734 1 26.2 351 ASP A CA 1
ATOM 2816 C C . ASP A 1 351 ? 12.953 43.719 21.625 1 26.2 351 ASP A C 1
ATOM 2818 O O . ASP A 1 351 ? 12.781 44.031 22.797 1 26.2 351 ASP A O 1
ATOM 2822 N N . VAL A 1 352 ? 13.992 43.125 21.641 1 24.77 352 VAL A N 1
ATOM 2823 C CA . VAL A 1 352 ? 15.156 43.875 22.125 1 24.77 352 VAL A CA 1
ATOM 2824 C C . VAL A 1 352 ? 15.32 45.156 21.359 1 24.77 352 VAL A C 1
ATOM 2826 O O . VAL A 1 352 ? 15.523 45.156 20.141 1 24.77 352 VAL A O 1
ATOM 2829 N N . ASP A 1 353 ? 14.812 46.281 21.984 1 22.89 353 ASP A N 1
ATOM 2830 C CA . ASP A 1 353 ? 15.461 47.562 21.844 1 22.89 353 ASP A CA 1
ATOM 2831 C C . ASP A 1 353 ? 16.922 47.5 22.312 1 22.89 353 ASP A C 1
ATOM 2833 O O . ASP A 1 353 ? 17.234 46.875 23.312 1 22.89 353 ASP A O 1
ATOM 2837 N N . MET B 1 1 ? 8.18 -102.062 -16.938 1 23.7 1 MET B N 1
ATOM 2838 C CA . MET B 1 1 ? 7.188 -101.125 -17.484 1 23.7 1 MET B CA 1
ATOM 2839 C C . MET B 1 1 ? 7.812 -99.75 -17.781 1 23.7 1 MET B C 1
ATOM 2841 O O . MET B 1 1 ? 8.414 -99.188 -16.891 1 23.7 1 MET B O 1
ATOM 2845 N N . ASP B 1 2 ? 8.102 -99.5 -19.031 1 27.52 2 ASP B N 1
ATOM 2846 C CA . ASP B 1 2 ? 8.859 -98.5 -19.766 1 27.52 2 ASP B CA 1
ATOM 2847 C C . ASP B 1 2 ? 8.227 -97.125 -19.609 1 27.52 2 ASP B C 1
ATOM 2849 O O . ASP B 1 2 ? 7.051 -96.938 -19.938 1 27.52 2 ASP B O 1
ATOM 2853 N N . LYS B 1 3 ? 8.672 -96.438 -18.531 1 36.44 3 LYS B N 1
ATOM 2854 C CA . LYS B 1 3 ? 8.289 -95.062 -18.062 1 36.44 3 LYS B CA 1
ATOM 2855 C C . LYS B 1 3 ? 8.469 -94.062 -19.172 1 36.44 3 LYS B C 1
ATOM 2857 O O . LYS B 1 3 ? 9.578 -93.812 -19.672 1 36.44 3 LYS B O 1
ATOM 2862 N N . PRO B 1 4 ? 7.324 -93.812 -20.094 1 30 4 PRO B N 1
ATOM 2863 C CA . PRO B 1 4 ? 7.277 -93.062 -21.344 1 30 4 PRO B CA 1
ATOM 2864 C C . PRO B 1 4 ? 7.766 -91.625 -21.188 1 30 4 PRO B C 1
ATOM 2866 O O . PRO B 1 4 ? 7.676 -91.062 -20.094 1 30 4 PRO B O 1
ATOM 2869 N N . SER B 1 5 ? 8.672 -91 -22.094 1 30.62 5 SER B N 1
ATOM 2870 C CA . SER B 1 5 ? 9.406 -89.875 -22.531 1 30.62 5 SER B CA 1
ATOM 2871 C C . SER B 1 5 ? 8.461 -88.688 -22.766 1 30.62 5 SER B C 1
ATOM 2873 O O . SER B 1 5 ? 8.906 -87.562 -23.156 1 30.62 5 SER B O 1
ATOM 2875 N N . TYR B 1 6 ? 7.133 -88.875 -22.844 1 29.98 6 TYR B N 1
ATOM 2876 C CA . TYR B 1 6 ? 6.273 -87.875 -23.453 1 29.98 6 TYR B CA 1
ATOM 2877 C C . TYR B 1 6 ? 6.141 -86.688 -22.547 1 29.98 6 TYR B C 1
ATOM 2879 O O . TYR B 1 6 ? 5.469 -85.688 -22.906 1 29.98 6 TYR B O 1
ATOM 2887 N N . ILE B 1 7 ? 6.617 -86.75 -21.281 1 32.19 7 ILE B N 1
ATOM 2888 C CA . ILE B 1 7 ? 6.172 -85.688 -20.359 1 32.19 7 ILE B CA 1
ATOM 2889 C C . ILE B 1 7 ? 6.965 -84.438 -20.609 1 32.19 7 ILE B C 1
ATOM 2891 O O . ILE B 1 7 ? 6.664 -83.375 -20.031 1 32.19 7 ILE B O 1
ATOM 2895 N N . ARG B 1 8 ? 8.156 -84.562 -21.281 1 35.25 8 ARG B N 1
ATOM 2896 C CA . ARG B 1 8 ? 9.031 -83.375 -21.25 1 35.25 8 ARG B CA 1
ATOM 2897 C C . ARG B 1 8 ? 8.492 -82.25 -22.141 1 35.25 8 ARG B C 1
ATOM 2899 O O . ARG B 1 8 ? 8.789 -81.125 -21.922 1 35.25 8 ARG B O 1
ATOM 2906 N N . ASN B 1 9 ? 7.879 -82.688 -23.281 1 35.97 9 ASN B N 1
ATOM 2907 C CA . ASN B 1 9 ? 7.559 -81.688 -24.234 1 35.97 9 ASN B CA 1
ATOM 2908 C C . ASN B 1 9 ? 6.371 -80.812 -23.766 1 35.97 9 ASN B C 1
ATOM 2910 O O . ASN B 1 9 ? 6.109 -79.75 -24.312 1 35.97 9 ASN B O 1
ATOM 2914 N N . PHE B 1 10 ? 5.531 -81.5 -22.875 1 40.22 10 PHE B N 1
ATOM 2915 C CA . PHE B 1 10 ? 4.344 -80.75 -22.484 1 40.22 10 PHE B CA 1
ATOM 2916 C C . PHE B 1 10 ? 4.719 -79.562 -21.578 1 40.22 10 PHE B C 1
ATOM 2918 O O . PHE B 1 10 ? 3.945 -78.625 -21.422 1 40.22 10 PHE B O 1
ATOM 2925 N N . GLY B 1 11 ? 5.906 -79.688 -20.953 1 38.88 11 GLY B N 1
ATOM 2926 C CA . GLY B 1 11 ? 6.242 -78.625 -20 1 38.88 11 GLY B CA 1
ATOM 2927 C C . GLY B 1 11 ? 6.617 -77.312 -20.672 1 38.88 11 GLY B C 1
ATOM 2928 O O . GLY B 1 11 ? 6.379 -76.25 -20.125 1 38.88 11 GLY B O 1
ATOM 2929 N N . MET B 1 12 ? 7.348 -77.562 -21.812 1 42.97 12 MET B N 1
ATOM 2930 C CA . MET B 1 12 ? 7.824 -76.312 -22.406 1 42.97 12 MET B CA 1
ATOM 2931 C C . MET B 1 12 ? 6.68 -75.562 -23.078 1 42.97 12 MET B C 1
ATOM 2933 O O . MET B 1 12 ? 6.707 -74.312 -23.172 1 42.97 12 MET B O 1
ATOM 2937 N N . LYS B 1 13 ? 5.727 -76.25 -23.688 1 46.66 13 LYS B N 1
ATOM 2938 C CA . LYS B 1 13 ? 4.609 -75.562 -24.312 1 46.66 13 LYS B CA 1
ATOM 2939 C C . LYS B 1 13 ? 3.715 -74.938 -23.266 1 46.66 13 LYS B C 1
ATOM 2941 O O . LYS B 1 13 ? 3.193 -73.812 -23.469 1 46.66 13 LYS B O 1
ATOM 2946 N N . ALA B 1 14 ? 3.674 -75.562 -22.078 1 47.88 14 ALA B N 1
ATOM 2947 C CA . ALA B 1 14 ? 2.842 -74.938 -21.031 1 47.88 14 ALA B CA 1
ATOM 2948 C C . ALA B 1 14 ? 3.486 -73.688 -20.5 1 47.88 14 ALA B C 1
ATOM 2950 O O . ALA B 1 14 ? 2.791 -72.75 -20.172 1 47.88 14 ALA B O 1
ATOM 2951 N N . TRP B 1 15 ? 4.852 -73.688 -20.516 1 48.88 15 TRP B N 1
ATOM 2952 C CA . TRP B 1 15 ? 5.465 -72.438 -20 1 48.88 15 TRP B CA 1
ATOM 2953 C C . TRP B 1 15 ? 5.301 -71.312 -20.984 1 48.88 15 TRP B C 1
ATOM 2955 O O . TRP B 1 15 ? 5.082 -70.188 -20.594 1 48.88 15 TRP B O 1
ATOM 2965 N N . VAL B 1 16 ? 5.27 -71.688 -22.281 1 47.5 16 VAL B N 1
ATOM 2966 C CA . VAL B 1 16 ? 5.094 -70.562 -23.25 1 47.5 16 VAL B CA 1
ATOM 2967 C C . VAL B 1 16 ? 3.656 -70.062 -23.203 1 47.5 16 VAL B C 1
ATOM 2969 O O . VAL B 1 16 ? 3.416 -68.875 -23.281 1 47.5 16 VAL B O 1
ATOM 2972 N N . ILE B 1 17 ? 2.65 -71 -22.984 1 48.56 17 ILE B N 1
ATOM 2973 C CA . ILE B 1 17 ? 1.275 -70.5 -22.891 1 48.56 17 ILE B CA 1
ATOM 2974 C C . ILE B 1 17 ? 1.098 -69.688 -21.594 1 48.56 17 ILE B C 1
ATOM 2976 O O . ILE B 1 17 ? 0.396 -68.688 -21.562 1 48.56 17 ILE B O 1
ATOM 2980 N N . LEU B 1 18 ? 1.8 -70.062 -20.547 1 46.06 18 LEU B N 1
ATOM 2981 C CA . LEU B 1 18 ? 1.646 -69.312 -19.312 1 46.06 18 LEU B CA 1
ATOM 2982 C C . LEU B 1 18 ? 2.266 -67.875 -19.469 1 46.06 18 LEU B C 1
ATOM 2984 O O . LEU B 1 18 ? 1.702 -66.938 -19 1 46.06 18 LEU B O 1
ATOM 2988 N N . VAL B 1 19 ? 3.432 -67.812 -20.156 1 47.91 19 VAL B N 1
ATOM 2989 C CA . VAL B 1 19 ? 4 -66.5 -20.328 1 47.91 19 VAL B CA 1
ATOM 2990 C C . VAL B 1 19 ? 3.121 -65.625 -21.266 1 47.91 19 VAL B C 1
ATOM 2992 O O . VAL B 1 19 ? 2.916 -64.438 -21.047 1 47.91 19 VAL B O 1
ATOM 2995 N N . GLU B 1 20 ? 2.479 -66.25 -22.297 1 44.09 20 GLU B N 1
ATOM 2996 C CA . GLU B 1 20 ? 1.566 -65.5 -23.156 1 44.09 20 GLU B CA 1
ATOM 2997 C C . GLU B 1 20 ? 0.289 -65.125 -22.406 1 44.09 20 GLU B C 1
ATOM 2999 O O . GLU B 1 20 ? -0.268 -64.062 -22.625 1 44.09 20 GLU B O 1
ATOM 3004 N N . LEU B 1 21 ? -0.216 -66 -21.531 1 44.31 21 LEU B N 1
ATOM 3005 C CA . LEU B 1 21 ? -1.408 -65.625 -20.781 1 44.31 21 LEU B CA 1
ATOM 3006 C C . LEU B 1 21 ? -1.088 -64.562 -19.734 1 44.31 21 LEU B C 1
ATOM 3008 O O . LEU B 1 21 ? -1.915 -63.688 -19.453 1 44.31 21 LEU B O 1
ATOM 3012 N N . LEU B 1 22 ? 0.126 -64.562 -19.078 1 42.47 22 LEU B N 1
ATOM 3013 C CA . LEU B 1 22 ? 0.458 -63.469 -18.156 1 42.47 22 LEU B CA 1
ATOM 3014 C C . LEU B 1 22 ? 0.691 -62.156 -18.922 1 42.47 22 LEU B C 1
ATOM 3016 O O . LEU B 1 22 ? 0.477 -61.094 -18.375 1 42.47 22 LEU B O 1
ATOM 3020 N N . LEU B 1 23 ? 1.183 -62.219 -20.156 1 38.56 23 LEU B N 1
ATOM 3021 C CA . LEU B 1 23 ? 1.296 -60.969 -20.922 1 38.56 23 LEU B CA 1
ATOM 3022 C C . LEU B 1 23 ? -0.077 -60.469 -21.359 1 38.56 23 LEU B C 1
ATOM 3024 O O . LEU B 1 23 ? -0.268 -59.281 -21.594 1 38.56 23 LEU B O 1
ATOM 3028 N N . LEU B 1 24 ? -1.078 -61.344 -21.656 1 38.44 24 LEU B N 1
ATOM 3029 C CA . LEU B 1 24 ? -2.398 -60.844 -22.016 1 38.44 24 LEU B CA 1
ATOM 3030 C C . LEU B 1 24 ? -3.123 -60.25 -20.812 1 38.44 24 LEU B C 1
ATOM 3032 O O . LEU B 1 24 ? -3.986 -59.375 -20.953 1 38.44 24 LEU B O 1
ATOM 3036 N N . VAL B 1 25 ? -3 -60.875 -19.609 1 37.91 25 VAL B N 1
ATOM 3037 C CA . VAL B 1 25 ? -3.764 -60.312 -18.5 1 37.91 25 VAL B CA 1
ATOM 3038 C C . VAL B 1 25 ? -3.18 -58.969 -18.094 1 37.91 25 VAL B C 1
ATOM 3040 O O . VAL B 1 25 ? -3.91 -58.094 -17.656 1 37.91 25 VAL B O 1
ATOM 3043 N N . SER B 1 26 ? -1.825 -58.781 -18.109 1 36.03 26 SER B N 1
ATOM 3044 C CA . SER B 1 26 ? -1.341 -57.5 -17.625 1 36.03 26 SER B CA 1
ATOM 3045 C C . SER B 1 26 ? -1.586 -56.375 -18.625 1 36.03 26 SER B C 1
ATOM 3047 O O . SER B 1 26 ? -1.523 -55.188 -18.281 1 36.03 26 SER B O 1
ATOM 3049 N N . CYS B 1 27 ? -1.696 -56.688 -19.922 1 36.44 27 CYS B N 1
ATOM 3050 C CA . CYS B 1 27 ? -1.984 -55.625 -20.875 1 36.44 27 CYS B CA 1
ATOM 3051 C C . CYS B 1 27 ? -3.459 -55.25 -20.844 1 36.44 27 CYS B C 1
ATOM 3053 O O . CYS B 1 27 ? -3.879 -54.281 -21.516 1 36.44 27 CYS B O 1
ATOM 3055 N N . ASP B 1 28 ? -4.371 -56.156 -20.531 1 35.47 28 ASP B N 1
ATOM 3056 C CA . ASP B 1 28 ? -5.746 -55.688 -20.547 1 35.47 28 ASP B CA 1
ATOM 3057 C C . ASP B 1 28 ? -5.977 -54.625 -19.469 1 35.47 28 ASP B C 1
ATOM 3059 O O . ASP B 1 28 ? -6.738 -53.688 -19.672 1 35.47 28 ASP B O 1
ATOM 3063 N N . ASN B 1 29 ? -5.562 -54.938 -18.219 1 35.53 29 ASN B N 1
ATOM 3064 C CA . ASN B 1 29 ? -5.891 -53.938 -17.203 1 35.53 29 ASN B CA 1
ATOM 3065 C C . ASN B 1 29 ? -5.02 -52.688 -17.328 1 35.53 29 ASN B C 1
ATOM 3067 O O . ASN B 1 29 ? -5.332 -51.656 -16.766 1 35.53 29 ASN B O 1
ATOM 3071 N N . ALA B 1 30 ? -3.746 -52.781 -17.75 1 35.94 30 ALA B N 1
ATOM 3072 C CA . ALA B 1 30 ? -2.928 -51.594 -17.969 1 35.94 30 ALA B CA 1
ATOM 3073 C C . ALA B 1 30 ? -3.385 -50.812 -19.203 1 35.94 30 ALA B C 1
ATOM 3075 O O . ALA B 1 30 ? -3.176 -49.594 -19.297 1 35.94 30 ALA B O 1
ATOM 3076 N N . ILE B 1 31 ? -3.775 -51.406 -20.312 1 37.94 31 ILE B N 1
ATOM 3077 C CA . ILE B 1 31 ? -4.25 -50.656 -21.469 1 37.94 31 ILE B CA 1
ATOM 3078 C C . ILE B 1 31 ? -5.629 -50.062 -21.156 1 37.94 31 ILE B C 1
ATOM 3080 O O . ILE B 1 31 ? -5.938 -48.938 -21.562 1 37.94 31 ILE B O 1
ATOM 3084 N N . TYR B 1 32 ? -6.586 -50.844 -20.703 1 39.31 32 TYR B N 1
ATOM 3085 C CA . TYR B 1 32 ? -7.863 -50.188 -20.406 1 39.31 32 TYR B CA 1
ATOM 3086 C C . TYR B 1 32 ? -7.758 -49.344 -19.156 1 39.31 32 TYR B C 1
ATOM 3088 O O . TYR B 1 32 ? -8.688 -48.594 -18.812 1 39.31 32 TYR B O 1
ATOM 3096 N N . ASP B 1 33 ? -6.945 -49.656 -18.25 1 40.28 33 ASP B N 1
ATOM 3097 C CA . ASP B 1 33 ? -6.832 -48.812 -17.094 1 40.28 33 ASP B CA 1
ATOM 3098 C C . ASP B 1 33 ? -6.32 -47.406 -17.484 1 40.28 33 ASP B C 1
ATOM 3100 O O . ASP B 1 33 ? -6.223 -46.531 -16.641 1 40.28 33 ASP B O 1
ATOM 3104 N N . ASP B 1 34 ? -5.523 -47.438 -18.484 1 39.69 34 ASP B N 1
ATOM 3105 C CA . ASP B 1 34 ? -5.336 -46.062 -18.969 1 39.69 34 ASP B CA 1
ATOM 3106 C C . ASP B 1 34 ? -6.605 -45.531 -19.625 1 39.69 34 ASP B C 1
ATOM 3108 O O . ASP B 1 34 ? -6.574 -45.094 -20.766 1 39.69 34 ASP B O 1
ATOM 3112 N N . GLU B 1 35 ? -7.672 -46.312 -19.781 1 42.41 35 GLU B N 1
ATOM 3113 C CA . GLU B 1 35 ? -8.82 -45.469 -20.141 1 42.41 35 GLU B CA 1
ATOM 3114 C C . GLU B 1 35 ? -8.711 -44.094 -19.516 1 42.41 35 GLU B C 1
ATOM 3116 O O . GLU B 1 35 ? -8.672 -43.938 -18.297 1 42.41 35 GLU B O 1
ATOM 3121 N N . GLY B 1 36 ? -7.996 -43.312 -20.062 1 46.84 36 GLY B N 1
ATOM 3122 C CA . GLY B 1 36 ? -7.938 -41.906 -19.703 1 46.84 36 GLY B CA 1
ATOM 3123 C C . GLY B 1 36 ? -9.172 -41.438 -18.953 1 46.84 36 GLY B C 1
ATOM 3124 O O . GLY B 1 36 ? -10.289 -41.844 -19.25 1 46.84 36 GLY B O 1
ATOM 3125 N N . ASP B 1 37 ? -9.297 -41.5 -17.703 1 53.31 37 ASP B N 1
ATOM 3126 C CA . ASP B 1 37 ? -10.375 -40.812 -16.984 1 53.31 37 ASP B CA 1
ATOM 3127 C C . ASP B 1 37 ? -11.047 -39.781 -17.859 1 53.31 37 ASP B C 1
ATOM 3129 O O . ASP B 1 37 ? -10.445 -38.75 -18.172 1 53.31 37 ASP B O 1
ATOM 3133 N N . CYS B 1 38 ? -11.797 -40.312 -18.906 1 66.94 38 CYS B N 1
ATOM 3134 C CA . CYS B 1 38 ? -12.586 -39.469 -19.828 1 66.94 38 CYS B CA 1
ATOM 3135 C C . CYS B 1 38 ? -13.469 -38.5 -19.062 1 66.94 38 CYS B C 1
ATOM 3137 O O . CYS B 1 38 ? -14.406 -37.938 -19.625 1 66.94 38 CYS B O 1
ATOM 3139 N N . SER B 1 39 ? -13.203 -38.469 -17.781 1 81.56 39 SER B N 1
ATOM 3140 C CA . SER B 1 39 ? -14.023 -37.531 -17.047 1 81.56 39 SER B CA 1
ATOM 3141 C C . SER B 1 39 ? -13.508 -36.094 -17.234 1 81.56 39 SER B C 1
ATOM 3143 O O . SER B 1 39 ? -12.312 -35.875 -17.438 1 81.56 39 SER B O 1
ATOM 3145 N N . VAL B 1 40 ? -14.484 -35.281 -17.5 1 89.81 40 VAL B N 1
ATOM 3146 C CA . VAL B 1 40 ? -14.195 -33.844 -17.578 1 89.81 40 VAL B CA 1
ATOM 3147 C C . VAL B 1 40 ? -14.297 -33.219 -16.188 1 89.81 40 VAL B C 1
ATOM 3149 O O . VAL B 1 40 ? -15.258 -33.469 -15.453 1 89.81 40 VAL B O 1
ATOM 3152 N N . THR B 1 41 ? -13.227 -32.625 -15.766 1 93.81 41 THR B N 1
ATOM 3153 C CA . THR B 1 41 ? -13.25 -31.906 -14.492 1 93.81 41 THR B CA 1
ATOM 3154 C C . THR B 1 41 ? -13.016 -30.422 -14.719 1 93.81 41 THR B C 1
ATOM 3156 O O . THR B 1 41 ? -12.195 -30.031 -15.555 1 93.81 41 THR B O 1
ATOM 3159 N N . TYR B 1 42 ? -13.852 -29.641 -14.062 1 96.44 42 TYR B N 1
ATOM 3160 C CA . TYR B 1 42 ? -13.734 -28.188 -14.125 1 96.44 42 TYR B CA 1
ATOM 3161 C C . TYR B 1 42 ? -13.211 -27.625 -12.812 1 96.44 42 TYR B C 1
ATOM 3163 O O . TYR B 1 42 ? -13.656 -28.047 -11.734 1 96.44 42 TYR B O 1
ATOM 3171 N N . HIS B 1 43 ? -12.25 -26.719 -12.906 1 97.12 43 HIS B N 1
ATOM 3172 C CA . HIS B 1 43 ? -11.672 -26.062 -11.734 1 97.12 43 HIS B CA 1
ATOM 3173 C C . HIS B 1 43 ? -11.758 -24.547 -11.852 1 97.12 43 HIS B C 1
ATOM 3175 O O . HIS B 1 43 ? -11.68 -24 -12.961 1 97.12 43 HIS B O 1
ATOM 3181 N N . LEU B 1 44 ? -11.953 -23.953 -10.719 1 98.25 44 LEU B N 1
ATOM 3182 C CA . LEU B 1 44 ? -11.93 -22.5 -10.656 1 98.25 44 LEU B CA 1
ATOM 3183 C C . LEU B 1 44 ? -10.812 -22.016 -9.734 1 98.25 44 LEU B C 1
ATOM 3185 O O . LEU B 1 44 ? -10.75 -22.406 -8.57 1 98.25 44 LEU B O 1
ATOM 3189 N N . LYS B 1 45 ? -9.938 -21.281 -10.289 1 97.81 45 LYS B N 1
ATOM 3190 C CA . LYS B 1 45 ? -8.914 -20.578 -9.523 1 97.81 45 LYS B CA 1
ATOM 3191 C C . LYS B 1 45 ? -9.336 -19.141 -9.234 1 97.81 45 LYS B C 1
ATOM 3193 O O . LYS B 1 45 ? -9.875 -18.469 -10.102 1 97.81 45 LYS B O 1
ATOM 3198 N N . PHE B 1 46 ? -9.094 -18.766 -7.992 1 98.12 46 PHE B N 1
ATOM 3199 C CA . PHE B 1 46 ? -9.344 -17.375 -7.605 1 98.12 46 PHE B CA 1
ATOM 3200 C C . PHE B 1 46 ? -8.047 -16.578 -7.609 1 98.12 46 PHE B C 1
ATOM 3202 O O . PHE B 1 46 ? -7 -17.078 -7.184 1 98.12 46 PHE B O 1
ATOM 3209 N N . ARG B 1 47 ? -8.156 -15.391 -8.148 1 97.81 47 ARG B N 1
ATOM 3210 C CA . ARG B 1 47 ? -6.977 -14.539 -8.234 1 97.81 47 ARG B CA 1
ATOM 3211 C C . ARG B 1 47 ? -7.266 -13.141 -7.684 1 97.81 47 ARG B C 1
ATOM 3213 O O . ARG B 1 47 ? -8.18 -12.461 -8.156 1 97.81 47 ARG B O 1
ATOM 3220 N N . TYR B 1 48 ? -6.457 -12.734 -6.703 1 98.31 48 TYR B N 1
ATOM 3221 C CA . TYR B 1 48 ? -6.551 -11.367 -6.191 1 98.31 48 TYR B CA 1
ATOM 3222 C C . TYR B 1 48 ? -5.312 -10.562 -6.555 1 98.31 48 TYR B C 1
ATOM 3224 O O . TYR B 1 48 ? -4.422 -10.375 -5.719 1 98.31 48 TYR B O 1
ATOM 3232 N N . ASP B 1 49 ? -5.285 -10.047 -7.75 1 97.88 49 ASP B N 1
ATOM 3233 C CA . ASP B 1 49 ? -4.191 -9.18 -8.188 1 97.88 49 ASP B CA 1
ATOM 3234 C C . ASP B 1 49 ? -4.68 -7.75 -8.414 1 97.88 49 ASP B C 1
ATOM 3236 O O . ASP B 1 49 ? -3.916 -6.891 -8.859 1 97.88 49 ASP B O 1
ATOM 3240 N N . MET B 1 50 ? -5.969 -7.516 -8.109 1 98.06 50 MET B N 1
ATOM 3241 C CA . MET B 1 50 ? -6.508 -6.156 -8.117 1 98.06 50 MET B CA 1
ATOM 3242 C C . MET B 1 50 ? -6.043 -5.383 -6.887 1 98.06 50 MET B C 1
ATOM 3244 O O . MET B 1 50 ? -6.859 -4.992 -6.047 1 98.06 50 MET B O 1
ATOM 3248 N N . ASN B 1 51 ? -4.727 -5.27 -6.781 1 97.75 51 ASN B N 1
ATOM 3249 C CA . ASN B 1 51 ? -4.039 -4.48 -5.766 1 97.75 51 ASN B CA 1
ATOM 3250 C C . ASN B 1 51 ? -2.865 -3.707 -6.359 1 97.75 51 ASN B C 1
ATOM 3252 O O . ASN B 1 51 ? -2.557 -3.852 -7.543 1 97.75 51 ASN B O 1
ATOM 3256 N N . MET B 1 52 ? -2.174 -2.885 -5.574 1 95.56 52 MET B N 1
ATOM 3257 C CA . MET B 1 52 ? -1.213 -1.929 -6.113 1 95.56 52 MET B CA 1
ATOM 3258 C C . MET B 1 52 ? 0.109 -2.613 -6.445 1 95.56 52 MET B C 1
ATOM 3260 O O . MET B 1 52 ? 0.981 -2.016 -7.078 1 95.56 52 MET B O 1
ATOM 3264 N N . LYS B 1 53 ? 0.271 -3.91 -6.059 1 96.62 53 LYS B N 1
ATOM 3265 C CA . LYS B 1 53 ? 1.463 -4.668 -6.434 1 96.62 53 LYS B CA 1
ATOM 3266 C C . LYS B 1 53 ? 1.228 -5.473 -7.707 1 96.62 53 LYS B C 1
ATOM 3268 O O . LYS B 1 53 ? 2.162 -6.051 -8.266 1 96.62 53 LYS B O 1
ATOM 3273 N N . PHE B 1 54 ? -0.052 -5.547 -8.125 1 96 54 PHE B N 1
ATOM 3274 C CA . PHE B 1 54 ? -0.421 -6.293 -9.32 1 96 54 PHE B CA 1
ATOM 3275 C C . PHE B 1 54 ? 0.067 -7.734 -9.234 1 96 54 PHE B C 1
ATOM 3277 O O . PHE B 1 54 ? 0.579 -8.281 -10.219 1 96 54 PHE B O 1
ATOM 3284 N N . ALA B 1 55 ? -0.045 -8.273 -8.047 1 96.31 55 ALA B N 1
ATOM 3285 C CA . ALA B 1 55 ? 0.38 -9.641 -7.75 1 96.31 55 ALA B CA 1
ATOM 3286 C C . ALA B 1 55 ? -0.713 -10.406 -7.012 1 96.31 55 ALA B C 1
ATOM 3288 O O . ALA B 1 55 ? -1.398 -9.852 -6.152 1 96.31 55 ALA B O 1
ATOM 3289 N N . ASP B 1 56 ? -0.787 -11.633 -7.32 1 96.62 56 ASP B N 1
ATOM 3290 C CA . ASP B 1 56 ? -1.842 -12.453 -6.734 1 96.62 56 ASP B CA 1
ATOM 3291 C C . ASP B 1 56 ? -1.597 -12.672 -5.242 1 96.62 56 ASP B C 1
ATOM 3293 O O . ASP B 1 56 ? -0.689 -13.414 -4.859 1 96.62 56 ASP B O 1
ATOM 3297 N N . ALA B 1 57 ? -2.498 -12.055 -4.473 1 97.38 57 ALA B N 1
ATOM 3298 C CA . ALA B 1 57 ? -2.365 -12.164 -3.021 1 97.38 57 ALA B CA 1
ATOM 3299 C C . ALA B 1 57 ? -3.473 -13.031 -2.432 1 97.38 57 ALA B C 1
ATOM 3301 O O . ALA B 1 57 ? -3.793 -12.914 -1.246 1 97.38 57 ALA B O 1
ATOM 3302 N N . PHE B 1 58 ? -4.066 -13.93 -3.17 1 97.38 58 PHE B N 1
ATOM 3303 C CA . PHE B 1 58 ? -5.172 -14.773 -2.727 1 97.38 58 PHE B CA 1
ATOM 3304 C C . PHE B 1 58 ? -4.762 -15.609 -1.522 1 97.38 58 PHE B C 1
ATOM 3306 O O . PHE B 1 58 ? -5.426 -15.586 -0.485 1 97.38 58 PHE B O 1
ATOM 3313 N N . THR B 1 59 ? -3.646 -16.219 -1.644 1 94.62 59 THR B N 1
ATOM 3314 C CA . THR B 1 59 ? -3.205 -17.188 -0.634 1 94.62 59 THR B CA 1
ATOM 3315 C C . THR B 1 59 ? -3.006 -16.5 0.713 1 94.62 59 THR B C 1
ATOM 3317 O O . THR B 1 59 ? -3.258 -17.094 1.763 1 94.62 59 THR B O 1
ATOM 3320 N N . HIS B 1 60 ? -2.691 -15.242 0.67 1 93.81 60 HIS B N 1
ATOM 3321 C CA . HIS B 1 60 ? -2.371 -14.523 1.899 1 93.81 60 HIS B CA 1
ATOM 3322 C C . HIS B 1 60 ? -3.611 -13.859 2.488 1 93.81 60 HIS B C 1
ATOM 3324 O O . HIS B 1 60 ? -3.764 -13.789 3.709 1 93.81 60 HIS B O 1
ATOM 3330 N N . GLU B 1 61 ? -4.543 -13.422 1.656 1 94.94 61 GLU B N 1
ATOM 3331 C CA . GLU B 1 61 ? -5.543 -12.492 2.162 1 94.94 61 GLU B CA 1
ATOM 3332 C C . GLU B 1 61 ? -6.918 -13.148 2.24 1 94.94 61 GLU B C 1
ATOM 3334 O O . GLU B 1 61 ? -7.766 -12.734 3.035 1 94.94 61 GLU B O 1
ATOM 3339 N N . VAL B 1 62 ? -7.172 -14.141 1.446 1 96.44 62 VAL B N 1
ATOM 3340 C CA . VAL B 1 62 ? -8.523 -14.695 1.361 1 96.44 62 VAL B CA 1
ATOM 3341 C C . VAL B 1 62 ? -8.641 -15.898 2.287 1 96.44 62 VAL B C 1
ATOM 3343 O O . VAL B 1 62 ? -7.895 -16.875 2.15 1 96.44 62 VAL B O 1
ATOM 3346 N N . LYS B 1 63 ? -9.688 -15.836 3.146 1 94.56 63 LYS B N 1
ATOM 3347 C CA . LYS B 1 63 ? -9.789 -16.875 4.172 1 94.56 63 LYS B CA 1
ATOM 3348 C C . LYS B 1 63 ? -11.008 -17.766 3.939 1 94.56 63 LYS B C 1
ATOM 3350 O O . LYS B 1 63 ? -11.125 -18.828 4.531 1 94.56 63 LYS B O 1
ATOM 3355 N N . SER B 1 64 ? -11.898 -17.328 3.189 1 96.56 64 SER B N 1
ATOM 3356 C CA . SER B 1 64 ? -13.086 -18.109 2.846 1 96.56 64 SER B CA 1
ATOM 3357 C C . SER B 1 64 ? -13.609 -17.734 1.467 1 96.56 64 SER B C 1
ATOM 3359 O O . SER B 1 64 ? -13.43 -16.594 1.016 1 96.56 64 SER B O 1
ATOM 3361 N N . VAL B 1 65 ? -14.203 -18.734 0.842 1 97.12 65 VAL B N 1
ATOM 3362 C CA . VAL B 1 65 ? -14.805 -18.516 -0.471 1 97.12 65 VAL B CA 1
ATOM 3363 C C . VAL B 1 65 ? -16.219 -19.078 -0.489 1 97.12 65 VAL B C 1
ATOM 3365 O O . VAL B 1 65 ? -16.484 -20.156 0.051 1 97.12 65 VAL B O 1
ATOM 3368 N N . ARG B 1 66 ? -17.125 -18.344 -0.96 1 96.5 66 ARG B N 1
ATOM 3369 C CA . ARG B 1 66 ? -18.484 -18.781 -1.292 1 96.5 66 ARG B CA 1
ATOM 3370 C C . ARG B 1 66 ? -18.797 -18.516 -2.76 1 96.5 66 ARG B C 1
ATOM 3372 O O . ARG B 1 66 ? -18.734 -17.359 -3.215 1 96.5 66 ARG B O 1
ATOM 3379 N N . LEU B 1 67 ? -19.109 -19.578 -3.484 1 97.19 67 LEU B N 1
ATOM 3380 C CA . LEU B 1 67 ? -19.297 -19.484 -4.93 1 97.19 67 LEU B CA 1
ATOM 3381 C C . LEU B 1 67 ? -20.719 -19.859 -5.324 1 97.19 67 LEU B C 1
ATOM 3383 O O . LEU B 1 67 ? -21.281 -20.812 -4.781 1 97.19 67 LEU B O 1
ATOM 3387 N N . TYR B 1 68 ? -21.234 -19.094 -6.227 1 96.62 68 TYR B N 1
ATOM 3388 C CA . TYR B 1 68 ? -22.547 -19.344 -6.816 1 96.62 68 TYR B CA 1
ATOM 3389 C C . TYR B 1 68 ? -22.438 -19.516 -8.328 1 96.62 68 TYR B C 1
ATOM 3391 O O . TYR B 1 68 ? -21.688 -18.781 -8.992 1 96.62 68 TYR B O 1
ATOM 3399 N N . ALA B 1 69 ? -23.172 -20.469 -8.82 1 97 69 ALA B N 1
ATOM 3400 C CA . ALA B 1 69 ? -23.25 -20.656 -10.266 1 97 69 ALA B CA 1
ATOM 3401 C C . ALA B 1 69 ? -24.672 -20.5 -10.766 1 97 69 ALA B C 1
ATOM 3403 O O . ALA B 1 69 ? -25.594 -21.141 -10.266 1 97 69 ALA B O 1
ATOM 3404 N N . PHE B 1 70 ? -24.781 -19.656 -11.742 1 96.56 70 PHE B N 1
ATOM 3405 C CA . PHE B 1 70 ? -26.094 -19.391 -12.352 1 96.56 70 PHE B CA 1
ATOM 3406 C C . PHE B 1 70 ? -26.109 -19.844 -13.805 1 96.56 70 PHE B C 1
ATOM 3408 O O . PHE B 1 70 ? -25.141 -19.656 -14.531 1 96.56 70 PHE B O 1
ATOM 3415 N N . ASN B 1 71 ? -27.188 -20.438 -14.227 1 94.38 71 ASN B N 1
ATOM 3416 C CA . ASN B 1 71 ? -27.312 -20.828 -15.625 1 94.38 71 ASN B CA 1
ATOM 3417 C C . ASN B 1 71 ? -27.703 -19.641 -16.516 1 94.38 71 ASN B C 1
ATOM 3419 O O . ASN B 1 71 ? -27.766 -18.5 -16.031 1 94.38 71 ASN B O 1
ATOM 3423 N N . SER B 1 72 ? -27.938 -19.938 -17.75 1 91.69 72 SER B N 1
ATOM 3424 C CA . SER B 1 72 ? -28.203 -18.891 -18.734 1 91.69 72 SER B CA 1
ATOM 3425 C C . SER B 1 72 ? -29.516 -18.172 -18.453 1 91.69 72 SER B C 1
ATOM 3427 O O . SER B 1 72 ? -29.719 -17.047 -18.891 1 91.69 72 SER B O 1
ATOM 3429 N N . ASN B 1 73 ? -30.359 -18.797 -17.688 1 88.5 73 ASN B N 1
ATOM 3430 C CA . ASN B 1 73 ? -31.641 -18.203 -17.328 1 88.5 73 ASN B CA 1
ATOM 3431 C C . ASN B 1 73 ? -31.547 -17.359 -16.062 1 88.5 73 ASN B C 1
ATOM 3433 O O . ASN B 1 73 ? -32.531 -16.75 -15.641 1 88.5 73 ASN B O 1
ATOM 3437 N N . GLY B 1 74 ? -30.375 -17.406 -15.438 1 89.25 74 GLY B N 1
ATOM 3438 C CA . GLY B 1 74 ? -30.172 -16.609 -14.234 1 89.25 74 GLY B CA 1
ATOM 3439 C C . GLY B 1 74 ? -30.578 -17.344 -12.969 1 89.25 74 GLY B C 1
ATOM 3440 O O . GLY B 1 74 ? -30.734 -16.734 -11.914 1 89.25 74 GLY B O 1
ATOM 3441 N N . GLU B 1 75 ? -30.766 -18.641 -13.109 1 90.62 75 GLU B N 1
ATOM 3442 C CA . GLU B 1 75 ? -31.156 -19.438 -11.953 1 90.62 75 GLU B CA 1
ATOM 3443 C C . GLU B 1 75 ? -29.953 -20.047 -11.266 1 90.62 75 GLU B C 1
ATOM 3445 O O . GLU B 1 75 ? -29.016 -20.5 -11.938 1 90.62 75 GLU B O 1
ATOM 3450 N N . LEU B 1 76 ? -30.078 -20.078 -9.969 1 95.12 76 LEU B N 1
ATOM 3451 C CA . LEU B 1 76 ? -29.016 -20.734 -9.203 1 95.12 76 LEU B CA 1
ATOM 3452 C C . LEU B 1 76 ? -29.047 -22.25 -9.398 1 95.12 76 LEU B C 1
ATOM 3454 O O . LEU B 1 76 ? -30.078 -22.891 -9.141 1 95.12 76 LEU B O 1
ATOM 3458 N N . VAL B 1 77 ? -27.953 -22.812 -9.758 1 94.31 77 VAL B N 1
ATOM 3459 C CA . VAL B 1 77 ? -27.969 -24.234 -10.039 1 94.31 77 VAL B CA 1
ATOM 3460 C C . VAL B 1 77 ? -26.953 -24.953 -9.141 1 94.31 77 VAL B C 1
ATOM 3462 O O . VAL B 1 77 ? -27 -26.172 -9 1 94.31 77 VAL B O 1
ATOM 3465 N N . TRP B 1 78 ? -26.031 -24.188 -8.586 1 95 78 TRP B N 1
ATOM 3466 C CA . TRP B 1 78 ? -25 -24.797 -7.75 1 95 78 TRP B CA 1
ATOM 3467 C C . TRP B 1 78 ? -24.344 -23.75 -6.844 1 95 78 TRP B C 1
ATOM 3469 O O . TRP B 1 78 ? -24.234 -22.578 -7.215 1 95 78 TRP B O 1
ATOM 3479 N N . GLN B 1 79 ? -23.984 -24.078 -5.68 1 94.88 79 GLN B N 1
ATOM 3480 C CA . GLN B 1 79 ? -23.219 -23.234 -4.766 1 94.88 79 GLN B CA 1
ATOM 3481 C C . GLN B 1 79 ? -22.281 -24.078 -3.896 1 94.88 79 GLN B C 1
ATOM 3483 O O . GLN B 1 79 ? -22.547 -25.25 -3.664 1 94.88 79 GLN B O 1
ATOM 3488 N N . ALA B 1 80 ? -21.234 -23.484 -3.514 1 95.06 80 ALA B N 1
ATOM 3489 C CA . ALA B 1 80 ? -20.266 -24.156 -2.645 1 95.06 80 ALA B CA 1
ATOM 3490 C C . ALA B 1 80 ? -19.5 -23.141 -1.793 1 95.06 80 ALA B C 1
ATOM 3492 O O . ALA B 1 80 ? -19.406 -21.969 -2.154 1 95.06 80 ALA B O 1
ATOM 3493 N N . ASP B 1 81 ? -19.062 -23.578 -0.676 1 94.19 81 ASP B N 1
ATOM 3494 C CA . ASP B 1 81 ? -18.25 -22.75 0.218 1 94.19 81 ASP B CA 1
ATOM 3495 C C . ASP B 1 81 ? -17.062 -23.531 0.743 1 94.19 81 ASP B C 1
ATOM 3497 O O . ASP B 1 81 ? -17.156 -24.734 0.995 1 94.19 81 ASP B O 1
ATOM 3501 N N . GLU B 1 82 ? -15.93 -22.938 0.779 1 95.5 82 GLU B N 1
ATOM 3502 C CA . GLU B 1 82 ? -14.711 -23.5 1.354 1 95.5 82 GLU B CA 1
ATOM 3503 C C . GLU B 1 82 ? -13.984 -22.484 2.23 1 95.5 82 GLU B C 1
ATOM 3505 O O . GLU B 1 82 ? -14.047 -21.281 1.971 1 95.5 82 GLU B O 1
ATOM 3510 N N . GLN B 1 83 ? -13.375 -22.922 3.352 1 92.62 83 GLN B N 1
ATOM 3511 C CA . GLN B 1 83 ? -12.641 -22.047 4.258 1 92.62 83 GLN B CA 1
ATOM 3512 C C . GLN B 1 83 ? -11.477 -22.797 4.914 1 92.62 83 GLN B C 1
ATOM 3514 O O . GLN B 1 83 ? -11.406 -24.031 4.852 1 92.62 83 GLN B O 1
ATOM 3519 N N . GLY B 1 84 ? -10.547 -22 5.387 1 85.44 84 GLY B N 1
ATOM 3520 C CA . GLY B 1 84 ? -9.484 -22.562 6.207 1 85.44 84 GLY B CA 1
ATOM 3521 C C . GLY B 1 84 ? -8.172 -22.719 5.457 1 85.44 84 GLY B C 1
ATOM 3522 O O . GLY B 1 84 ? -7.906 -21.984 4.504 1 85.44 84 GLY B O 1
ATOM 3523 N N . GLU B 1 85 ? -7.406 -23.688 5.871 1 86.38 85 GLU B N 1
ATOM 3524 C CA . GLU B 1 85 ? -6.004 -23.812 5.488 1 86.38 85 GLU B CA 1
ATOM 3525 C C . GLU B 1 85 ? -5.863 -24.25 4.035 1 86.38 85 GLU B C 1
ATOM 3527 O O . GLU B 1 85 ? -4.859 -23.938 3.383 1 86.38 85 GLU B O 1
ATOM 3532 N N . ILE B 1 86 ? -6.875 -24.797 3.545 1 89.5 86 ILE B N 1
ATOM 3533 C CA . ILE B 1 86 ? -6.805 -25.297 2.176 1 89.5 86 ILE B CA 1
ATOM 3534 C C . ILE B 1 86 ? -6.629 -24.125 1.209 1 89.5 86 ILE B C 1
ATOM 3536 O O . ILE B 1 86 ? -5.973 -24.266 0.173 1 89.5 86 ILE B O 1
ATOM 3540 N N . LEU B 1 87 ? -7.125 -23 1.546 1 92.5 87 LEU B N 1
ATOM 3541 C CA . LEU B 1 87 ? -7.062 -21.828 0.676 1 92.5 87 LEU B CA 1
ATOM 3542 C C . LEU B 1 87 ? -5.66 -21.234 0.656 1 92.5 87 LEU B C 1
ATOM 3544 O O . LEU B 1 87 ? -5.309 -20.484 -0.256 1 92.5 87 LEU B O 1
ATOM 3548 N N . ALA B 1 88 ? -4.879 -21.594 1.636 1 87.44 88 ALA B N 1
ATOM 3549 C CA . ALA B 1 88 ? -3.543 -21.016 1.763 1 87.44 88 ALA B CA 1
ATOM 3550 C C . ALA B 1 88 ? -2.527 -21.812 0.942 1 87.44 88 ALA B C 1
ATOM 3552 O O . ALA B 1 88 ? -1.354 -21.438 0.866 1 87.44 88 ALA B O 1
ATOM 3553 N N . SER B 1 89 ? -3.041 -22.734 0.293 1 83.88 89 SER B N 1
ATOM 3554 C CA . SER B 1 89 ? -2.156 -23.516 -0.574 1 83.88 89 SER B CA 1
ATOM 3555 C C . SER B 1 89 ? -1.899 -22.781 -1.889 1 83.88 89 SER B C 1
ATOM 3557 O O . SER B 1 89 ? -2.805 -22.156 -2.445 1 83.88 89 SER B O 1
ATOM 3559 N N . GLY B 1 90 ? -0.766 -22.719 -2.363 1 81.44 90 GLY B N 1
ATOM 3560 C CA . GLY B 1 90 ? -0.394 -22.016 -3.582 1 81.44 90 GLY B CA 1
ATOM 3561 C C . GLY B 1 90 ? -1.094 -22.562 -4.816 1 81.44 90 GLY B C 1
ATOM 3562 O O . GLY B 1 90 ? -1.228 -21.859 -5.816 1 81.44 90 GLY B O 1
ATOM 3563 N N . ASP B 1 91 ? -1.659 -23.703 -4.781 1 87.81 91 ASP B N 1
ATOM 3564 C CA . ASP B 1 91 ? -2.246 -24.328 -5.965 1 87.81 91 ASP B CA 1
ATOM 3565 C C . ASP B 1 91 ? -3.734 -24.609 -5.762 1 87.81 91 ASP B C 1
ATOM 3567 O O . ASP B 1 91 ? -4.32 -25.438 -6.449 1 87.81 91 ASP B O 1
ATOM 3571 N N . TYR B 1 92 ? -4.32 -23.844 -4.895 1 95.25 92 TYR B N 1
ATOM 3572 C CA . TYR B 1 92 ? -5.73 -24.062 -4.594 1 95.25 92 TYR B CA 1
ATOM 3573 C C . TYR B 1 92 ? -6.598 -23.781 -5.812 1 95.25 92 TYR B C 1
ATOM 3575 O O . TYR B 1 92 ? -6.414 -22.75 -6.488 1 95.25 92 TYR B O 1
ATOM 3583 N N . THR B 1 93 ? -7.523 -24.719 -6.047 1 96.5 93 THR B N 1
ATOM 3584 C CA . THR B 1 93 ? -8.625 -24.547 -6.988 1 96.5 93 THR B CA 1
ATOM 3585 C C . THR B 1 93 ? -9.898 -25.203 -6.449 1 96.5 93 THR B C 1
ATOM 3587 O O . THR B 1 93 ? -9.844 -26.188 -5.715 1 96.5 93 THR B O 1
ATOM 3590 N N . MET B 1 94 ? -10.969 -24.578 -6.738 1 96.94 94 MET B N 1
ATOM 3591 C CA . MET B 1 94 ? -12.258 -25.156 -6.387 1 96.94 94 MET B CA 1
ATOM 3592 C C . MET B 1 94 ? -12.805 -26 -7.531 1 96.94 94 MET B C 1
ATOM 3594 O O . MET B 1 94 ? -12.859 -25.547 -8.672 1 96.94 94 MET B O 1
ATOM 3598 N N . LYS B 1 95 ? -13.133 -27.234 -7.211 1 96.69 95 LYS B N 1
ATOM 3599 C CA . LYS B 1 95 ? -13.766 -28.094 -8.211 1 96.69 95 LYS B CA 1
ATOM 3600 C C . LYS B 1 95 ? -15.203 -27.656 -8.477 1 96.69 95 LYS B C 1
ATOM 3602 O O . LYS B 1 95 ? -15.984 -27.453 -7.543 1 96.69 95 LYS B O 1
ATOM 3607 N N . LEU B 1 96 ? -15.492 -27.469 -9.727 1 97.31 96 LEU B N 1
ATOM 3608 C CA . LEU B 1 96 ? -16.844 -27.125 -10.133 1 97.31 96 LEU B CA 1
ATOM 3609 C C . LEU B 1 96 ? -17.672 -28.359 -10.461 1 97.31 96 LEU B C 1
ATOM 3611 O O . LEU B 1 96 ? -17.391 -29.047 -11.453 1 97.31 96 LEU B O 1
ATOM 3615 N N . GLU B 1 97 ? -18.609 -28.625 -9.672 1 96.31 97 GLU B N 1
ATOM 3616 C CA . GLU B 1 97 ? -19.5 -29.75 -9.93 1 96.31 97 GLU B CA 1
ATOM 3617 C C . GLU B 1 97 ? -20.688 -29.328 -10.797 1 96.31 97 GLU B C 1
ATOM 3619 O O . GLU B 1 97 ? -21.828 -29.344 -10.344 1 96.31 97 GLU B O 1
ATOM 3624 N N . LEU B 1 98 ? -20.375 -29.062 -12.016 1 95.81 98 LEU B N 1
ATOM 3625 C CA . LEU B 1 98 ? -21.359 -28.547 -12.969 1 95.81 98 LEU B CA 1
ATOM 3626 C C . LEU B 1 98 ? -21.328 -29.375 -14.25 1 95.81 98 LEU B C 1
ATOM 3628 O O . LEU B 1 98 ? -20.281 -29.891 -14.648 1 95.81 98 LEU B O 1
ATOM 3632 N N . ALA B 1 99 ? -22.5 -29.484 -14.859 1 94.44 99 ALA B N 1
ATOM 3633 C CA . ALA B 1 99 ? -22.578 -30.062 -16.203 1 94.44 99 ALA B CA 1
ATOM 3634 C C . ALA B 1 99 ? -22.016 -29.094 -17.25 1 94.44 99 ALA B C 1
ATOM 3636 O O . ALA B 1 99 ? -21.906 -27.891 -16.984 1 94.44 99 ALA B O 1
ATOM 3637 N N . PRO B 1 100 ? -21.594 -29.672 -18.375 1 95.25 100 PRO B N 1
ATOM 3638 C CA . PRO B 1 100 ? -21.188 -28.75 -19.438 1 95.25 100 PRO B CA 1
ATOM 3639 C C . PRO B 1 100 ? -22.281 -27.734 -19.781 1 95.25 100 PRO B C 1
ATOM 3641 O O . PRO B 1 100 ? -23.469 -28.047 -19.719 1 95.25 100 PRO B O 1
ATOM 3644 N N . GLY B 1 101 ? -21.875 -26.531 -20.062 1 95.81 101 GLY B N 1
ATOM 3645 C CA . GLY B 1 101 ? -22.812 -25.469 -20.359 1 95.81 101 GLY B CA 1
ATOM 3646 C C . GLY B 1 101 ? -22.266 -24.094 -20 1 95.81 101 GLY B C 1
ATOM 3647 O O . GLY B 1 101 ? -21.109 -23.953 -19.625 1 95.81 101 GLY B O 1
ATOM 3648 N N . ASP B 1 102 ? -23.141 -23.125 -20.234 1 97.5 102 ASP B N 1
ATOM 3649 C CA . ASP B 1 102 ? -22.797 -21.734 -19.922 1 97.5 102 ASP B CA 1
ATOM 3650 C C . ASP B 1 102 ? -23.297 -21.328 -18.547 1 97.5 102 ASP B C 1
ATOM 3652 O O . ASP B 1 102 ? -24.453 -21.578 -18.203 1 97.5 102 ASP B O 1
ATOM 3656 N N . TYR B 1 103 ? -22.359 -20.766 -17.781 1 97.75 103 TYR B N 1
ATOM 3657 C CA . TYR B 1 103 ? -22.703 -20.344 -16.438 1 97.75 103 TYR B CA 1
ATOM 3658 C C . TYR B 1 103 ? -22.141 -18.969 -16.125 1 97.75 103 TYR B C 1
ATOM 3660 O O . TYR B 1 103 ? -21.141 -18.547 -16.719 1 97.75 103 TYR B O 1
ATOM 3668 N N . HIS B 1 104 ? -22.891 -18.25 -15.305 1 97.56 104 HIS B N 1
ATOM 3669 C CA . HIS B 1 104 ? -22.328 -17.094 -14.617 1 97.56 104 HIS B CA 1
ATOM 3670 C C . HIS B 1 104 ? -21.922 -17.438 -13.195 1 97.56 104 HIS B C 1
ATOM 3672 O O . HIS B 1 104 ? -22.75 -17.875 -12.391 1 97.56 104 HIS B O 1
ATOM 3678 N N . LEU B 1 105 ? -20.672 -17.312 -12.945 1 98.06 105 LEU B N 1
ATOM 3679 C CA . LEU B 1 105 ? -20.141 -17.578 -11.609 1 98.06 105 LEU B CA 1
ATOM 3680 C C . LEU B 1 105 ? -20 -16.281 -10.82 1 98.06 105 LEU B C 1
ATOM 3682 O O . LEU B 1 105 ? -19.578 -15.258 -11.359 1 98.06 105 LEU B O 1
ATOM 3686 N N . MET B 1 106 ? -20.422 -16.328 -9.602 1 97.5 106 MET B N 1
ATOM 3687 C CA . MET B 1 106 ? -20.297 -15.195 -8.688 1 97.5 106 MET B CA 1
ATOM 3688 C C . MET B 1 106 ? -19.766 -15.648 -7.332 1 97.5 106 MET B C 1
ATOM 3690 O O . MET B 1 106 ? -20.156 -16.703 -6.828 1 97.5 106 MET B O 1
ATOM 3694 N N . ALA B 1 107 ? -18.875 -14.859 -6.773 1 97.94 107 ALA B N 1
ATOM 3695 C CA . ALA B 1 107 ? -18.297 -15.266 -5.496 1 97.94 107 ALA B CA 1
ATOM 3696 C C . ALA B 1 107 ? -18.234 -14.094 -4.523 1 97.94 107 ALA B C 1
ATOM 3698 O O . ALA B 1 107 ? -18 -12.953 -4.934 1 97.94 107 ALA B O 1
ATOM 3699 N N . TRP B 1 108 ? -18.5 -14.312 -3.328 1 97.81 108 TRP B N 1
ATOM 3700 C CA . TRP B 1 108 ? -18.062 -13.5 -2.191 1 97.81 108 TRP B CA 1
ATOM 3701 C C . TRP B 1 108 ? -17.062 -14.266 -1.326 1 97.81 108 TRP B C 1
ATOM 3703 O O . TRP B 1 108 ? -17.344 -15.383 -0.883 1 97.81 108 TRP B O 1
ATOM 3713 N N . CYS B 1 109 ? -15.945 -13.641 -1.136 1 97.81 109 CYS B N 1
ATOM 3714 C CA . CYS B 1 109 ? -14.891 -14.242 -0.333 1 97.81 109 CYS B CA 1
ATOM 3715 C C . CYS B 1 109 ? -14.609 -13.414 0.912 1 97.81 109 CYS B C 1
ATOM 3717 O O . CYS B 1 109 ? -14.781 -12.195 0.901 1 97.81 109 CYS B O 1
ATOM 3719 N N . GLY B 1 110 ? -14.227 -14.07 2.031 1 96.38 110 GLY B N 1
ATOM 3720 C CA . GLY B 1 110 ? -13.891 -13.383 3.268 1 96.38 110 GLY B CA 1
ATOM 3721 C C . GLY B 1 110 ? -15.078 -13.188 4.188 1 96.38 110 GLY B C 1
ATOM 3722 O O . GLY B 1 110 ? -15.023 -12.375 5.113 1 96.38 110 GLY B O 1
ATOM 3723 N N . LEU B 1 111 ? -16.125 -13.906 4 1 92.25 111 LEU B N 1
ATOM 3724 C CA . LEU B 1 111 ? -17.328 -13.773 4.816 1 92.25 111 LEU B CA 1
ATOM 3725 C C . LEU B 1 111 ? -17.094 -14.305 6.227 1 92.25 111 LEU B C 1
ATOM 3727 O O . LEU B 1 111 ? -17.719 -13.836 7.184 1 92.25 111 LEU B O 1
ATOM 3731 N N . ASP B 1 112 ? -16.188 -15.148 6.359 1 86.69 112 ASP B N 1
ATOM 3732 C CA . ASP B 1 112 ? -15.766 -15.688 7.648 1 86.69 112 ASP B CA 1
ATOM 3733 C C . ASP B 1 112 ? -16.969 -15.914 8.562 1 86.69 112 ASP B C 1
ATOM 3735 O O . ASP B 1 112 ? -17.016 -15.391 9.68 1 86.69 112 ASP B O 1
ATOM 3739 N N . ASN B 1 113 ? -17.906 -16.719 8.188 1 84.56 113 ASN B N 1
ATOM 3740 C CA . ASN B 1 113 ? -19.094 -17.125 8.922 1 84.56 113 ASN B CA 1
ATOM 3741 C C . ASN B 1 113 ? -20.031 -15.938 9.164 1 84.56 113 ASN B C 1
ATOM 3743 O O . ASN B 1 113 ? -20.719 -15.891 10.18 1 84.56 113 ASN B O 1
ATOM 3747 N N . GLY B 1 114 ? -19.891 -14.945 8.484 1 89.38 114 GLY B N 1
ATOM 3748 C CA . GLY B 1 114 ? -20.812 -13.828 8.523 1 89.38 114 GLY B CA 1
ATOM 3749 C C . GLY B 1 114 ? -20.531 -12.859 9.656 1 89.38 114 GLY B C 1
ATOM 3750 O O . GLY B 1 114 ? -21.453 -12.18 10.141 1 89.38 114 GLY B O 1
ATOM 3751 N N . GLU B 1 115 ? -19.344 -12.727 10.016 1 92.25 115 GLU B N 1
ATOM 3752 C CA . GLU B 1 115 ? -19 -11.891 11.164 1 92.25 115 GLU B CA 1
ATOM 3753 C C . GLU B 1 115 ? -19.125 -10.406 10.82 1 92.25 115 GLU B C 1
ATOM 3755 O O . GLU B 1 115 ? -19.625 -9.617 11.625 1 92.25 115 GLU B O 1
ATOM 3760 N N . SER B 1 116 ? -18.641 -10.094 9.633 1 97.19 116 SER B N 1
ATOM 3761 C CA . SER B 1 116 ? -18.672 -8.688 9.242 1 97.19 116 SER B CA 1
ATOM 3762 C C . SER B 1 116 ? -19.75 -8.422 8.203 1 97.19 116 SER B C 1
ATOM 3764 O O . SER B 1 116 ? -20.406 -7.383 8.234 1 97.19 116 SER B O 1
ATOM 3766 N N . PHE B 1 117 ? -19.922 -9.383 7.363 1 97.81 117 PHE B N 1
ATOM 3767 C CA . PHE B 1 117 ? -20.859 -9.258 6.262 1 97.81 117 PHE B CA 1
ATOM 3768 C C . PHE B 1 117 ? -21.734 -10.508 6.152 1 97.81 117 PHE B C 1
ATOM 3770 O O . PHE B 1 117 ? -21.266 -11.617 6.418 1 97.81 117 PHE B O 1
ATOM 3777 N N . THR B 1 118 ? -22.953 -10.25 5.707 1 96.38 118 THR B N 1
ATOM 3778 C CA . THR B 1 118 ? -23.859 -11.359 5.473 1 96.38 118 THR B CA 1
ATOM 3779 C C . THR B 1 118 ? -24.422 -11.305 4.055 1 96.38 118 THR B C 1
ATOM 3781 O O . THR B 1 118 ? -24.75 -10.227 3.551 1 96.38 118 THR B O 1
ATOM 3784 N N . VAL B 1 119 ? -24.453 -12.453 3.516 1 94.31 119 VAL B N 1
ATOM 3785 C CA . VAL B 1 119 ? -25.047 -12.586 2.188 1 94.31 119 VAL B CA 1
ATOM 3786 C C . VAL B 1 119 ? -26.438 -13.219 2.295 1 94.31 119 VAL B C 1
ATOM 3788 O O . VAL B 1 119 ? -26.656 -14.086 3.145 1 94.31 119 VAL B O 1
ATOM 3791 N N . THR B 1 120 ? -27.297 -12.719 1.446 1 89.94 120 THR B N 1
ATOM 3792 C CA . THR B 1 120 ? -28.641 -13.289 1.38 1 89.94 120 THR B CA 1
ATOM 3793 C C . THR B 1 120 ? -28.578 -14.797 1.159 1 89.94 120 THR B C 1
ATOM 3795 O O . THR B 1 120 ? -27.75 -15.281 0.388 1 89.94 120 THR B O 1
ATOM 3798 N N . ASP B 1 121 ? -29.516 -15.453 1.822 1 82.5 121 ASP B N 1
ATOM 3799 C CA . ASP B 1 121 ? -29.594 -16.906 1.641 1 82.5 121 ASP B CA 1
ATOM 3800 C C . ASP B 1 121 ? -30.094 -17.25 0.239 1 82.5 121 ASP B C 1
ATOM 3802 O O . ASP B 1 121 ? -31.094 -16.703 -0.229 1 82.5 121 ASP B O 1
ATOM 3806 N N . ALA B 1 122 ? -29.219 -18.031 -0.304 1 79.06 122 ALA B N 1
ATOM 3807 C CA . ALA B 1 122 ? -29.594 -18.453 -1.652 1 79.06 122 ALA B CA 1
ATOM 3808 C C . ALA B 1 122 ? -30.453 -19.719 -1.617 1 79.06 122 ALA B C 1
ATOM 3810 O O . ALA B 1 122 ? -30.047 -20.734 -1.043 1 79.06 122 ALA B O 1
ATOM 3811 N N . SER B 1 123 ? -31.812 -19.516 -1.752 1 74.5 123 SER B N 1
ATOM 3812 C CA . SER B 1 123 ? -32.719 -20.656 -1.829 1 74.5 123 SER B CA 1
ATOM 3813 C C . SER B 1 123 ? -33 -21.047 -3.277 1 74.5 123 SER B C 1
ATOM 3815 O O . SER B 1 123 ? -32.469 -20.422 -4.203 1 74.5 123 SER B O 1
ATOM 3817 N N . HIS B 1 124 ? -33.875 -22.109 -3.213 1 70.38 124 HIS B N 1
ATOM 3818 C CA . HIS B 1 124 ? -34.312 -22.594 -4.512 1 70.38 124 HIS B CA 1
ATOM 3819 C C . HIS B 1 124 ? -35.031 -21.5 -5.293 1 70.38 124 HIS B C 1
ATOM 3821 O O . HIS B 1 124 ? -35.844 -20.766 -4.738 1 70.38 124 HIS B O 1
ATOM 3827 N N . ASN B 1 125 ? -34.625 -21.031 -6.449 1 75.69 125 ASN B N 1
ATOM 3828 C CA . ASN B 1 125 ? -35.156 -20.031 -7.371 1 75.69 125 ASN B CA 1
ATOM 3829 C C . ASN B 1 125 ? -34.469 -18.688 -7.207 1 75.69 125 ASN B C 1
ATOM 3831 O O . ASN B 1 125 ? -34.969 -17.672 -7.703 1 75.69 125 ASN B O 1
ATOM 3835 N N . CYS B 1 126 ? -33.531 -18.812 -6.434 1 86.44 126 CYS B N 1
ATOM 3836 C CA . CYS B 1 126 ? -32.75 -17.578 -6.246 1 86.44 126 CYS B CA 1
ATOM 3837 C C . CYS B 1 126 ? -32.125 -17.109 -7.559 1 86.44 126 CYS B C 1
ATOM 3839 O O . CYS B 1 126 ? -31.578 -17.922 -8.305 1 86.44 126 CYS B O 1
ATOM 3841 N N . ARG B 1 127 ? -32.406 -15.883 -7.867 1 90.75 127 ARG B N 1
ATOM 3842 C CA . ARG B 1 127 ? -31.766 -15.266 -9.023 1 90.75 127 ARG B CA 1
ATOM 3843 C C . ARG B 1 127 ? -30.531 -14.469 -8.609 1 90.75 127 ARG B C 1
ATOM 3845 O O . ARG B 1 127 ? -30.391 -14.094 -7.445 1 90.75 127 ARG B O 1
ATOM 3852 N N . MET B 1 128 ? -29.734 -14.305 -9.578 1 91.06 128 MET B N 1
ATOM 3853 C CA . MET B 1 128 ? -28.5 -13.57 -9.328 1 91.06 128 MET B CA 1
ATOM 3854 C C . MET B 1 128 ? -28.781 -12.203 -8.727 1 91.06 128 MET B C 1
ATOM 3856 O O . MET B 1 128 ? -28.094 -11.766 -7.797 1 91.06 128 MET B O 1
ATOM 3860 N N . THR B 1 129 ? -29.781 -11.555 -9.195 1 90.62 129 THR B N 1
ATOM 3861 C CA . THR B 1 129 ? -30.109 -10.188 -8.797 1 90.62 129 THR B CA 1
ATOM 3862 C C . THR B 1 129 ? -30.656 -10.156 -7.371 1 90.62 129 THR B C 1
ATOM 3864 O O . THR B 1 129 ? -30.75 -9.086 -6.758 1 90.62 129 THR B O 1
ATOM 3867 N N . ASP B 1 130 ? -30.969 -11.344 -6.828 1 92.31 130 ASP B N 1
ATOM 3868 C CA . ASP B 1 130 ? -31.5 -11.438 -5.469 1 92.31 130 ASP B CA 1
ATOM 3869 C C . ASP B 1 130 ? -30.359 -11.461 -4.445 1 92.31 130 ASP B C 1
ATOM 3871 O O . ASP B 1 130 ? -30.594 -11.242 -3.252 1 92.31 130 ASP B O 1
ATOM 3875 N N . LEU B 1 131 ? -29.219 -11.781 -4.953 1 94.19 131 LEU B N 1
ATOM 3876 C CA . LEU B 1 131 ? -28.094 -11.914 -4.035 1 94.19 131 LEU B CA 1
ATOM 3877 C C . LEU B 1 131 ? -27.484 -10.555 -3.725 1 94.19 131 LEU B C 1
ATOM 3879 O O . LEU B 1 131 ? -27.328 -9.719 -4.617 1 94.19 131 LEU B O 1
ATOM 3883 N N . HIS B 1 132 ? -27.297 -10.289 -2.506 1 96.06 132 HIS B N 1
ATOM 3884 C CA . HIS B 1 132 ? -26.625 -9.086 -2.035 1 96.06 132 HIS B CA 1
ATOM 3885 C C . HIS B 1 132 ? -25.859 -9.352 -0.743 1 96.06 132 HIS B C 1
ATOM 3887 O O . HIS B 1 132 ? -26.125 -10.336 -0.048 1 96.06 132 HIS B O 1
ATOM 3893 N N . CYS B 1 133 ? -24.891 -8.617 -0.516 1 97.44 133 CYS B N 1
ATOM 3894 C CA . CYS B 1 133 ? -24.047 -8.68 0.673 1 97.44 133 CYS B CA 1
ATOM 3895 C C . CYS B 1 133 ? -24.219 -7.438 1.533 1 97.44 133 CYS B C 1
ATOM 3897 O O . CYS B 1 133 ? -24.078 -6.316 1.04 1 97.44 133 CYS B O 1
ATOM 3899 N N . LYS B 1 134 ? -24.469 -7.648 2.768 1 97.69 134 LYS B N 1
ATOM 3900 C CA . LYS B 1 134 ? -24.75 -6.516 3.645 1 97.69 134 LYS B CA 1
ATOM 3901 C C . LYS B 1 134 ? -23.828 -6.52 4.867 1 97.69 134 LYS B C 1
ATOM 3903 O O . LYS B 1 134 ? -23.594 -7.574 5.461 1 97.69 134 LYS B O 1
ATOM 3908 N N . LEU B 1 135 ? -23.344 -5.363 5.168 1 98.38 135 LEU B N 1
ATOM 3909 C CA . LEU B 1 135 ? -22.562 -5.168 6.379 1 98.38 135 LEU B CA 1
ATOM 3910 C C . LEU B 1 135 ? -23.422 -5.344 7.625 1 98.38 135 LEU B C 1
ATOM 3912 O O . LEU B 1 135 ? -24.516 -4.793 7.707 1 98.38 135 LEU B O 1
ATOM 3916 N N . ASN B 1 136 ? -22.906 -6.176 8.523 1 97.44 136 ASN B N 1
ATOM 3917 C CA . ASN B 1 136 ? -23.531 -6.219 9.844 1 97.44 136 ASN B CA 1
ATOM 3918 C C . ASN B 1 136 ? -23.328 -4.91 10.602 1 97.44 136 ASN B C 1
ATOM 3920 O O . ASN B 1 136 ? -22.234 -4.355 10.609 1 97.44 136 ASN B O 1
ATOM 3924 N N . ARG B 1 137 ? -24.422 -4.441 11.164 1 96.5 137 ARG B N 1
ATOM 3925 C CA . ARG B 1 137 ? -24.344 -3.15 11.836 1 96.5 137 ARG B CA 1
ATOM 3926 C C . ARG B 1 137 ? -25.219 -3.125 13.078 1 96.5 137 ARG B C 1
ATOM 3928 O O . ARG B 1 137 ? -26.078 -4.004 13.266 1 96.5 137 ARG B O 1
ATOM 3935 N N . TYR B 1 138 ? -24.891 -2.229 13.961 1 97 138 TYR B N 1
ATOM 3936 C CA . TYR B 1 138 ? -25.625 -2.006 15.195 1 97 138 TYR B CA 1
ATOM 3937 C C . TYR B 1 138 ? -26.375 -0.679 15.164 1 97 138 TYR B C 1
ATOM 3939 O O . TYR B 1 138 ? -26.062 0.187 14.336 1 97 138 TYR B O 1
ATOM 3947 N N . LEU B 1 139 ? -27.328 -0.637 16 1 96.44 139 LEU B N 1
ATOM 3948 C CA . LEU B 1 139 ? -28.078 0.602 16.141 1 96.44 139 LEU B CA 1
ATOM 3949 C C . LEU B 1 139 ? -27.703 1.329 17.422 1 96.44 139 LEU B C 1
ATOM 3951 O O . LEU B 1 139 ? -27.766 0.748 18.516 1 96.44 139 LEU B O 1
ATOM 3955 N N . ASP B 1 140 ? -27.25 2.506 17.219 1 94.75 140 ASP B N 1
ATOM 3956 C CA . ASP B 1 140 ? -27.078 3.354 18.391 1 94.75 140 ASP B CA 1
ATOM 3957 C C . ASP B 1 140 ? -28.406 3.846 18.938 1 94.75 140 ASP B C 1
ATOM 3959 O O . ASP B 1 140 ? -29.062 4.691 18.312 1 94.75 140 ASP B O 1
ATOM 3963 N N . LYS B 1 141 ? -28.812 3.467 20.078 1 93.62 141 LYS B N 1
ATOM 3964 C CA . LYS B 1 141 ? -30.141 3.74 20.625 1 93.62 141 LYS B CA 1
ATOM 3965 C C . LYS B 1 141 ? -30.297 5.215 20.984 1 93.62 141 LYS B C 1
ATOM 3967 O O . LYS B 1 141 ? -31.406 5.762 20.906 1 93.62 141 LYS B O 1
ATOM 3972 N N . ALA B 1 142 ? -29.234 5.742 21.312 1 90.69 142 ALA B N 1
ATOM 3973 C CA . ALA B 1 142 ? -29.281 7.141 21.734 1 90.69 142 ALA B CA 1
ATOM 3974 C C . ALA B 1 142 ? -29.469 8.07 20.531 1 90.69 142 ALA B C 1
ATOM 3976 O O . ALA B 1 142 ? -30.203 9.055 20.609 1 90.69 142 ALA B O 1
ATOM 3977 N N . THR B 1 143 ? -28.953 7.789 19.438 1 88.88 143 THR B N 1
ATOM 3978 C CA . THR B 1 143 ? -28.938 8.703 18.297 1 88.88 143 THR B CA 1
ATOM 3979 C C . THR B 1 143 ? -29.766 8.148 17.141 1 88.88 143 THR B C 1
ATOM 3981 O O . THR B 1 143 ? -30.141 8.883 16.219 1 88.88 143 THR B O 1
ATOM 3984 N N . GLY B 1 144 ? -30.031 6.832 17.156 1 92.5 144 GLY B N 1
ATOM 3985 C CA . GLY B 1 144 ? -30.766 6.191 16.078 1 92.5 144 GLY B CA 1
ATOM 3986 C C . GLY B 1 144 ? -29.922 5.922 14.852 1 92.5 144 GLY B C 1
ATOM 3987 O O . GLY B 1 144 ? -30.438 5.582 13.789 1 92.5 144 GLY B O 1
ATOM 3988 N N . VAL B 1 145 ? -28.641 6.105 14.992 1 93.62 145 VAL B N 1
ATOM 3989 C CA . VAL B 1 145 ? -27.75 5.953 13.852 1 93.62 145 VAL B CA 1
ATOM 3990 C C . VAL B 1 145 ? -27.188 4.535 13.812 1 93.62 145 VAL B C 1
ATOM 3992 O O . VAL B 1 145 ? -26.891 3.953 14.859 1 93.62 145 VAL B O 1
ATOM 3995 N N . SER B 1 146 ? -27.125 3.936 12.578 1 97.62 146 SER B N 1
ATOM 3996 C CA . SER B 1 146 ? -26.469 2.645 12.398 1 97.62 146 SER B CA 1
ATOM 3997 C C . SER B 1 146 ? -24.938 2.793 12.406 1 97.62 146 SER B C 1
ATOM 3999 O O . SER B 1 146 ? -24.406 3.75 11.852 1 97.62 146 SER B O 1
ATOM 4001 N N . TYR B 1 147 ? -24.297 1.847 13.133 1 98.06 147 TYR B N 1
ATOM 4002 C CA . TYR B 1 147 ? -22.859 1.987 13.195 1 98.06 147 TYR B CA 1
ATOM 4003 C C . TYR B 1 147 ? -22.172 0.623 13.227 1 98.06 147 TYR B C 1
ATOM 4005 O O . TYR B 1 147 ? -22.812 -0.395 13.477 1 98.06 147 TYR B O 1
ATOM 4013 N N . SER B 1 148 ? -20.922 0.578 12.82 1 98.06 148 SER B N 1
ATOM 4014 C CA . SER B 1 148 ? -20 -0.535 13.023 1 98.06 148 SER B CA 1
ATOM 4015 C C . SER B 1 148 ? -18.734 -0.077 13.734 1 98.06 148 SER B C 1
ATOM 4017 O O . SER B 1 148 ? -18.141 0.938 13.367 1 98.06 148 SER B O 1
ATOM 4019 N N . ASN B 1 149 ? -18.312 -0.785 14.758 1 97.25 149 ASN B N 1
ATOM 4020 C CA . ASN B 1 149 ? -17.078 -0.493 15.469 1 97.25 149 ASN B CA 1
ATOM 4021 C C . ASN B 1 149 ? -16.125 -1.686 15.445 1 97.25 149 ASN B C 1
ATOM 4023 O O . ASN B 1 149 ? -15.266 -1.819 16.312 1 97.25 149 ASN B O 1
ATOM 4027 N N . LYS B 1 150 ? -16.344 -2.529 14.438 1 96.62 150 LYS B N 1
ATOM 4028 C CA . LYS B 1 150 ? -15.555 -3.754 14.328 1 96.62 150 LYS B CA 1
ATOM 4029 C C . LYS B 1 150 ? -14.43 -3.604 13.305 1 96.62 150 LYS B C 1
ATOM 4031 O O . LYS B 1 150 ? -14.523 -2.783 12.391 1 96.62 150 LYS B O 1
ATOM 4036 N N . ASP B 1 151 ? -13.391 -4.375 13.578 1 97.31 151 ASP B N 1
ATOM 4037 C CA . ASP B 1 151 ? -12.414 -4.633 12.523 1 97.31 151 ASP B CA 1
ATOM 4038 C C . ASP B 1 151 ? -12.984 -5.578 11.469 1 97.31 151 ASP B C 1
ATOM 4040 O O . ASP B 1 151 ? -13 -6.797 11.656 1 97.31 151 ASP B O 1
ATOM 4044 N N . LEU B 1 152 ? -13.453 -5.031 10.367 1 97.75 152 LEU B N 1
ATOM 4045 C CA . LEU B 1 152 ? -14.133 -5.82 9.344 1 97.75 152 LEU B CA 1
ATOM 4046 C C . LEU B 1 152 ? -13.18 -6.809 8.688 1 97.75 152 LEU B C 1
ATOM 4048 O O . LEU B 1 152 ? -12.031 -6.469 8.398 1 97.75 152 LEU B O 1
ATOM 4052 N N . HIS B 1 153 ? -13.68 -7.965 8.477 1 96.69 153 HIS B N 1
ATOM 4053 C CA . HIS B 1 153 ? -12.914 -8.922 7.684 1 96.69 153 HIS B CA 1
ATOM 4054 C C . HIS B 1 153 ? -12.789 -8.453 6.234 1 96.69 153 HIS B C 1
ATOM 4056 O O . HIS B 1 153 ? -13.734 -7.895 5.676 1 96.69 153 HIS B O 1
ATOM 4062 N N . PRO B 1 154 ? -11.578 -8.734 5.652 1 97.19 154 PRO B N 1
ATOM 4063 C CA . PRO B 1 154 ? -11.492 -8.422 4.223 1 97.19 154 PRO B CA 1
ATOM 4064 C C . PRO B 1 154 ? -12.555 -9.141 3.396 1 97.19 154 PRO B C 1
ATOM 4066 O O . PRO B 1 154 ? -12.719 -10.359 3.516 1 97.19 154 PRO B O 1
ATOM 4069 N N . LEU B 1 155 ? -13.281 -8.391 2.65 1 98.56 155 LEU B N 1
ATOM 4070 C CA . LEU B 1 155 ? -14.328 -8.898 1.764 1 98.56 155 LEU B CA 1
ATOM 4071 C C . LEU B 1 155 ? -13.891 -8.805 0.305 1 98.56 155 LEU B C 1
ATOM 4073 O O . LEU B 1 155 ? -13.32 -7.793 -0.114 1 98.56 155 LEU B O 1
ATOM 4077 N N . PHE B 1 156 ? -14.156 -9.844 -0.454 1 98.75 156 PHE B N 1
ATOM 4078 C CA . PHE B 1 156 ? -13.828 -9.859 -1.876 1 98.75 156 PHE B CA 1
ATOM 4079 C C . PHE B 1 156 ? -15.047 -10.266 -2.705 1 98.75 156 PHE B C 1
ATOM 4081 O O . PHE B 1 156 ? -15.859 -11.078 -2.264 1 98.75 156 PHE B O 1
ATOM 4088 N N . HIS B 1 157 ? -15.094 -9.68 -3.883 1 98.75 157 HIS B N 1
ATOM 4089 C CA . HIS B 1 157 ? -16.141 -10.023 -4.844 1 98.75 157 HIS B CA 1
ATOM 4090 C C . HIS B 1 157 ? -15.539 -10.461 -6.176 1 98.75 157 HIS B C 1
ATOM 4092 O O . HIS B 1 157 ? -14.531 -9.914 -6.621 1 98.75 157 HIS B O 1
ATOM 4098 N N . GLY B 1 158 ? -16.109 -11.492 -6.781 1 98.56 158 GLY B N 1
ATOM 4099 C CA . GLY B 1 158 ? -15.719 -11.953 -8.102 1 98.56 158 GLY B CA 1
ATOM 4100 C C . GLY B 1 158 ? -16.906 -12.312 -8.984 1 98.56 158 GLY B C 1
ATOM 4101 O O . GLY B 1 158 ? -17.953 -12.734 -8.484 1 98.56 158 GLY B O 1
ATOM 4102 N N . SER B 1 159 ? -16.703 -12.094 -10.227 1 98.06 159 SER B N 1
ATOM 4103 C CA . SER B 1 159 ? -17.688 -12.453 -11.242 1 98.06 159 SER B CA 1
ATOM 4104 C C . SER B 1 159 ? -17.016 -12.938 -12.516 1 98.06 159 SER B C 1
ATOM 4106 O O . SER B 1 159 ? -16 -12.375 -12.938 1 98.06 159 SER B O 1
ATOM 4108 N N . LEU B 1 160 ? -17.594 -14.055 -13.078 1 98.38 160 LEU B N 1
ATOM 4109 C CA . LEU B 1 160 ? -16.953 -14.641 -14.25 1 98.38 160 LEU B CA 1
ATOM 4110 C C . LEU B 1 160 ? -17.984 -15.414 -15.086 1 98.38 160 LEU B C 1
ATOM 4112 O O . LEU B 1 160 ? -18.75 -16.219 -14.547 1 98.38 160 LEU B O 1
ATOM 4116 N N . ASP B 1 161 ? -17.969 -15.148 -16.359 1 98 161 ASP B N 1
ATOM 4117 C CA . ASP B 1 161 ? -18.703 -16 -17.281 1 98 161 ASP B CA 1
ATOM 4118 C C . ASP B 1 161 ? -17.828 -17.141 -17.812 1 98 161 ASP B C 1
ATOM 4120 O O . ASP B 1 161 ? -16.672 -16.906 -18.188 1 98 161 ASP B O 1
ATOM 4124 N N . VAL B 1 162 ? -18.422 -18.312 -17.719 1 97.62 162 VAL B N 1
ATOM 4125 C CA . VAL B 1 162 ? -17.641 -19.453 -18.219 1 97.62 162 VAL B CA 1
ATOM 4126 C C . VAL B 1 162 ? -18.5 -20.266 -19.188 1 97.62 162 VAL B C 1
ATOM 4128 O O . VAL B 1 162 ? -19.734 -20.281 -19.078 1 97.62 162 VAL B O 1
ATOM 4131 N N . SER B 1 163 ? -17.859 -20.875 -20.156 1 96.38 163 SER B N 1
ATOM 4132 C CA . SER B 1 163 ? -18.406 -21.922 -21 1 96.38 163 SER B CA 1
ATOM 4133 C C . SER B 1 163 ? -17.688 -23.25 -20.797 1 96.38 163 SER B C 1
ATOM 4135 O O . SER B 1 163 ? -16.547 -23.422 -21.25 1 96.38 163 SER B O 1
ATOM 4137 N N . LEU B 1 164 ? -18.375 -24.156 -20.125 1 95.75 164 LEU B N 1
ATOM 4138 C CA . LEU B 1 164 ? -17.781 -25.453 -19.828 1 95.75 164 LEU B CA 1
ATOM 4139 C C . LEU B 1 164 ? -17.969 -26.406 -21 1 95.75 164 LEU B C 1
ATOM 4141 O O . LEU B 1 164 ? -19.094 -26.734 -21.375 1 95.75 164 LEU B O 1
ATOM 4145 N N . PRO B 1 165 ? -16.922 -26.844 -21.531 1 93.62 165 PRO B N 1
ATOM 4146 C CA . PRO B 1 165 ? -17.047 -27.703 -22.719 1 93.62 165 PRO B CA 1
ATOM 4147 C C . PRO B 1 165 ? -17.469 -29.125 -22.375 1 93.62 165 PRO B C 1
ATOM 4149 O O . PRO B 1 165 ? -17.125 -29.641 -21.312 1 93.62 165 PRO B O 1
ATOM 4152 N N . ALA B 1 166 ? -18.188 -29.641 -23.438 1 88.19 166 ALA B N 1
ATOM 4153 C CA . ALA B 1 166 ? -18.422 -31.078 -23.406 1 88.19 166 ALA B CA 1
ATOM 4154 C C . ALA B 1 166 ? -17.297 -31.828 -24.078 1 88.19 166 ALA B C 1
ATOM 4156 O O . ALA B 1 166 ? -16.75 -31.375 -25.094 1 88.19 166 ALA B O 1
ATOM 4157 N N . ASN B 1 167 ? -16.438 -32.469 -23.328 1 80.19 167 ASN B N 1
ATOM 4158 C CA . ASN B 1 167 ? -15.336 -33.156 -23.953 1 80.19 167 ASN B CA 1
ATOM 4159 C C . ASN B 1 167 ? -15.406 -34.688 -23.703 1 80.19 167 ASN B C 1
ATOM 4161 O O . ASN B 1 167 ? -15.148 -35.125 -22.578 1 80.19 167 ASN B O 1
ATOM 4165 N N . ASP B 1 168 ? -15.672 -35.312 -24.766 1 77.12 168 ASP B N 1
ATOM 4166 C CA . ASP B 1 168 ? -15.805 -36.781 -24.625 1 77.12 168 ASP B CA 1
ATOM 4167 C C . ASP B 1 168 ? -14.445 -37.406 -24.359 1 77.12 168 ASP B C 1
ATOM 4169 O O . ASP B 1 168 ? -14.383 -38.531 -23.844 1 77.12 168 ASP B O 1
ATOM 4173 N N . ASP B 1 169 ? -13.383 -36.75 -24.703 1 79.31 169 ASP B N 1
ATOM 4174 C CA . ASP B 1 169 ? -12.047 -37.312 -24.516 1 79.31 169 ASP B CA 1
ATOM 4175 C C . ASP B 1 169 ? -11.508 -37 -23.125 1 79.31 169 ASP B C 1
ATOM 4177 O O . ASP B 1 169 ? -10.406 -37.438 -22.766 1 79.31 169 ASP B O 1
ATOM 4181 N N . GLY B 1 170 ? -12.383 -36.312 -22.375 1 80.56 170 GLY B N 1
ATOM 4182 C CA . GLY B 1 170 ? -11.945 -35.938 -21.031 1 80.56 170 GLY B CA 1
ATOM 4183 C C . GLY B 1 170 ? -11.047 -34.719 -21.016 1 80.56 170 GLY B C 1
ATOM 4184 O O . GLY B 1 170 ? -10.867 -34.062 -22.047 1 80.56 170 GLY B O 1
ATOM 4185 N N . GLY B 1 171 ? -10.758 -34.219 -19.875 1 88.19 171 GLY B N 1
ATOM 4186 C CA . GLY B 1 171 ? -9.859 -33.062 -19.75 1 88.19 171 GLY B CA 1
ATOM 4187 C C . GLY B 1 171 ? -10.047 -32.281 -18.469 1 88.19 171 GLY B C 1
ATOM 4188 O O . GLY B 1 171 ? -11.055 -32.469 -17.766 1 88.19 171 GLY B O 1
ATOM 4189 N N . ASP B 1 172 ? -9 -31.609 -18.156 1 91.31 172 ASP B N 1
ATOM 4190 C CA . ASP B 1 172 ? -9 -30.719 -17 1 91.31 172 ASP B CA 1
ATOM 4191 C C . ASP B 1 172 ? -9 -29.25 -17.453 1 91.31 172 ASP B C 1
ATOM 4193 O O . ASP B 1 172 ? -8.125 -28.828 -18.219 1 91.31 172 ASP B O 1
ATOM 4197 N N . TYR B 1 173 ? -10.094 -28.578 -17.094 1 94.69 173 TYR B N 1
ATOM 4198 C CA . TYR B 1 173 ? -10.242 -27.172 -17.469 1 94.69 173 TYR B CA 1
ATOM 4199 C C . TYR B 1 173 ? -10.18 -26.281 -16.234 1 94.69 173 TYR B C 1
ATOM 4201 O O . TYR B 1 173 ? -10.867 -26.531 -15.242 1 94.69 173 TYR B O 1
ATOM 4209 N N . THR B 1 174 ? -9.305 -25.297 -16.312 1 96.62 174 THR B N 1
ATOM 4210 C CA . THR B 1 174 ? -9.18 -24.359 -15.203 1 96.62 174 THR B CA 1
ATOM 4211 C C . THR B 1 174 ? -9.547 -22.938 -15.641 1 96.62 174 THR B C 1
ATOM 4213 O O . THR B 1 174 ? -9.055 -22.453 -16.656 1 96.62 174 THR B O 1
ATOM 4216 N N . TYR B 1 175 ? -10.445 -22.375 -14.961 1 97.94 175 TYR B N 1
ATOM 4217 C CA . TYR B 1 175 ? -10.844 -20.984 -15.164 1 97.94 175 TYR B CA 1
ATOM 4218 C C . TYR B 1 175 ? -10.328 -20.109 -14.023 1 97.94 175 TYR B C 1
ATOM 4220 O O . TYR B 1 175 ? -10.117 -20.594 -12.906 1 97.94 175 TYR B O 1
ATOM 4228 N N . VAL B 1 176 ? -10.07 -18.859 -14.32 1 98.19 176 VAL B N 1
ATOM 4229 C CA . VAL B 1 176 ? -9.523 -17.953 -13.312 1 98.19 176 VAL B CA 1
ATOM 4230 C C . VAL B 1 176 ? -10.5 -16.797 -13.086 1 98.19 176 VAL B C 1
ATOM 4232 O O . VAL B 1 176 ? -10.867 -16.078 -14.023 1 98.19 176 VAL B O 1
ATOM 4235 N N . MET B 1 177 ? -10.906 -16.656 -11.875 1 98.38 177 MET B N 1
ATOM 4236 C CA . MET B 1 177 ? -11.797 -15.555 -11.508 1 98.38 177 MET B CA 1
ATOM 4237 C C . MET B 1 177 ? -11.023 -14.438 -10.82 1 98.38 177 MET B C 1
ATOM 4239 O O . MET B 1 177 ? -10.461 -14.641 -9.742 1 98.38 177 MET B O 1
ATOM 4243 N N . PRO B 1 178 ? -11.016 -13.25 -11.383 1 98.62 178 PRO B N 1
ATOM 4244 C CA . PRO B 1 178 ? -10.438 -12.109 -10.664 1 98.62 178 PRO B CA 1
ATOM 4245 C C . PRO B 1 178 ? -11.305 -11.633 -9.508 1 98.62 178 PRO B C 1
ATOM 4247 O O . PRO B 1 178 ? -12.539 -11.656 -9.609 1 98.62 178 PRO B O 1
ATOM 4250 N N . LEU B 1 179 ? -10.641 -11.266 -8.43 1 98.69 179 LEU B N 1
ATOM 4251 C CA . LEU B 1 179 ? -11.328 -10.766 -7.246 1 98.69 179 LEU B CA 1
ATOM 4252 C C . LEU B 1 179 ? -11.031 -9.289 -7.02 1 98.69 179 LEU B C 1
ATOM 4254 O O . LEU B 1 179 ? -9.93 -8.82 -7.301 1 98.69 179 LEU B O 1
ATOM 4258 N N . THR B 1 180 ? -12.016 -8.562 -6.516 1 98.75 180 THR B N 1
ATOM 4259 C CA . THR B 1 180 ? -11.883 -7.191 -6.043 1 98.75 180 THR B CA 1
ATOM 4260 C C . THR B 1 180 ? -12.117 -7.109 -4.539 1 98.75 180 THR B C 1
ATOM 4262 O O . THR B 1 180 ? -13.078 -7.68 -4.02 1 98.75 180 THR B O 1
ATOM 4265 N N . LYS B 1 181 ? -11.211 -6.516 -3.865 1 98.62 181 LYS B N 1
ATOM 4266 C CA . LYS B 1 181 ? -11.367 -6.344 -2.426 1 98.62 181 LYS B CA 1
ATOM 4267 C C . LYS B 1 181 ? -12.352 -5.215 -2.113 1 98.62 181 LYS B C 1
ATOM 4269 O O . LYS B 1 181 ? -12.227 -4.113 -2.645 1 98.62 181 LYS B O 1
ATOM 4274 N N . ASP B 1 182 ? -13.281 -5.457 -1.213 1 98.69 182 ASP B N 1
ATOM 4275 C CA . ASP B 1 182 ? -14.375 -4.523 -0.969 1 98.69 182 ASP B CA 1
ATOM 4276 C C . ASP B 1 182 ? -14.312 -3.969 0.452 1 98.69 182 ASP B C 1
ATOM 4278 O O . ASP B 1 182 ? -15.344 -3.592 1.019 1 98.69 182 ASP B O 1
ATOM 4282 N N . THR B 1 183 ? -13.203 -4.047 1.063 1 98.5 183 THR B N 1
ATOM 4283 C CA . THR B 1 183 ? -12.977 -3.387 2.346 1 98.5 183 THR B CA 1
ATOM 4284 C C . THR B 1 183 ? -11.711 -2.537 2.303 1 98.5 183 THR B C 1
ATOM 4286 O O . THR B 1 183 ? -10.773 -2.85 1.569 1 98.5 183 THR B O 1
ATOM 4289 N N . ASN B 1 184 ? -11.703 -1.484 3.021 1 97.56 184 ASN B N 1
ATOM 4290 C CA . ASN B 1 184 ? -10.578 -0.561 3.117 1 97.56 184 ASN B CA 1
ATOM 4291 C C . ASN B 1 184 ? -10.219 -0.269 4.57 1 97.56 184 ASN B C 1
ATOM 4293 O O . ASN B 1 184 ? -11.086 -0.27 5.445 1 97.56 184 ASN B O 1
ATOM 4297 N N . VAL B 1 185 ? -8.992 -0.056 4.793 1 96.06 185 VAL B N 1
ATOM 4298 C CA . VAL B 1 185 ? -8.484 0.275 6.117 1 96.06 185 VAL B CA 1
ATOM 4299 C C . VAL B 1 185 ? -8.008 1.725 6.141 1 96.06 185 VAL B C 1
ATOM 4301 O O . VAL B 1 185 ? -7.328 2.176 5.215 1 96.06 185 VAL B O 1
ATOM 4304 N N . PHE B 1 186 ? -8.391 2.438 7.145 1 94.56 186 PHE B N 1
ATOM 4305 C CA . PHE B 1 186 ? -7.922 3.797 7.383 1 94.56 186 PHE B CA 1
ATOM 4306 C C . PHE B 1 186 ? -7.148 3.883 8.695 1 94.56 186 PHE B C 1
ATOM 4308 O O . PHE B 1 186 ? -7.574 3.324 9.711 1 94.56 186 PHE B O 1
ATOM 4315 N N . ARG B 1 187 ? -6.051 4.465 8.641 1 91 187 ARG B N 1
ATOM 4316 C CA . ARG B 1 187 ? -5.293 4.852 9.828 1 91 187 ARG B CA 1
ATOM 4317 C C . ARG B 1 187 ? -5.137 6.367 9.906 1 91 187 ARG B C 1
ATOM 4319 O O . ARG B 1 187 ? -4.602 6.988 8.992 1 91 187 ARG B O 1
ATOM 4326 N N . VAL B 1 188 ? -5.629 6.922 10.969 1 89.56 188 VAL B N 1
ATOM 4327 C CA . VAL B 1 188 ? -5.645 8.367 11.148 1 89.56 188 VAL B CA 1
ATOM 4328 C C . VAL B 1 188 ? -4.707 8.758 12.297 1 89.56 188 VAL B C 1
ATOM 4330 O O . VAL B 1 188 ? -4.828 8.234 13.406 1 89.56 188 VAL B O 1
ATOM 4333 N N . VAL B 1 189 ? -3.801 9.578 12 1 84.12 189 VAL B N 1
ATOM 4334 C CA . VAL B 1 189 ? -2.877 10.109 13 1 84.12 189 VAL B CA 1
ATOM 4335 C C . VAL B 1 189 ? -3.23 11.562 13.312 1 84.12 189 VAL B C 1
ATOM 4337 O O . VAL B 1 189 ? -3.396 12.375 12.398 1 84.12 189 VAL B O 1
ATOM 4340 N N . LEU B 1 190 ? -3.406 11.797 14.531 1 84.56 190 LEU B N 1
ATOM 4341 C CA . LEU B 1 190 ? -3.68 13.148 15.008 1 84.56 190 LEU B CA 1
ATOM 4342 C C . LEU B 1 190 ? -2.541 13.664 15.883 1 84.56 190 LEU B C 1
ATOM 4344 O O . LEU B 1 190 ? -2.166 13.008 16.859 1 84.56 190 LEU B O 1
ATOM 4348 N N . GLN B 1 191 ? -2.008 14.734 15.5 1 78.44 191 GLN B N 1
ATOM 4349 C CA . GLN B 1 191 ? -0.887 15.312 16.234 1 78.44 191 GLN B CA 1
ATOM 4350 C C . GLN B 1 191 ? -1.06 16.828 16.406 1 78.44 191 GLN B C 1
ATOM 4352 O O . GLN B 1 191 ? -1.653 17.484 15.539 1 78.44 191 GLN B O 1
ATOM 4357 N N . HIS B 1 192 ? -0.578 17.219 17.547 1 71.25 192 HIS B N 1
ATOM 4358 C CA . HIS B 1 192 ? -0.567 18.656 17.766 1 71.25 192 HIS B CA 1
ATOM 4359 C C . HIS B 1 192 ? 0.666 19.297 17.141 1 71.25 192 HIS B C 1
ATOM 4361 O O . HIS B 1 192 ? 1.775 18.766 17.266 1 71.25 192 HIS B O 1
ATOM 4367 N N . LEU B 1 193 ? 0.523 20.375 16.516 1 61.53 193 LEU B N 1
ATOM 4368 C CA . LEU B 1 193 ? 1.621 21.062 15.852 1 61.53 193 LEU B CA 1
ATOM 4369 C C . LEU B 1 193 ? 2.592 21.656 16.875 1 61.53 193 LEU B C 1
ATOM 4371 O O . LEU B 1 193 ? 3.789 21.766 16.609 1 61.53 193 LEU B O 1
ATOM 4375 N N . SER B 1 194 ? 1.977 22.031 18 1 60.97 194 SER B N 1
ATOM 4376 C CA . SER B 1 194 ? 2.777 22.688 19.031 1 60.97 194 SER B CA 1
ATOM 4377 C C . SER B 1 194 ? 3.705 21.703 19.719 1 60.97 194 SER B C 1
ATOM 4379 O O . SER B 1 194 ? 4.57 22.094 20.5 1 60.97 194 SER B O 1
ATOM 4381 N N . GLY B 1 195 ? 3.568 20.5 19.328 1 62.41 195 GLY B N 1
ATOM 4382 C CA . GLY B 1 195 ? 4.371 19.484 20 1 62.41 195 GLY B CA 1
ATOM 4383 C C . GLY B 1 195 ? 3.756 19 21.297 1 62.41 195 GLY B C 1
ATOM 4384 O O . GLY B 1 195 ? 4.367 18.219 22.031 1 62.41 195 GLY B O 1
ATOM 4385 N N . GLN B 1 196 ? 2.59 19.516 21.547 1 69.94 196 GLN B N 1
ATOM 4386 C CA . GLN B 1 196 ? 1.913 19.031 22.75 1 69.94 196 GLN B CA 1
ATOM 4387 C C . GLN B 1 196 ? 1.4 17.609 22.562 1 69.94 196 GLN B C 1
ATOM 4389 O O . GLN B 1 196 ? 1.036 17.219 21.453 1 69.94 196 GLN B O 1
ATOM 4394 N N . ASP B 1 197 ? 1.42 16.969 23.719 1 76.19 197 ASP B N 1
ATOM 4395 C CA . ASP B 1 197 ? 0.917 15.594 23.703 1 76.19 197 ASP B CA 1
ATOM 4396 C C . ASP B 1 197 ? -0.591 15.562 23.469 1 76.19 197 ASP B C 1
ATOM 4398 O O . ASP B 1 197 ? -1.326 16.406 24 1 76.19 197 ASP B O 1
ATOM 4402 N N . ILE B 1 198 ? -0.922 14.672 22.625 1 81.75 198 ILE B N 1
ATOM 4403 C CA . ILE B 1 198 ? -2.336 14.398 22.391 1 81.75 198 ILE B CA 1
ATOM 4404 C C . ILE B 1 198 ? -2.748 13.141 23.156 1 81.75 198 ILE B C 1
ATOM 4406 O O . ILE B 1 198 ? -2.045 12.125 23.125 1 81.75 198 ILE B O 1
ATOM 4410 N N . ASN B 1 199 ? -3.803 13.344 23.906 1 86.62 199 ASN B N 1
ATOM 4411 C CA . ASN B 1 199 ? -4.434 12.164 24.484 1 86.62 199 ASN B CA 1
ATOM 4412 C C . ASN B 1 199 ? -5.504 11.586 23.562 1 86.62 199 ASN B C 1
ATOM 4414 O O . ASN B 1 199 ? -6.52 12.234 23.312 1 86.62 199 ASN B O 1
ATOM 4418 N N . VAL B 1 200 ? -5.273 10.422 23.188 1 88.5 200 VAL B N 1
ATOM 4419 C CA . VAL B 1 200 ? -6.137 9.781 22.188 1 88.5 200 VAL B CA 1
ATOM 4420 C C . VAL B 1 200 ? -7.562 9.703 22.734 1 88.5 200 VAL B C 1
ATOM 4422 O O . VAL B 1 200 ? -8.531 9.797 21.969 1 88.5 200 VAL B O 1
ATOM 4425 N N . ASP B 1 201 ? -7.766 9.648 24.047 1 91.69 201 ASP B N 1
ATOM 4426 C CA . ASP B 1 201 ? -9.078 9.477 24.672 1 91.69 201 ASP B CA 1
ATOM 4427 C C . ASP B 1 201 ? -9.891 10.766 24.594 1 91.69 201 ASP B C 1
ATOM 4429 O O . ASP B 1 201 ? -11.094 10.766 24.875 1 91.69 201 ASP B O 1
ATOM 4433 N N . ASP B 1 202 ? -9.219 11.781 24.172 1 90 202 ASP B N 1
ATOM 4434 C CA . ASP B 1 202 ? -9.906 13.07 24.094 1 90 202 ASP B CA 1
ATOM 4435 C C . ASP B 1 202 ? -10.609 13.242 22.75 1 90 202 ASP B C 1
ATOM 4437 O O . ASP B 1 202 ? -11.328 14.219 22.547 1 90 202 ASP B O 1
ATOM 4441 N N . PHE B 1 203 ? -10.43 12.234 21.891 1 90.75 203 PHE B N 1
ATOM 4442 C CA . PHE B 1 203 ? -10.953 12.406 20.531 1 90.75 203 PHE B CA 1
ATOM 4443 C C . PHE B 1 203 ? -11.727 11.164 20.094 1 90.75 203 PHE B C 1
ATOM 4445 O O . PHE B 1 203 ? -11.477 10.062 20.594 1 90.75 203 PHE B O 1
ATOM 4452 N N . THR B 1 204 ? -12.688 11.43 19.25 1 93.81 204 THR B N 1
ATOM 4453 C CA . THR B 1 204 ? -13.383 10.359 18.547 1 93.81 204 THR B CA 1
ATOM 4454 C C . THR B 1 204 ? -13.195 10.477 17.047 1 93.81 204 THR B C 1
ATOM 4456 O O . THR B 1 204 ? -13.133 11.586 16.5 1 93.81 204 THR B O 1
ATOM 4459 N N . PHE B 1 205 ? -13.055 9.375 16.406 1 94.5 205 PHE B N 1
ATOM 4460 C CA . PHE B 1 205 ? -12.875 9.273 14.969 1 94.5 205 PHE B CA 1
ATOM 4461 C C . PHE B 1 205 ? -13.969 8.414 14.336 1 94.5 205 PHE B C 1
ATOM 4463 O O . PHE B 1 205 ? -14.32 7.367 14.875 1 94.5 205 PHE B O 1
ATOM 4470 N N . SER B 1 206 ? -14.539 8.891 13.25 1 97.19 206 SER B N 1
ATOM 4471 C CA . SER B 1 206 ? -15.539 8.094 12.547 1 97.19 206 SER B CA 1
ATOM 4472 C C . SER B 1 206 ? -15.547 8.398 11.055 1 97.19 206 SER B C 1
ATOM 4474 O O . SER B 1 206 ? -15.109 9.469 10.633 1 97.19 206 SER B O 1
ATOM 4476 N N . ILE B 1 207 ? -15.922 7.453 10.305 1 97.19 207 ILE B N 1
ATOM 4477 C CA . ILE B 1 207 ? -16.203 7.629 8.883 1 97.19 207 ILE B CA 1
ATOM 4478 C C . ILE B 1 207 ? -17.672 7.336 8.609 1 97.19 207 ILE B C 1
ATOM 4480 O O . ILE B 1 207 ? -18.203 6.316 9.062 1 97.19 207 ILE B O 1
ATOM 4484 N N . GLU B 1 208 ? -18.312 8.219 7.941 1 97.06 208 GLU B N 1
ATOM 4485 C CA . GLU B 1 208 ? -19.719 8.047 7.594 1 97.06 208 GLU B CA 1
ATOM 4486 C C . GLU B 1 208 ? -19.891 7.82 6.094 1 97.06 208 GLU B C 1
ATOM 4488 O O . GLU B 1 208 ? -19.328 8.555 5.281 1 97.06 208 GLU B O 1
ATOM 4493 N N . ASP B 1 209 ? -20.609 6.82 5.75 1 97.56 209 ASP B N 1
ATOM 4494 C CA . ASP B 1 209 ? -20.891 6.504 4.352 1 97.56 209 ASP B CA 1
ATOM 4495 C C . ASP B 1 209 ? -22.156 5.668 4.223 1 97.56 209 ASP B C 1
ATOM 4497 O O . ASP B 1 209 ? -22.766 5.285 5.227 1 97.56 209 ASP B O 1
ATOM 4501 N N . ARG B 1 210 ? -22.656 5.531 3.018 1 97.38 210 ARG B N 1
ATOM 4502 C CA . ARG B 1 210 ? -23.812 4.684 2.701 1 97.38 210 ARG B CA 1
ATOM 4503 C C . ARG B 1 210 ? -23.391 3.504 1.827 1 97.38 210 ARG B C 1
ATOM 4505 O O . ARG B 1 210 ? -24 3.25 0.785 1 97.38 210 ARG B O 1
ATOM 4512 N N . ASN B 1 211 ? -22.406 2.799 2.285 1 98.06 211 ASN B N 1
ATOM 4513 C CA . ASN B 1 211 ? -21.812 1.782 1.424 1 98.06 211 ASN B CA 1
ATOM 4514 C C . ASN B 1 211 ? -21.922 0.392 2.045 1 98.06 211 ASN B C 1
ATOM 4516 O O . ASN B 1 211 ? -21.125 -0.497 1.722 1 98.06 211 ASN B O 1
ATOM 4520 N N . GLY B 1 212 ? -22.891 0.178 2.922 1 97.88 212 GLY B N 1
ATOM 4521 C CA . GLY B 1 212 ? -22.953 -1.077 3.654 1 97.88 212 GLY B CA 1
ATOM 4522 C C . GLY B 1 212 ? -23.75 -2.15 2.928 1 97.88 212 GLY B C 1
ATOM 4523 O O . GLY B 1 212 ? -23.859 -3.281 3.404 1 97.88 212 GLY B O 1
ATOM 4524 N N . TRP B 1 213 ? -24.312 -1.809 1.831 1 98 213 TRP B N 1
ATOM 4525 C CA . TRP B 1 213 ? -25.156 -2.736 1.082 1 98 213 TRP B CA 1
ATOM 4526 C C . TRP B 1 213 ? -24.656 -2.889 -0.351 1 98 213 TRP B C 1
ATOM 4528 O O . TRP B 1 213 ? -24.812 -1.979 -1.168 1 98 213 TRP B O 1
ATOM 4538 N N . ILE B 1 214 ? -24.125 -4.129 -0.626 1 98 214 ILE B N 1
ATOM 4539 C CA . ILE B 1 214 ? -23.484 -4.383 -1.912 1 98 214 ILE B CA 1
ATOM 4540 C C . ILE B 1 214 ? -24.344 -5.328 -2.744 1 98 214 ILE B C 1
ATOM 4542 O O . ILE B 1 214 ? -24.734 -6.395 -2.27 1 98 214 ILE B O 1
ATOM 4546 N N . ALA B 1 215 ? -24.562 -4.93 -3.98 1 97.62 215 ALA B N 1
ATOM 4547 C CA . ALA B 1 215 ? -25.375 -5.723 -4.895 1 97.62 215 ALA B CA 1
ATOM 4548 C C . ALA B 1 215 ? -24.562 -6.875 -5.488 1 97.62 215 ALA B C 1
ATOM 4550 O O . ALA B 1 215 ? -23.359 -6.988 -5.246 1 97.62 215 ALA B O 1
ATOM 4551 N N . HIS B 1 216 ? -25.234 -7.727 -6.293 1 95.69 216 HIS B N 1
ATOM 4552 C CA . HIS B 1 216 ? -24.656 -8.922 -6.895 1 95.69 216 HIS B CA 1
ATOM 4553 C C . HIS B 1 216 ? -23.531 -8.555 -7.852 1 95.69 216 HIS B C 1
ATOM 4555 O O . HIS B 1 216 ? -22.609 -9.359 -8.078 1 95.69 216 HIS B O 1
ATOM 4561 N N . ASP B 1 217 ? -23.547 -7.355 -8.406 1 96.31 217 ASP B N 1
ATOM 4562 C CA . ASP B 1 217 ? -22.547 -6.945 -9.391 1 96.31 217 ASP B CA 1
ATOM 4563 C C . ASP B 1 217 ? -21.484 -6.039 -8.766 1 96.31 217 ASP B C 1
ATOM 4565 O O . ASP B 1 217 ? -20.781 -5.328 -9.469 1 96.31 217 ASP B O 1
ATOM 4569 N N . ASN B 1 218 ? -21.469 -5.969 -7.496 1 97.88 218 ASN B N 1
ATOM 4570 C CA . ASN B 1 218 ? -20.469 -5.254 -6.703 1 97.88 218 ASN B CA 1
ATOM 4571 C C . ASN B 1 218 ? -20.719 -3.75 -6.711 1 97.88 218 ASN B C 1
ATOM 4573 O O . ASN B 1 218 ? -19.828 -2.965 -6.379 1 97.88 218 ASN B O 1
ATOM 4577 N N . THR B 1 219 ? -21.906 -3.34 -7.176 1 97.19 219 THR B N 1
ATOM 4578 C CA . THR B 1 219 ? -22.344 -1.96 -6.996 1 97.19 219 THR B CA 1
ATOM 4579 C C . THR B 1 219 ? -23.047 -1.784 -5.652 1 97.19 219 THR B C 1
ATOM 4581 O O . THR B 1 219 ? -23.297 -2.764 -4.953 1 97.19 219 THR B O 1
ATOM 4584 N N . LEU B 1 220 ? -23.297 -0.504 -5.375 1 97.44 220 LEU B N 1
ATOM 4585 C CA . LEU B 1 220 ? -23.922 -0.231 -4.086 1 97.44 220 LEU B CA 1
ATOM 4586 C C . LEU B 1 220 ? -25.438 -0.103 -4.238 1 97.44 220 LEU B C 1
ATOM 4588 O O . LEU B 1 220 ? -25.906 0.542 -5.168 1 97.44 220 LEU B O 1
ATOM 4592 N N . LYS B 1 221 ? -26.125 -0.734 -3.324 1 96.44 221 LYS B N 1
ATOM 4593 C CA . LYS B 1 221 ? -27.562 -0.5 -3.178 1 96.44 221 LYS B CA 1
ATOM 4594 C C . LYS B 1 221 ? -27.828 0.703 -2.277 1 96.44 221 LYS B C 1
ATOM 4596 O O . LYS B 1 221 ? -26.953 1.134 -1.527 1 96.44 221 LYS B O 1
ATOM 4601 N N . GLU B 1 222 ? -29.062 1.237 -2.416 1 94.94 222 GLU B N 1
ATOM 4602 C CA . GLU B 1 222 ? -29.438 2.318 -1.506 1 94.94 222 GLU B CA 1
ATOM 4603 C C . GLU B 1 222 ? -29.484 1.828 -0.062 1 94.94 222 GLU B C 1
ATOM 4605 O O . GLU B 1 222 ? -30.109 0.805 0.227 1 94.94 222 GLU B O 1
ATOM 4610 N N . ASP B 1 223 ? -28.828 2.527 0.794 1 95.5 223 ASP B N 1
ATOM 4611 C CA . ASP B 1 223 ? -28.719 2.117 2.189 1 95.5 223 ASP B CA 1
ATOM 4612 C C . ASP B 1 223 ? -28.781 3.322 3.125 1 95.5 223 ASP B C 1
ATOM 4614 O O . ASP B 1 223 ? -28.703 4.469 2.678 1 95.5 223 ASP B O 1
ATOM 4618 N N . GLU B 1 224 ? -29.016 3.082 4.34 1 95.06 224 GLU B N 1
ATOM 4619 C CA . GLU B 1 224 ? -28.922 4.117 5.363 1 95.06 224 GLU B CA 1
ATOM 4620 C C . GLU B 1 224 ? -27.469 4.5 5.621 1 95.06 224 GLU B C 1
ATOM 4622 O O . GLU B 1 224 ? -26.547 3.74 5.297 1 95.06 224 GLU B O 1
ATOM 4627 N N . PRO B 1 225 ? -27.312 5.688 6.172 1 95.88 225 PRO B N 1
ATOM 4628 C CA . PRO B 1 225 ? -25.938 6.039 6.551 1 95.88 225 PRO B CA 1
ATOM 4629 C C . PRO B 1 225 ? -25.391 5.137 7.648 1 95.88 225 PRO B C 1
ATOM 4631 O O . PRO B 1 225 ? -26.109 4.762 8.57 1 95.88 225 PRO B O 1
ATOM 4634 N N . ILE B 1 226 ? -24.203 4.75 7.496 1 97.94 226 ILE B N 1
ATOM 4635 C CA . ILE B 1 226 ? -23.484 3.959 8.492 1 97.94 226 ILE B CA 1
ATOM 4636 C C . ILE B 1 226 ? -22.312 4.762 9.039 1 97.94 226 ILE B C 1
ATOM 4638 O O . ILE B 1 226 ? -21.562 5.391 8.273 1 97.94 226 ILE B O 1
ATOM 4642 N N . VAL B 1 227 ? -22.188 4.758 10.328 1 98.25 227 VAL B N 1
ATOM 4643 C CA . VAL B 1 227 ? -21.031 5.375 10.977 1 98.25 227 VAL B CA 1
ATOM 4644 C C . VAL B 1 227 ? -20.016 4.301 11.344 1 98.25 227 VAL B C 1
ATOM 4646 O O . VAL B 1 227 ? -20.266 3.477 12.227 1 98.25 227 VAL B O 1
ATOM 4649 N N . TYR B 1 228 ? -18.906 4.301 10.633 1 98.75 228 TYR B N 1
ATOM 4650 C CA . TYR B 1 228 ? -17.797 3.439 11.008 1 98.75 228 TYR B CA 1
ATOM 4651 C C . TYR B 1 228 ? -16.984 4.062 12.133 1 98.75 228 TYR B C 1
ATOM 4653 O O . TYR B 1 228 ? -16.422 5.148 11.977 1 98.75 228 TYR B O 1
ATOM 4661 N N . ARG B 1 229 ? -16.922 3.365 13.211 1 97.88 229 ARG B N 1
ATOM 4662 C CA . ARG B 1 229 ? -16.156 3.822 14.359 1 97.88 229 ARG B CA 1
ATOM 4663 C C . ARG B 1 229 ? -14.82 3.084 14.453 1 97.88 229 ARG B C 1
ATOM 4665 O O . ARG B 1 229 ? -14.633 2.049 13.812 1 97.88 229 ARG B O 1
ATOM 4672 N N . THR B 1 230 ? -13.922 3.689 15.234 1 97.75 230 THR B N 1
ATOM 4673 C CA . THR B 1 230 ? -12.602 3.09 15.398 1 97.75 230 THR B CA 1
ATOM 4674 C C . THR B 1 230 ? -12.703 1.764 16.141 1 97.75 230 THR B C 1
ATOM 4676 O O . THR B 1 230 ? -13.438 1.651 17.125 1 97.75 230 THR B O 1
ATOM 4679 N N . TRP B 1 231 ? -12.039 0.755 15.648 1 97.31 231 TRP B N 1
ATOM 4680 C CA . TRP B 1 231 ? -11.945 -0.502 16.391 1 97.31 231 TRP B CA 1
ATOM 4681 C C . TRP B 1 231 ? -10.672 -0.538 17.234 1 97.31 231 TRP B C 1
ATOM 4683 O O . TRP B 1 231 ? -10.555 -1.365 18.141 1 97.31 231 TRP B O 1
ATOM 4693 N N . SER B 1 232 ? -9.758 0.427 16.984 1 96.31 232 SER B N 1
ATOM 4694 C CA . SER B 1 232 ? -8.539 0.556 17.781 1 96.31 232 SER B CA 1
ATOM 4695 C C . SER B 1 232 ? -8.055 2 17.812 1 96.31 232 SER B C 1
ATOM 4697 O O . SER B 1 232 ? -8.047 2.688 16.797 1 96.31 232 SER B O 1
ATOM 4699 N N . THR B 1 233 ? -7.707 2.441 19 1 95.19 233 THR B N 1
ATOM 4700 C CA . THR B 1 233 ? -7.035 3.717 19.219 1 95.19 233 THR B CA 1
ATOM 4701 C C . THR B 1 233 ? -5.844 3.547 20.156 1 95.19 233 THR B C 1
ATOM 4703 O O . THR B 1 233 ? -5.91 2.77 21.109 1 95.19 233 THR B O 1
ATOM 4706 N N . TYR B 1 234 ? -4.789 4.203 19.859 1 93.38 234 TYR B N 1
ATOM 4707 C CA . TYR B 1 234 ? -3.611 4.113 20.703 1 93.38 234 TYR B CA 1
ATOM 4708 C C . TYR B 1 234 ? -2.707 5.324 20.516 1 93.38 234 TYR B C 1
ATOM 4710 O O . TYR B 1 234 ? -2.865 6.082 19.562 1 93.38 234 TYR B O 1
ATOM 4718 N N . SER B 1 235 ? -1.87 5.473 21.5 1 90.62 235 SER B N 1
ATOM 4719 C CA . SER B 1 235 ? -0.897 6.559 21.438 1 90.62 235 SER B CA 1
ATOM 4720 C C . SER B 1 235 ? 0.371 6.121 20.719 1 90.62 235 SER B C 1
ATOM 4722 O O . SER B 1 235 ? 0.836 4.996 20.891 1 90.62 235 SER B O 1
ATOM 4724 N N . GLY B 1 236 ? 0.746 7.004 19.75 1 86.69 236 GLY B N 1
ATOM 4725 C CA . GLY B 1 236 ? 2.055 6.844 19.125 1 86.69 236 GLY B CA 1
ATOM 4726 C C . GLY B 1 236 ? 3.023 7.953 19.5 1 86.69 236 GLY B C 1
ATOM 4727 O O . GLY B 1 236 ? 2.66 8.891 20.203 1 86.69 236 GLY B O 1
ATOM 4728 N N . GLU B 1 237 ? 4.32 7.707 19.125 1 84.62 237 GLU B N 1
ATOM 4729 C CA . GLU B 1 237 ? 5.348 8.719 19.344 1 84.62 237 GLU B CA 1
ATOM 4730 C C . GLU B 1 237 ? 6.031 9.102 18.031 1 84.62 237 GLU B C 1
ATOM 4732 O O . GLU B 1 237 ? 6.273 8.242 17.188 1 84.62 237 GLU B O 1
ATOM 4737 N N . ALA B 1 238 ? 6.18 10.352 17.828 1 79.62 238 ALA B N 1
ATOM 4738 C CA . ALA B 1 238 ? 6.883 10.844 16.641 1 79.62 238 ALA B CA 1
ATOM 4739 C C . ALA B 1 238 ? 7.738 12.062 16.984 1 79.62 238 ALA B C 1
ATOM 4741 O O . ALA B 1 238 ? 7.391 12.852 17.875 1 79.62 238 ALA B O 1
ATOM 4742 N N . GLY B 1 239 ? 8.859 12.148 16.25 1 73.12 239 GLY B N 1
ATOM 4743 C CA . GLY B 1 239 ? 9.68 13.344 16.391 1 73.12 239 GLY B CA 1
ATOM 4744 C C . GLY B 1 239 ? 9.094 14.555 15.695 1 73.12 239 GLY B C 1
ATOM 4745 O O . GLY B 1 239 ? 8.438 14.43 14.656 1 73.12 239 GLY B O 1
ATOM 4746 N N . VAL B 1 240 ? 9.234 15.617 16.344 1 65.38 240 VAL B N 1
ATOM 4747 C CA . VAL B 1 240 ? 8.867 16.875 15.711 1 65.38 240 VAL B CA 1
ATOM 4748 C C . VAL B 1 240 ? 10.008 17.875 15.844 1 65.38 240 VAL B C 1
ATOM 4750 O O . VAL B 1 240 ? 10.625 17.984 16.906 1 65.38 240 VAL B O 1
ATOM 4753 N N . ASP B 1 241 ? 10.336 18.438 14.641 1 68.19 241 ASP B N 1
ATOM 4754 C CA . ASP B 1 241 ? 11.367 19.469 14.664 1 68.19 241 ASP B CA 1
ATOM 4755 C C . ASP B 1 241 ? 10.797 20.797 15.133 1 68.19 241 ASP B C 1
ATOM 4757 O O . ASP B 1 241 ? 9.891 21.344 14.508 1 68.19 241 ASP B O 1
ATOM 4761 N N . ILE B 1 242 ? 11.305 21.172 16.219 1 57.78 242 ILE B N 1
ATOM 4762 C CA . ILE B 1 242 ? 10.789 22.406 16.797 1 57.78 242 ILE B CA 1
ATOM 4763 C C . ILE B 1 242 ? 11.883 23.469 16.812 1 57.78 242 ILE B C 1
ATOM 4765 O O . ILE B 1 242 ? 13.047 23.156 17.094 1 57.78 242 ILE B O 1
ATOM 4769 N N . ALA B 1 243 ? 11.5 24.641 16.406 1 58.72 243 ALA B N 1
ATOM 4770 C CA . ALA B 1 243 ? 12.445 25.75 16.438 1 58.72 243 ALA B CA 1
ATOM 4771 C C . ALA B 1 243 ? 12.742 26.188 17.875 1 58.72 243 ALA B C 1
ATOM 4773 O O . ALA B 1 243 ? 11.82 26.375 18.672 1 58.72 243 ALA B O 1
ATOM 4774 N N . THR B 1 244 ? 13.977 26.062 18.484 1 56.5 244 THR B N 1
ATOM 4775 C CA . THR B 1 244 ? 14.359 26.5 19.828 1 56.5 244 THR B CA 1
ATOM 4776 C C . THR B 1 244 ? 14.906 27.922 19.797 1 56.5 244 THR B C 1
ATOM 4778 O O . THR B 1 244 ? 15.086 28.547 20.844 1 56.5 244 THR B O 1
ATOM 4781 N N . GLY B 1 245 ? 15.18 28.438 18.688 1 51.75 245 GLY B N 1
ATOM 4782 C CA . GLY B 1 245 ? 15.68 29.781 18.422 1 51.75 245 GLY B CA 1
ATOM 4783 C C . GLY B 1 245 ? 15.68 30.141 16.953 1 51.75 245 GLY B C 1
ATOM 4784 O O . GLY B 1 245 ? 14.961 29.531 16.156 1 51.75 245 GLY B O 1
ATOM 4785 N N . LYS B 1 246 ? 16.266 31.328 16.625 1 51.16 246 LYS B N 1
ATOM 4786 C CA . LYS B 1 246 ? 16.281 31.844 15.25 1 51.16 246 LYS B CA 1
ATOM 4787 C C . LYS B 1 246 ? 16.891 30.812 14.297 1 51.16 246 LYS B C 1
ATOM 4789 O O . LYS B 1 246 ? 16.484 30.719 13.133 1 51.16 246 LYS B O 1
ATOM 4794 N N . GLU B 1 247 ? 17.812 30.031 14.906 1 55.25 247 GLU B N 1
ATOM 4795 C CA . GLU B 1 247 ? 18.547 29.25 13.906 1 55.25 247 GLU B CA 1
ATOM 4796 C C . GLU B 1 247 ? 18.719 27.812 14.352 1 55.25 247 GLU B C 1
ATOM 4798 O O . GLU B 1 247 ? 19.469 27.047 13.742 1 55.25 247 GLU B O 1
ATOM 4803 N N . SER B 1 248 ? 18.016 27.562 15.492 1 59.06 248 SER B N 1
ATOM 4804 C CA . SER B 1 248 ? 18.297 26.188 15.945 1 59.06 248 SER B CA 1
ATOM 4805 C C . SER B 1 248 ? 17 25.391 16.078 1 59.06 248 SER B C 1
ATOM 4807 O O . SER B 1 248 ? 15.945 25.938 16.375 1 59.06 248 SER B O 1
ATOM 4809 N N . ARG B 1 249 ? 17.094 24.172 15.578 1 65.5 249 ARG B N 1
ATOM 4810 C CA . ARG B 1 249 ? 15.961 23.266 15.68 1 65.5 249 ARG B CA 1
ATOM 4811 C C . ARG B 1 249 ? 16.344 21.984 16.422 1 65.5 249 ARG B C 1
ATOM 4813 O O . ARG B 1 249 ? 17.5 21.547 16.375 1 65.5 249 ARG B O 1
ATOM 4820 N N . VAL B 1 250 ? 15.406 21.625 17.359 1 66.62 250 VAL B N 1
ATOM 4821 C CA . VAL B 1 250 ? 15.602 20.375 18.062 1 66.62 250 VAL B CA 1
ATOM 4822 C C . VAL B 1 250 ? 14.438 19.422 17.766 1 66.62 250 VAL B C 1
ATOM 4824 O O . VAL B 1 250 ? 13.289 19.844 17.703 1 66.62 250 VAL B O 1
ATOM 4827 N N . THR B 1 251 ? 14.805 18.156 17.609 1 71.44 251 THR B N 1
ATOM 4828 C CA . THR B 1 251 ? 13.766 17.141 17.422 1 71.44 251 THR B CA 1
ATOM 4829 C C . THR B 1 251 ? 13.258 16.641 18.766 1 71.44 251 THR B C 1
ATOM 4831 O O . THR B 1 251 ? 14.047 16.172 19.609 1 71.44 251 THR B O 1
ATOM 4834 N N . THR B 1 252 ? 11.984 16.938 19.031 1 69.44 252 THR B N 1
ATOM 4835 C CA . THR B 1 252 ? 11.359 16.453 20.25 1 69.44 252 THR B CA 1
ATOM 4836 C C . THR B 1 252 ? 10.344 15.359 19.922 1 69.44 252 THR B C 1
ATOM 4838 O O . THR B 1 252 ? 9.719 15.375 18.859 1 69.44 252 THR B O 1
ATOM 4841 N N . ILE B 1 253 ? 10.258 14.422 20.906 1 77.19 253 ILE B N 1
ATOM 4842 C CA . ILE B 1 253 ? 9.297 13.336 20.734 1 77.19 253 ILE B CA 1
ATOM 4843 C C . ILE B 1 253 ? 7.949 13.742 21.312 1 77.19 253 ILE B C 1
ATOM 4845 O O . ILE B 1 253 ? 7.879 14.242 22.438 1 77.19 253 ILE B O 1
ATOM 4849 N N . VAL B 1 254 ? 6.91 13.648 20.484 1 77.19 254 VAL B N 1
ATOM 4850 C CA . VAL B 1 254 ? 5.578 14.008 20.953 1 77.19 254 VAL B CA 1
ATOM 4851 C C . VAL B 1 254 ? 4.648 12.797 20.859 1 77.19 254 VAL B C 1
ATOM 4853 O O . VAL B 1 254 ? 4.875 11.898 20.031 1 77.19 254 VAL B O 1
ATOM 4856 N N . LYS B 1 255 ? 3.637 12.859 21.75 1 84.69 255 LYS B N 1
ATOM 4857 C CA . LYS B 1 255 ? 2.609 11.828 21.688 1 84.69 255 LYS B CA 1
ATOM 4858 C C . LYS B 1 255 ? 1.514 12.195 20.688 1 84.69 255 LYS B C 1
ATOM 4860 O O . LYS B 1 255 ? 1.059 13.336 20.656 1 84.69 255 LYS B O 1
ATOM 4865 N N . VAL B 1 256 ? 1.205 11.227 19.891 1 85.88 256 VAL B N 1
ATOM 4866 C CA . VAL B 1 256 ? 0.171 11.422 18.875 1 85.88 256 VAL B CA 1
ATOM 4867 C C . VAL B 1 256 ? -0.948 10.398 19.078 1 85.88 256 VAL B C 1
ATOM 4869 O O . VAL B 1 256 ? -0.771 9.406 19.781 1 85.88 256 VAL B O 1
ATOM 4872 N N . ALA B 1 257 ? -2.1 10.703 18.594 1 89.94 257 ALA B N 1
ATOM 4873 C CA . ALA B 1 257 ? -3.215 9.758 18.578 1 89.94 257 ALA B CA 1
ATOM 4874 C C . ALA B 1 257 ? -3.285 9.016 17.25 1 89.94 257 ALA B C 1
ATOM 4876 O O . ALA B 1 257 ? -3.162 9.633 16.188 1 89.94 257 ALA B O 1
ATOM 4877 N N . VAL B 1 258 ? -3.414 7.73 17.344 1 90.88 258 VAL B N 1
ATOM 4878 C CA . VAL B 1 258 ? -3.613 6.914 16.156 1 90.88 258 VAL B CA 1
ATOM 4879 C C . VAL B 1 258 ? -4.941 6.168 16.25 1 90.88 258 VAL B C 1
ATOM 4881 O O . VAL B 1 258 ? -5.246 5.566 17.281 1 90.88 258 VAL B O 1
ATOM 4884 N N . ALA B 1 259 ? -5.699 6.266 15.227 1 94.94 259 ALA B N 1
ATOM 4885 C CA . ALA B 1 259 ? -6.988 5.582 15.148 1 94.94 259 ALA B CA 1
ATOM 4886 C C . ALA B 1 259 ? -7.062 4.703 13.898 1 94.94 259 ALA B C 1
ATOM 4888 O O . ALA B 1 259 ? -6.609 5.102 12.82 1 94.94 259 ALA B O 1
ATOM 4889 N N . GLU B 1 260 ? -7.609 3.516 14.062 1 96.25 260 GLU B N 1
ATOM 4890 C CA . GLU B 1 260 ? -7.773 2.602 12.938 1 96.25 260 GLU B CA 1
ATOM 4891 C C . GLU B 1 260 ? -9.25 2.289 12.695 1 96.25 260 GLU B C 1
ATOM 4893 O O . GLU B 1 260 ? -9.992 1.999 13.633 1 96.25 260 GLU B O 1
ATOM 4898 N N . LEU B 1 261 ? -9.68 2.414 11.469 1 97.75 261 LEU B N 1
ATOM 4899 C CA . LEU B 1 261 ? -11.039 2.121 11.023 1 97.75 261 LEU B CA 1
ATOM 4900 C C . LEU B 1 261 ? -11.023 1.206 9.805 1 97.75 261 LEU B C 1
ATOM 4902 O O . LEU B 1 261 ? -10.102 1.267 8.984 1 97.75 261 LEU B O 1
ATOM 4906 N N . THR B 1 262 ? -11.961 0.347 9.711 1 98.12 262 THR B N 1
ATOM 4907 C CA . THR B 1 262 ? -12.219 -0.422 8.5 1 98.12 262 THR B CA 1
ATOM 4908 C C . THR B 1 262 ? -13.617 -0.125 7.957 1 98.12 262 THR B C 1
ATOM 4910 O O . THR B 1 262 ? -14.578 -0.017 8.727 1 98.12 262 THR B O 1
ATOM 4913 N N . VAL B 1 263 ? -13.688 0.112 6.688 1 98.56 263 VAL B N 1
ATOM 4914 C CA . VAL B 1 263 ? -14.961 0.443 6.051 1 98.56 263 VAL B CA 1
ATOM 4915 C C . VAL B 1 263 ? -15.219 -0.516 4.891 1 98.56 263 VAL B C 1
ATOM 4917 O O . VAL B 1 263 ? -14.32 -1.238 4.457 1 98.56 263 VAL B O 1
ATOM 4920 N N . SER B 1 264 ? -16.453 -0.562 4.469 1 98.5 264 SER B N 1
ATOM 4921 C CA . SER B 1 264 ? -16.797 -1.288 3.252 1 98.5 264 SER B CA 1
ATOM 4922 C C . SER B 1 264 ? -16.234 -0.604 2.016 1 98.5 264 SER B C 1
ATOM 4924 O O . SER B 1 264 ? -15.391 0.296 2.127 1 98.5 264 SER B O 1
ATOM 4926 N N . ARG B 1 265 ? -16.562 -1.029 0.839 1 98.44 265 ARG B N 1
ATOM 4927 C CA . ARG B 1 265 ? -16 -0.631 -0.444 1 98.44 265 ARG B CA 1
ATOM 4928 C C . ARG B 1 265 ? -16.172 0.867 -0.677 1 98.44 265 ARG B C 1
ATOM 4930 O O . ARG B 1 265 ? -17.234 1.42 -0.442 1 98.44 265 ARG B O 1
ATOM 4937 N N . LEU B 1 266 ? -15.117 1.512 -1.044 1 97.88 266 LEU B N 1
ATOM 4938 C CA . LEU B 1 266 ? -15.195 2.895 -1.504 1 97.88 266 LEU B CA 1
ATOM 4939 C C . LEU B 1 266 ? -15.625 2.959 -2.965 1 97.88 266 LEU B C 1
ATOM 4941 O O . LEU B 1 266 ? -14.93 2.443 -3.844 1 97.88 266 LEU B O 1
ATOM 4945 N N . VAL B 1 267 ? -16.766 3.562 -3.219 1 98.06 267 VAL B N 1
ATOM 4946 C CA . VAL B 1 267 ? -17.312 3.625 -4.574 1 98.06 267 VAL B CA 1
ATOM 4947 C C . VAL B 1 267 ? -17.531 5.082 -4.973 1 98.06 267 VAL B C 1
ATOM 4949 O O . VAL B 1 267 ? -18.141 5.852 -4.219 1 98.06 267 VAL B O 1
ATOM 4952 N N . LEU B 1 268 ? -17 5.363 -6.129 1 96.56 268 LEU B N 1
ATOM 4953 C CA . LEU B 1 268 ? -17.297 6.68 -6.691 1 96.56 268 LEU B CA 1
ATOM 4954 C C . LEU B 1 268 ? -18.766 6.789 -7.086 1 96.56 268 LEU B C 1
ATOM 4956 O O . LEU B 1 268 ? -19.312 5.879 -7.711 1 96.56 268 LEU B O 1
ATOM 4960 N N . ARG B 1 269 ? -19.328 7.914 -6.621 1 95.12 269 ARG B N 1
ATOM 4961 C CA . ARG B 1 269 ? -20.719 8.188 -6.945 1 95.12 269 ARG B CA 1
ATOM 4962 C C . ARG B 1 269 ? -20.906 9.641 -7.355 1 95.12 269 ARG B C 1
ATOM 4964 O O . ARG B 1 269 ? -19.984 10.445 -7.273 1 95.12 269 ARG B O 1
ATOM 4971 N N . ASP B 1 270 ? -22.094 9.875 -7.973 1 93.5 270 ASP B N 1
ATOM 4972 C CA . ASP B 1 270 ? -22.469 11.258 -8.25 1 93.5 270 ASP B CA 1
ATOM 4973 C C . ASP B 1 270 ? -22.766 12.016 -6.961 1 93.5 270 ASP B C 1
ATOM 4975 O O . ASP B 1 270 ? -23.844 11.859 -6.371 1 93.5 270 ASP B O 1
ATOM 4979 N N . TRP B 1 271 ? -21.828 12.891 -6.652 1 88.38 271 TRP B N 1
ATOM 4980 C CA . TRP B 1 271 ? -21.891 13.547 -5.352 1 88.38 271 TRP B CA 1
ATOM 4981 C C . TRP B 1 271 ? -22.953 14.641 -5.352 1 88.38 271 TRP B C 1
ATOM 4983 O O . TRP B 1 271 ? -23.234 15.234 -4.309 1 88.38 271 TRP B O 1
ATOM 4993 N N . SER B 1 272 ? -23.547 14.906 -6.465 1 88.31 272 SER B N 1
ATOM 4994 C CA . SER B 1 272 ? -24.703 15.797 -6.508 1 88.31 272 SER B CA 1
ATOM 4995 C C . SER B 1 272 ? -25.969 15.078 -6.051 1 88.31 272 SER B C 1
ATOM 4997 O O . SER B 1 272 ? -26.938 15.719 -5.629 1 88.31 272 SER B O 1
ATOM 4999 N N . LEU B 1 273 ? -25.891 13.742 -6.082 1 90.19 273 LEU B N 1
ATOM 5000 C CA . LEU B 1 273 ? -27.047 12.93 -5.75 1 90.19 273 LEU B CA 1
ATOM 5001 C C . LEU B 1 273 ? -26.844 12.211 -4.418 1 90.19 273 LEU B C 1
ATOM 5003 O O . LEU B 1 273 ? -27.812 11.922 -3.711 1 90.19 273 LEU B O 1
ATOM 5007 N N . TYR B 1 274 ? -25.578 11.984 -4.109 1 90.69 274 TYR B N 1
ATOM 5008 C CA . TYR B 1 274 ? -25.266 11.195 -2.918 1 90.69 274 TYR B CA 1
ATOM 5009 C C . TYR B 1 274 ? -24.328 11.969 -1.99 1 90.69 274 TYR B C 1
ATOM 5011 O O . TYR B 1 274 ? -23.516 12.766 -2.449 1 90.69 274 TYR B O 1
ATOM 5019 N N . SER B 1 275 ? -24.5 11.664 -0.734 1 89.06 275 SER B N 1
ATOM 5020 C CA . SER B 1 275 ? -23.578 12.258 0.236 1 89.06 275 SER B CA 1
ATOM 5021 C C . SER B 1 275 ? -22.188 11.664 0.118 1 89.06 275 SER B C 1
ATOM 5023 O O . SER B 1 275 ? -22.031 10.453 -0.082 1 89.06 275 SER B O 1
ATOM 5025 N N . ARG B 1 276 ? -21.219 12.555 0.261 1 90.31 276 ARG B N 1
ATOM 5026 C CA . ARG B 1 276 ? -19.844 12.102 0.242 1 90.31 276 ARG B CA 1
ATOM 5027 C C . ARG B 1 276 ? -19.484 11.352 1.526 1 90.31 276 ARG B C 1
ATOM 5029 O O . ARG B 1 276 ? -19.953 11.727 2.609 1 90.31 276 ARG B O 1
ATOM 5036 N N . PRO B 1 277 ? -18.688 10.289 1.374 1 95 277 PRO B N 1
ATOM 5037 C CA . PRO B 1 277 ? -18.125 9.711 2.592 1 95 277 PRO B CA 1
ATOM 5038 C C . PRO B 1 277 ? -17.203 10.68 3.344 1 95 277 PRO B C 1
ATOM 5040 O O . PRO B 1 277 ? -16.328 11.289 2.742 1 95 277 PRO B O 1
ATOM 5043 N N . MET B 1 278 ? -17.469 10.781 4.68 1 92.25 278 MET B N 1
ATOM 5044 C CA . MET B 1 278 ? -16.781 11.812 5.453 1 92.25 278 MET B CA 1
ATOM 5045 C C . MET B 1 278 ? -16 11.195 6.605 1 92.25 278 MET B C 1
ATOM 5047 O O . MET B 1 278 ? -16.516 10.352 7.336 1 92.25 278 MET B O 1
ATOM 5051 N N . LEU B 1 279 ? -14.758 11.562 6.684 1 91.69 279 LEU B N 1
ATOM 5052 C CA . LEU B 1 279 ? -14.016 11.344 7.922 1 91.69 279 LEU B CA 1
ATOM 5053 C C . LEU B 1 279 ? -14.258 12.484 8.906 1 91.69 279 LEU B C 1
ATOM 5055 O O . LEU B 1 279 ? -14.078 13.656 8.562 1 91.69 279 LEU B O 1
ATOM 5059 N N . ILE B 1 280 ? -14.656 12.117 10.094 1 89.31 280 ILE B N 1
ATOM 5060 C CA . ILE B 1 280 ? -15.016 13.109 11.102 1 89.31 280 ILE B CA 1
ATOM 5061 C C . ILE B 1 280 ? -14.211 12.867 12.375 1 89.31 280 ILE B C 1
ATOM 5063 O O . ILE B 1 280 ? -14.188 11.758 12.906 1 89.31 280 ILE B O 1
ATOM 5067 N N . ILE B 1 281 ? -13.539 13.836 12.844 1 87.31 281 ILE B N 1
ATOM 5068 C CA . ILE B 1 281 ? -12.82 13.828 14.109 1 87.31 281 ILE B CA 1
ATOM 5069 C C . ILE B 1 281 ? -13.453 14.828 15.07 1 87.31 281 ILE B C 1
ATOM 5071 O O . ILE B 1 281 ? -13.68 15.992 14.703 1 87.31 281 ILE B O 1
ATOM 5075 N N . ARG B 1 282 ? -13.797 14.367 16.266 1 86.69 282 ARG B N 1
ATOM 5076 C CA . ARG B 1 282 ? -14.367 15.219 17.297 1 86.69 282 ARG B CA 1
ATOM 5077 C C . ARG B 1 282 ? -13.633 15.039 18.625 1 86.69 282 ARG B C 1
ATOM 5079 O O . ARG B 1 282 ? -13.023 13.992 18.875 1 86.69 282 ARG B O 1
ATOM 5086 N N . THR B 1 283 ? -13.75 16.047 19.406 1 85.25 283 THR B N 1
ATOM 5087 C CA . THR B 1 283 ? -13.383 15.844 20.797 1 85.25 283 THR B CA 1
ATOM 5088 C C . THR B 1 283 ? -14.453 15.047 21.531 1 85.25 283 THR B C 1
ATOM 5090 O O . THR B 1 283 ? -15.586 14.93 21.047 1 85.25 283 THR B O 1
ATOM 5093 N N . THR B 1 284 ? -14.133 14.539 22.672 1 88.38 284 THR B N 1
ATOM 5094 C CA . THR B 1 284 ? -15.086 13.758 23.453 1 88.38 284 THR B CA 1
ATOM 5095 C C . THR B 1 284 ? -16.25 14.633 23.922 1 88.38 284 THR B C 1
ATOM 5097 O O . THR B 1 284 ? -17.328 14.133 24.219 1 88.38 284 THR B O 1
ATOM 5100 N N . GLU B 1 285 ? -15.984 15.875 23.969 1 87.38 285 GLU B N 1
ATOM 5101 C CA . GLU B 1 285 ? -17.047 16.812 24.344 1 87.38 285 GLU B CA 1
ATOM 5102 C C . GLU B 1 285 ? -17.953 17.141 23.156 1 87.38 285 GLU B C 1
ATOM 5104 O O . GLU B 1 285 ? -18.953 17.828 23.312 1 87.38 285 GLU B O 1
ATOM 5109 N N . GLY B 1 286 ? -17.547 16.688 22.031 1 82.94 286 GLY B N 1
ATOM 5110 C CA . GLY B 1 286 ? -18.438 16.812 20.875 1 82.94 286 GLY B CA 1
ATOM 5111 C C . GLY B 1 286 ? -18.016 17.891 19.922 1 82.94 286 GLY B C 1
ATOM 5112 O O . GLY B 1 286 ? -18.656 18.094 18.875 1 82.94 286 GLY B O 1
ATOM 5113 N N . LYS B 1 287 ? -16.938 18.516 20.203 1 80 287 LYS B N 1
ATOM 5114 C CA . LYS B 1 287 ? -16.469 19.594 19.328 1 80 287 LYS B CA 1
ATOM 5115 C C . LYS B 1 287 ? -15.828 19.016 18.062 1 80 287 LYS B C 1
ATOM 5117 O O . LYS B 1 287 ? -15.031 18.078 18.125 1 80 287 LYS B O 1
ATOM 5122 N N . LEU B 1 288 ? -16.219 19.625 16.938 1 81 288 LEU B N 1
ATOM 5123 C CA . LEU B 1 288 ? -15.68 19.172 15.664 1 81 288 LEU B CA 1
ATOM 5124 C C . LEU B 1 288 ? -14.227 19.609 15.492 1 81 288 LEU B C 1
ATOM 5126 O O . LEU B 1 288 ? -13.914 20.797 15.672 1 81 288 LEU B O 1
ATOM 5130 N N . VAL B 1 289 ? -13.391 18.672 15.219 1 77.44 289 VAL B N 1
ATOM 5131 C CA . VAL B 1 289 ? -11.969 18.938 14.992 1 77.44 289 VAL B CA 1
ATOM 5132 C C . VAL B 1 289 ? -11.68 18.953 13.492 1 77.44 289 VAL B C 1
ATOM 5134 O O . VAL B 1 289 ? -11.031 19.875 12.992 1 77.44 289 VAL B O 1
ATOM 5137 N N . ALA B 1 290 ? -12.156 17.984 12.75 1 77.12 290 ALA B N 1
ATOM 5138 C CA . ALA B 1 290 ? -11.961 17.891 11.305 1 77.12 290 ALA B CA 1
ATOM 5139 C C . ALA B 1 290 ? -13.078 17.078 10.648 1 77.12 290 ALA B C 1
ATOM 5141 O O . ALA B 1 290 ? -13.625 16.156 11.25 1 77.12 290 ALA B O 1
ATOM 5142 N N . SER B 1 291 ? -13.477 17.469 9.461 1 82.75 291 SER B N 1
ATOM 5143 C CA . SER B 1 291 ? -14.438 16.781 8.609 1 82.75 291 SER B CA 1
ATOM 5144 C C . SER B 1 291 ? -14.039 16.875 7.137 1 82.75 291 SER B C 1
ATOM 5146 O O . SER B 1 291 ? -14.055 17.953 6.547 1 82.75 291 SER B O 1
ATOM 5148 N N . ILE B 1 292 ? -13.609 15.711 6.551 1 82.69 292 ILE B N 1
ATOM 5149 C CA . ILE B 1 292 ? -13.109 15.773 5.18 1 82.69 292 ILE B CA 1
ATOM 5150 C C . ILE B 1 292 ? -13.719 14.633 4.359 1 82.69 292 ILE B C 1
ATOM 5152 O O . ILE B 1 292 ? -13.969 13.547 4.879 1 82.69 292 ILE B O 1
ATOM 5156 N N . PRO B 1 293 ? -13.938 14.898 3.068 1 89.62 293 PRO B N 1
ATOM 5157 C CA . PRO B 1 293 ? -14.352 13.797 2.195 1 89.62 293 PRO B CA 1
ATOM 5158 C C . PRO B 1 293 ? -13.211 12.82 1.911 1 89.62 293 PRO B C 1
ATOM 5160 O O . PRO B 1 293 ? -12.25 13.164 1.229 1 89.62 293 PRO B O 1
ATOM 5163 N N . ILE B 1 294 ? -13.359 11.586 2.254 1 91.44 294 ILE B N 1
ATOM 5164 C CA . ILE B 1 294 ? -12.227 10.664 2.275 1 91.44 294 ILE B CA 1
ATOM 5165 C C . ILE B 1 294 ? -11.875 10.242 0.85 1 91.44 294 ILE B C 1
ATOM 5167 O O . ILE B 1 294 ? -10.711 9.992 0.539 1 91.44 294 ILE B O 1
ATOM 5171 N N . ILE B 1 295 ? -12.852 10.188 -0.027 1 93.94 295 ILE B N 1
ATOM 5172 C CA . ILE B 1 295 ? -12.555 9.734 -1.384 1 93.94 295 ILE B CA 1
ATOM 5173 C C . ILE B 1 295 ? -11.75 10.805 -2.117 1 93.94 295 ILE B C 1
ATOM 5175 O O . ILE B 1 295 ? -10.828 10.484 -2.871 1 93.94 295 ILE B O 1
ATOM 5179 N N . ASP B 1 296 ? -12.062 12.094 -1.898 1 88.88 296 ASP B N 1
ATOM 5180 C CA . ASP B 1 296 ? -11.258 13.164 -2.494 1 88.88 296 ASP B CA 1
ATOM 5181 C C . ASP B 1 296 ? -9.789 13.031 -2.094 1 88.88 296 ASP B C 1
ATOM 5183 O O . ASP B 1 296 ? -8.898 13.133 -2.941 1 88.88 296 ASP B O 1
ATOM 5187 N N . TYR B 1 297 ? -9.602 12.766 -0.9 1 87.5 297 TYR B N 1
ATOM 5188 C CA . TYR B 1 297 ? -8.242 12.719 -0.385 1 87.5 297 TYR B CA 1
ATOM 5189 C C . TYR B 1 297 ? -7.539 11.438 -0.825 1 87.5 297 TYR B C 1
ATOM 5191 O O . TYR B 1 297 ? -6.328 11.43 -1.058 1 87.5 297 TYR B O 1
ATOM 5199 N N . ALA B 1 298 ? -8.305 10.367 -0.864 1 91.31 298 ALA B N 1
ATOM 5200 C CA . ALA B 1 298 ? -7.742 9.125 -1.396 1 91.31 298 ALA B CA 1
ATOM 5201 C C . ALA B 1 298 ? -7.234 9.32 -2.82 1 91.31 298 ALA B C 1
ATOM 5203 O O . ALA B 1 298 ? -6.152 8.844 -3.172 1 91.31 298 ALA B O 1
ATOM 5204 N N . LEU B 1 299 ? -7.961 10.102 -3.607 1 91.62 299 LEU B N 1
ATOM 5205 C CA . LEU B 1 299 ? -7.633 10.258 -5.02 1 91.62 299 LEU B CA 1
ATOM 5206 C C . LEU B 1 299 ? -6.523 11.289 -5.211 1 91.62 299 LEU B C 1
ATOM 5208 O O . LEU B 1 299 ? -5.84 11.281 -6.234 1 91.62 299 LEU B O 1
ATOM 5212 N N . LEU B 1 300 ? -6.312 12.148 -4.223 1 86.44 300 LEU B N 1
ATOM 5213 C CA . LEU B 1 300 ? -5.227 13.117 -4.281 1 86.44 300 LEU B CA 1
ATOM 5214 C C . LEU B 1 300 ? -3.873 12.422 -4.324 1 86.44 300 LEU B C 1
ATOM 5216 O O . LEU B 1 300 ? -2.922 12.93 -4.918 1 86.44 300 LEU B O 1
ATOM 5220 N N . VAL B 1 301 ? -3.84 11.234 -3.725 1 87.38 301 VAL B N 1
ATOM 5221 C CA . VAL B 1 301 ? -2.541 10.586 -3.598 1 87.38 301 VAL B CA 1
ATOM 5222 C C . VAL B 1 301 ? -2.424 9.461 -4.629 1 87.38 301 VAL B C 1
ATOM 5224 O O . VAL B 1 301 ? -1.575 8.578 -4.5 1 87.38 301 VAL B O 1
ATOM 5227 N N . LYS B 1 302 ? -3.27 9.43 -5.57 1 90.38 302 LYS B N 1
ATOM 5228 C CA . LYS B 1 302 ? -3.172 8.492 -6.684 1 90.38 302 LYS B CA 1
ATOM 5229 C C . LYS B 1 302 ? -1.817 8.594 -7.379 1 90.38 302 LYS B C 1
ATOM 5231 O O . LYS B 1 302 ? -1.214 7.582 -7.734 1 90.38 302 LYS B O 1
ATOM 5236 N N . GLY B 1 303 ? -1.355 9.797 -7.52 1 86.81 303 GLY B N 1
ATOM 5237 C CA . GLY B 1 303 ? 0.003 10.039 -7.98 1 86.81 303 GLY B CA 1
ATOM 5238 C C . GLY B 1 303 ? 0.154 9.906 -9.484 1 86.81 303 GLY B C 1
ATOM 5239 O O . GLY B 1 303 ? -0.75 9.414 -10.164 1 86.81 303 GLY B O 1
ATOM 5240 N N . ASN B 1 304 ? 1.368 10.18 -9.922 1 88.12 304 ASN B N 1
ATOM 5241 C CA . ASN B 1 304 ? 1.688 10.195 -11.352 1 88.12 304 ASN B CA 1
ATOM 5242 C C . ASN B 1 304 ? 1.765 8.789 -11.922 1 88.12 304 ASN B C 1
ATOM 5244 O O . ASN B 1 304 ? 1.36 8.555 -13.062 1 88.12 304 ASN B O 1
ATOM 5248 N N . TYR B 1 305 ? 2.205 7.879 -11.07 1 87.44 305 TYR B N 1
ATOM 5249 C CA . TYR B 1 305 ? 2.387 6.516 -11.547 1 87.44 305 TYR B CA 1
ATOM 5250 C C . TYR B 1 305 ? 1.05 5.887 -11.93 1 87.44 305 TYR B C 1
ATOM 5252 O O . TYR B 1 305 ? 0.993 4.996 -12.773 1 87.44 305 TYR B O 1
ATOM 5260 N N . ASN B 1 306 ? 0.013 6.418 -11.289 1 91.44 306 ASN B N 1
ATOM 5261 C CA . ASN B 1 306 ? -1.295 5.797 -11.469 1 91.44 306 ASN B CA 1
ATOM 5262 C C . ASN B 1 306 ? -2.268 6.727 -12.188 1 91.44 306 ASN B C 1
ATOM 5264 O O . ASN B 1 306 ? -3.482 6.531 -12.125 1 91.44 306 ASN B O 1
ATOM 5268 N N . ARG B 1 307 ? -1.784 7.676 -12.914 1 90.5 307 ARG B N 1
ATOM 5269 C CA . ARG B 1 307 ? -2.615 8.711 -13.516 1 90.5 307 ARG B CA 1
ATOM 5270 C C . ARG B 1 307 ? -3.529 8.125 -14.586 1 90.5 307 ARG B C 1
ATOM 5272 O O . ARG B 1 307 ? -4.645 8.617 -14.789 1 90.5 307 ARG B O 1
ATOM 5279 N N . LYS B 1 308 ? -3.078 7.055 -15.219 1 92.88 308 LYS B N 1
ATOM 5280 C CA . LYS B 1 308 ? -3.85 6.461 -16.297 1 92.88 308 LYS B CA 1
ATOM 5281 C C . LYS B 1 308 ? -4.922 5.516 -15.766 1 92.88 308 LYS B C 1
ATOM 5283 O O . LYS B 1 308 ? -5.844 5.141 -16.484 1 92.88 308 LYS B O 1
ATOM 5288 N N . MET B 1 309 ? -4.781 5.184 -14.609 1 95.31 309 MET B N 1
ATOM 5289 C CA . MET B 1 309 ? -5.77 4.332 -13.953 1 95.31 309 MET B CA 1
ATOM 5290 C C . MET B 1 309 ? -7.043 5.109 -13.648 1 95.31 309 MET B C 1
ATOM 5292 O O . MET B 1 309 ? -6.984 6.266 -13.234 1 95.31 309 MET B O 1
ATOM 5296 N N . SER B 1 310 ? -8.188 4.539 -13.953 1 97.19 310 SER B N 1
ATOM 5297 C CA . SER B 1 310 ? -9.422 5.211 -13.555 1 97.19 310 SER B CA 1
ATOM 5298 C C . SER B 1 310 ? -9.484 5.406 -12.047 1 97.19 310 SER B C 1
ATOM 5300 O O . SER B 1 310 ? -8.867 4.656 -11.289 1 97.19 310 SER B O 1
ATOM 5302 N N . ASP B 1 311 ? -10.273 6.371 -11.648 1 96.44 311 ASP B N 1
ATOM 5303 C CA . ASP B 1 311 ? -10.406 6.656 -10.227 1 96.44 311 ASP B CA 1
ATOM 5304 C C . ASP B 1 311 ? -10.977 5.453 -9.477 1 96.44 311 ASP B C 1
ATOM 5306 O O . ASP B 1 311 ? -10.469 5.082 -8.414 1 96.44 311 ASP B O 1
ATOM 5310 N N . GLN B 1 312 ? -11.93 4.82 -10.016 1 97.88 312 GLN B N 1
ATOM 5311 C CA . GLN B 1 312 ? -12.531 3.678 -9.336 1 97.88 312 GLN B CA 1
ATOM 5312 C C . GLN B 1 312 ? -11.562 2.502 -9.273 1 97.88 312 GLN B C 1
ATOM 5314 O O . GLN B 1 312 ? -11.492 1.798 -8.266 1 97.88 312 GLN B O 1
ATOM 5319 N N . GLU B 1 313 ? -10.844 2.262 -10.359 1 97.94 313 GLU B N 1
ATOM 5320 C CA . GLU B 1 313 ? -9.844 1.201 -10.305 1 97.94 313 GLU B CA 1
ATOM 5321 C C . GLU B 1 313 ? -8.828 1.458 -9.195 1 97.94 313 GLU B C 1
ATOM 5323 O O . GLU B 1 313 ? -8.445 0.535 -8.477 1 97.94 313 GLU B O 1
ATOM 5328 N N . TYR B 1 314 ? -8.398 2.73 -9.125 1 97.75 314 TYR B N 1
ATOM 5329 C CA . TYR B 1 314 ? -7.449 3.068 -8.07 1 97.75 314 TYR B CA 1
ATOM 5330 C C . TYR B 1 314 ? -8.039 2.783 -6.691 1 97.75 314 TYR B C 1
ATOM 5332 O O . TYR B 1 314 ? -7.383 2.184 -5.84 1 97.75 314 TYR B O 1
ATOM 5340 N N . LEU B 1 315 ? -9.273 3.168 -6.5 1 97.62 315 LEU B N 1
ATOM 5341 C CA . LEU B 1 315 ? -9.93 2.949 -5.219 1 97.62 315 LEU B CA 1
ATOM 5342 C C . LEU B 1 315 ? -10.078 1.459 -4.926 1 97.62 315 LEU B C 1
ATOM 5344 O O . LEU B 1 315 ? -10.023 1.041 -3.768 1 97.62 315 LEU B O 1
ATOM 5348 N N . ASP B 1 316 ? -10.227 0.645 -5.961 1 98.31 316 ASP B N 1
ATOM 5349 C CA . ASP B 1 316 ? -10.367 -0.799 -5.793 1 98.31 316 ASP B CA 1
ATOM 5350 C C . ASP B 1 316 ? -9.016 -1.452 -5.504 1 98.31 316 ASP B C 1
ATOM 5352 O O . ASP B 1 316 ? -8.953 -2.496 -4.852 1 98.31 316 ASP B O 1
ATOM 5356 N N . ARG B 1 317 ? -7.969 -0.835 -6 1 97.88 317 ARG B N 1
ATOM 5357 C CA . ARG B 1 317 ? -6.645 -1.428 -5.848 1 97.88 317 ARG B CA 1
ATOM 5358 C C . ARG B 1 317 ? -6 -0.998 -4.535 1 97.88 317 ARG B C 1
ATOM 5360 O O . ARG B 1 317 ? -5.332 -1.796 -3.875 1 97.88 317 ARG B O 1
ATOM 5367 N N . GLN B 1 318 ? -6.145 0.303 -4.219 1 96.5 318 GLN B N 1
ATOM 5368 C CA . GLN B 1 318 ? -5.602 0.841 -2.977 1 96.5 318 GLN B CA 1
ATOM 5369 C C . GLN B 1 318 ? -6.535 0.565 -1.803 1 96.5 318 GLN B C 1
ATOM 5371 O O . GLN B 1 318 ? -7.613 1.157 -1.708 1 96.5 318 GLN B O 1
ATOM 5376 N N . ASP B 1 319 ? -6.051 -0.301 -0.875 1 94.88 319 ASP B N 1
ATOM 5377 C CA . ASP B 1 319 ? -7.02 -0.717 0.135 1 94.88 319 ASP B CA 1
ATOM 5378 C C . ASP B 1 319 ? -6.629 -0.2 1.518 1 94.88 319 ASP B C 1
ATOM 5380 O O . ASP B 1 319 ? -7.316 -0.473 2.506 1 94.88 319 ASP B O 1
ATOM 5384 N N . GLU B 1 320 ? -5.527 0.485 1.629 1 93.19 320 GLU B N 1
ATOM 5385 C CA . GLU B 1 320 ? -5.113 1.099 2.887 1 93.19 320 GLU B CA 1
ATOM 5386 C C . GLU B 1 320 ? -4.797 2.58 2.701 1 93.19 320 GLU B C 1
ATOM 5388 O O . GLU B 1 320 ? -4.094 2.955 1.76 1 93.19 320 GLU B O 1
ATOM 5393 N N . TYR B 1 321 ? -5.344 3.367 3.598 1 91.69 321 TYR B N 1
ATOM 5394 C CA . TYR B 1 321 ?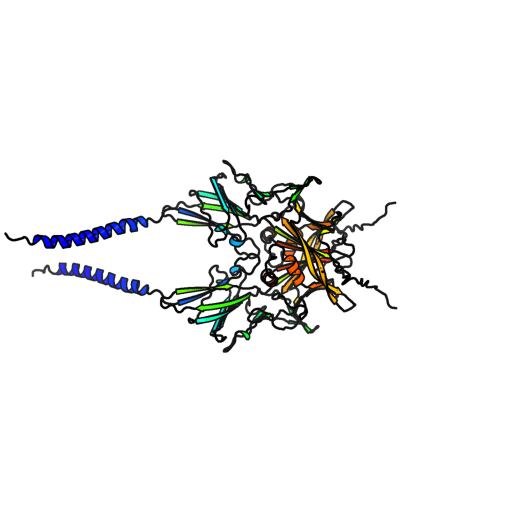 -5.125 4.809 3.562 1 91.69 321 TYR B CA 1
ATOM 5395 C C . TYR B 1 321 ? -4.641 5.32 4.914 1 91.69 321 TYR B C 1
ATOM 5397 O O . TYR B 1 321 ? -5.258 5.047 5.945 1 91.69 321 TYR B O 1
ATOM 5405 N N . ASN B 1 322 ? -3.531 6.004 4.879 1 86.56 322 ASN B N 1
ATOM 5406 C CA . ASN B 1 322 ? -3.004 6.676 6.062 1 86.56 322 ASN B CA 1
ATOM 5407 C C . ASN B 1 322 ? -3.146 8.195 5.953 1 86.56 322 ASN B C 1
ATOM 5409 O O . ASN B 1 322 ? -2.766 8.789 4.941 1 86.56 322 ASN B O 1
ATOM 5413 N N . MET B 1 323 ? -3.756 8.734 6.977 1 82.12 323 MET B N 1
ATOM 5414 C CA . MET B 1 323 ? -3.971 10.18 6.992 1 82.12 323 MET B CA 1
ATOM 5415 C C . MET B 1 323 ? -3.424 10.797 8.273 1 82.12 323 MET B C 1
ATOM 5417 O O . MET B 1 323 ? -3.678 10.297 9.367 1 82.12 323 MET B O 1
ATOM 5421 N N . THR B 1 324 ? -2.672 11.797 8.156 1 77.5 324 THR B N 1
ATOM 5422 C CA . THR B 1 324 ? -2.133 12.508 9.312 1 77.5 324 THR B CA 1
ATOM 5423 C C . THR B 1 324 ? -2.719 13.914 9.398 1 77.5 324 THR B C 1
ATOM 5425 O O . THR B 1 324 ? -2.707 14.656 8.422 1 77.5 324 THR B O 1
ATOM 5428 N N . PHE B 1 325 ? -3.248 14.188 10.633 1 75.44 325 PHE B N 1
ATOM 5429 C CA . PHE B 1 325 ? -3.826 15.5 10.922 1 75.44 325 PHE B CA 1
ATOM 5430 C C . PHE B 1 325 ? -3.01 16.234 11.977 1 75.44 325 PHE B C 1
ATOM 5432 O O . PHE B 1 325 ? -2.621 15.641 12.984 1 75.44 325 PHE B O 1
ATOM 5439 N N . PHE B 1 326 ? -2.805 17.422 11.75 1 68.81 326 PHE B N 1
ATOM 5440 C CA . PHE B 1 326 ? -2.088 18.266 12.703 1 68.81 326 PHE B CA 1
ATOM 5441 C C . PHE B 1 326 ? -3.008 19.328 13.289 1 68.81 326 PHE B C 1
ATOM 5443 O O . PHE B 1 326 ? -3.75 19.984 12.555 1 68.81 326 PHE B O 1
ATOM 5450 N N . LEU B 1 327 ? -3.014 19.406 14.719 1 67.88 327 LEU B N 1
ATOM 5451 C CA . LEU B 1 327 ? -3.855 20.375 15.43 1 67.88 327 LEU B CA 1
ATOM 5452 C C . LEU B 1 327 ? -3.059 21.609 15.82 1 67.88 327 LEU B C 1
ATOM 5454 O O . LEU B 1 327 ? -1.861 21.516 16.094 1 67.88 327 LEU B O 1
ATOM 5458 N N . ASP B 1 328 ? -3.863 22.719 15.852 1 60.97 328 ASP B N 1
ATOM 5459 C CA . ASP B 1 328 ? -3.234 23.953 16.328 1 60.97 328 ASP B CA 1
ATOM 5460 C C . ASP B 1 328 ? -3.348 24.078 17.844 1 60.97 328 ASP B C 1
ATOM 5462 O O . ASP B 1 328 ? -3.766 23.125 18.516 1 60.97 328 ASP B O 1
ATOM 5466 N N . GLU B 1 329 ? -2.807 25.188 18.438 1 57.09 329 GLU B N 1
ATOM 5467 C CA . GLU B 1 329 ? -2.729 25.438 19.875 1 57.09 329 GLU B CA 1
ATOM 5468 C C . GLU B 1 329 ? -4.113 25.422 20.516 1 57.09 329 GLU B C 1
ATOM 5470 O O . GLU B 1 329 ? -4.246 25.125 21.703 1 57.09 329 GLU B O 1
ATOM 5475 N N . GLN B 1 330 ? -5.086 25.812 19.891 1 52.25 330 GLN B N 1
ATOM 5476 C CA . GLN B 1 330 ? -6.418 25.844 20.469 1 52.25 330 GLN B CA 1
ATOM 5477 C C . GLN B 1 330 ? -7.156 24.531 20.219 1 52.25 330 GLN B C 1
ATOM 5479 O O . GLN B 1 330 ? -8.383 24.453 20.344 1 52.25 330 GLN B O 1
ATOM 5484 N N . ASN B 1 331 ? -6.406 23.625 20.141 1 50.38 331 ASN B N 1
ATOM 5485 C CA . ASN B 1 331 ? -6.926 22.297 19.844 1 50.38 331 ASN B CA 1
ATOM 5486 C C . ASN B 1 331 ? -7.934 22.328 18.703 1 50.38 331 ASN B C 1
ATOM 5488 O O . ASN B 1 331 ? -8.898 21.562 18.703 1 50.38 331 ASN B O 1
ATOM 5492 N N . GLN B 1 332 ? -8.203 23.469 18.312 1 46.72 332 GLN B N 1
ATOM 5493 C CA . GLN B 1 332 ? -9.078 23.531 17.141 1 46.72 332 GLN B CA 1
ATOM 5494 C C . GLN B 1 332 ? -8.375 23 15.898 1 46.72 332 GLN B C 1
ATOM 5496 O O . GLN B 1 332 ? -7.172 23.203 15.719 1 46.72 332 GLN B O 1
ATOM 5501 N N . TRP B 1 333 ? -9.07 22.031 15.578 1 44.69 333 TRP B N 1
ATOM 5502 C CA . TRP B 1 333 ? -8.648 21.812 14.195 1 44.69 333 TRP B CA 1
ATOM 5503 C C . TRP B 1 333 ? -8.445 23.141 13.477 1 44.69 333 TRP B C 1
ATOM 5505 O O . TRP B 1 333 ? -9.156 24.109 13.734 1 44.69 333 TRP B O 1
ATOM 5515 N N . ILE B 1 334 ? -7.395 23.562 13.055 1 40.84 334 ILE B N 1
ATOM 5516 C CA . ILE B 1 334 ? -7.344 24.859 12.391 1 40.84 334 ILE B CA 1
ATOM 5517 C C . ILE B 1 334 ? -8.609 25.062 11.562 1 40.84 334 ILE B C 1
ATOM 5519 O O . ILE B 1 334 ? -8.828 24.359 10.57 1 40.84 334 ILE B O 1
ATOM 5523 N N . ASN B 1 335 ? -9.68 25.234 12.102 1 36.19 335 ASN B N 1
ATOM 5524 C CA . ASN B 1 335 ? -10.914 25.734 11.508 1 36.19 335 ASN B CA 1
ATOM 5525 C C . ASN B 1 335 ? -10.625 26.672 10.336 1 36.19 335 ASN B C 1
ATOM 5527 O O . ASN B 1 335 ? -10.242 27.828 10.531 1 36.19 335 ASN B O 1
ATOM 5531 N N . SER B 1 336 ? -9.719 26.312 9.5 1 33.88 336 SER B N 1
ATOM 5532 C CA . SER B 1 336 ? -9.562 27.234 8.375 1 33.88 336 SER B CA 1
ATOM 5533 C C . SER B 1 336 ? -10.906 27.766 7.906 1 33.88 336 SER B C 1
ATOM 5535 O O . SER B 1 336 ? -11.898 27.047 7.898 1 33.88 336 SER B O 1
ATOM 5537 N N . VAL B 1 337 ? -11.133 29.047 8.281 1 30.42 337 VAL B N 1
ATOM 5538 C CA . VAL B 1 337 ? -12.07 29.891 7.551 1 30.42 337 VAL B CA 1
ATOM 5539 C C . VAL B 1 337 ? -12.031 29.547 6.062 1 30.42 337 VAL B C 1
ATOM 5541 O O . VAL B 1 337 ? -10.977 29.641 5.43 1 30.42 337 VAL B O 1
ATOM 5544 N N . ILE B 1 338 ? -12.5 28.516 5.715 1 29.42 338 ILE B N 1
ATOM 5545 C CA . ILE B 1 338 ? -12.602 28.266 4.285 1 29.42 338 ILE B CA 1
ATOM 5546 C C . ILE B 1 338 ? -13.141 29.5 3.574 1 29.42 338 ILE B C 1
ATOM 5548 O O . ILE B 1 338 ? -14.242 29.969 3.877 1 29.42 338 ILE B O 1
ATOM 5552 N N . LEU B 1 339 ? -12.289 30.469 3.203 1 27.38 339 LEU B N 1
ATOM 5553 C CA . LEU B 1 339 ? -12.758 31.484 2.264 1 27.38 339 LEU B CA 1
ATOM 5554 C C . LEU B 1 339 ? -13.328 30.828 1.004 1 27.38 339 LEU B C 1
ATOM 5556 O O . LEU B 1 339 ? -12.609 30.141 0.281 1 27.38 339 LEU B O 1
ATOM 5560 N N . ILE B 1 340 ? -14.359 30.297 1.136 1 27.31 340 ILE B N 1
ATOM 5561 C CA . ILE B 1 340 ? -15.094 29.797 -0.021 1 27.31 340 ILE B CA 1
ATOM 5562 C C . ILE B 1 340 ? -15.477 30.969 -0.931 1 27.31 340 ILE B C 1
ATOM 5564 O O . ILE B 1 340 ? -16.203 31.875 -0.519 1 27.31 340 ILE B O 1
ATOM 5568 N N . ASN B 1 341 ? -15.32 30.75 -2.189 1 24.48 341 ASN B N 1
ATOM 5569 C CA . ASN B 1 341 ? -15.711 31.578 -3.32 1 24.48 341 ASN B CA 1
ATOM 5570 C C . ASN B 1 341 ? -15.648 33.062 -2.973 1 24.48 341 ASN B C 1
ATOM 5572 O O . ASN B 1 341 ? -16.672 33.688 -2.723 1 24.48 341 ASN B O 1
ATOM 5576 N N . SER B 1 342 ? -14.695 33.906 -2.779 1 27.58 342 SER B N 1
ATOM 5577 C CA . SER B 1 342 ? -14.281 35.312 -2.682 1 27.58 342 SER B CA 1
ATOM 5578 C C . SER B 1 342 ? -14.758 35.938 -1.375 1 27.58 342 SER B C 1
ATOM 5580 O O . SER B 1 342 ? -14.594 37.156 -1.158 1 27.58 342 SER B O 1
ATOM 5582 N N . TRP B 1 343 ? -15.898 35.438 -0.748 1 24.12 343 TRP B N 1
ATOM 5583 C CA . TRP B 1 343 ? -16.391 36.156 0.433 1 24.12 343 TRP B CA 1
ATOM 5584 C C . TRP B 1 343 ? -15.789 35.562 1.705 1 24.12 343 TRP B C 1
ATOM 5586 O O . TRP B 1 343 ? -15.516 34.375 1.779 1 24.12 343 TRP B O 1
ATOM 5596 N N . ARG B 1 344 ? -15.109 36.344 2.461 1 26.41 344 ARG B N 1
ATOM 5597 C CA . ARG B 1 344 ? -14.469 36.219 3.76 1 26.41 344 ARG B CA 1
ATOM 5598 C C . ARG B 1 344 ? -15.5 36.062 4.871 1 26.41 344 ARG B C 1
ATOM 5600 O O . ARG B 1 344 ? -16.359 36.906 5.047 1 26.41 344 ARG B O 1
ATOM 5607 N N . VAL B 1 345 ? -16 34.938 5.203 1 26.91 345 VAL B N 1
ATOM 5608 C CA . VAL B 1 345 ? -16.844 35.031 6.398 1 26.91 345 VAL B CA 1
ATOM 5609 C C . VAL B 1 345 ? -15.961 35.031 7.645 1 26.91 345 VAL B C 1
ATOM 5611 O O . VAL B 1 345 ? -15.211 34.094 7.879 1 26.91 345 VAL B O 1
ATOM 5614 N N . VAL B 1 346 ? -15.625 36.219 8.102 1 28.67 346 VAL B N 1
ATOM 5615 C CA . VAL B 1 346 ? -15.07 36.5 9.422 1 28.67 346 VAL B CA 1
ATOM 5616 C C . VAL B 1 346 ? -16.062 36.094 10.5 1 28.67 346 VAL B C 1
ATOM 5618 O O . VAL B 1 346 ? -17.188 36.625 10.555 1 28.67 346 VAL B O 1
ATOM 5621 N N . LEU B 1 347 ? -16.016 34.906 11 1 28.59 347 LEU B N 1
ATOM 5622 C CA . LEU B 1 347 ? -16.922 34.625 12.109 1 28.59 347 LEU B CA 1
ATOM 5623 C C . LEU B 1 347 ? -16.609 35.531 13.305 1 28.59 347 LEU B C 1
ATOM 5625 O O . LEU B 1 347 ? -15.516 35.469 13.867 1 28.59 347 LEU B O 1
ATOM 5629 N N . SER B 1 348 ? -17.109 36.75 13.344 1 26.78 348 SER B N 1
ATOM 5630 C CA . SER B 1 348 ? -17.203 37.625 14.516 1 26.78 348 SER B CA 1
ATOM 5631 C C . SER B 1 348 ? -17.906 36.906 15.664 1 26.78 348 SER B C 1
ATOM 5633 O O . SER B 1 348 ? -19 36.375 15.484 1 26.78 348 SER B O 1
ATOM 5635 N N . ASN B 1 349 ? -17.172 36.312 16.656 1 28.33 349 ASN B N 1
ATOM 5636 C CA . ASN B 1 349 ? -17.828 36.125 17.938 1 28.33 349 ASN B CA 1
ATOM 5637 C C . ASN B 1 349 ? -18.547 37.406 18.375 1 28.33 349 ASN B C 1
ATOM 5639 O O . ASN B 1 349 ? -17.922 38.344 18.906 1 28.33 349 ASN B O 1
ATOM 5643 N N . VAL B 1 350 ? -19.344 38.031 17.625 1 26.16 350 VAL B N 1
ATOM 5644 C CA . VAL B 1 350 ? -20.156 39.062 18.281 1 26.16 350 VAL B CA 1
ATOM 5645 C C . VAL B 1 350 ? -21.016 38.438 19.359 1 26.16 350 VAL B C 1
ATOM 5647 O O . VAL B 1 350 ? -21.75 37.469 19.094 1 26.16 350 VAL B O 1
ATOM 5650 N N . ASP B 1 351 ? -20.625 38.656 20.656 1 25.48 351 ASP B N 1
ATOM 5651 C CA . ASP B 1 351 ? -21.578 38.719 21.766 1 25.48 351 ASP B CA 1
ATOM 5652 C C . ASP B 1 351 ? -22.812 39.531 21.375 1 25.48 351 ASP B C 1
ATOM 5654 O O . ASP B 1 351 ? -22.719 40.688 21.016 1 25.48 351 ASP B O 1
ATOM 5658 N N . VAL B 1 352 ? -23.75 39.094 20.734 1 24.73 352 VAL B N 1
ATOM 5659 C CA . VAL B 1 352 ? -25.047 39.75 20.875 1 24.73 352 VAL B CA 1
ATOM 5660 C C . VAL B 1 352 ? -25.453 39.781 22.344 1 24.73 352 VAL B C 1
ATOM 5662 O O . VAL B 1 352 ? -25.609 38.719 22.969 1 24.73 352 VAL B O 1
ATOM 5665 N N . ASP B 1 353 ? -25.234 40.938 22.969 1 22.38 353 ASP B N 1
ATOM 5666 C CA . ASP B 1 353 ? -26.141 41.406 24.016 1 22.38 353 ASP B CA 1
ATOM 5667 C C . ASP B 1 353 ? -27.578 41.5 23.5 1 22.38 353 ASP B C 1
ATOM 5669 O O . ASP B 1 353 ? -27.812 41.969 22.391 1 22.38 353 ASP B O 1
#

Nearest PDB structures (foldseek):
  4qdg-assembly1_A  TM=8.706E-01  e=9.693E-30  Bacteroides thetaiotaomicron VPI-5482
  3gf8-assembly1_A  TM=8.922E-01  e=4.736E-29  Bacteroides thetaiotaomicron VPI-5482
  3pay-assembly1_B  TM=8.286E-01  e=2.043E-23  Bacteroides ovatus ATCC 8483
  3pay-assembly1_D  TM=8.036E-01  e=5.244E-24  Bacteroides ovatus ATCC 8483
  3pay-assembly1_C  TM=8.131E-01  e=1.628E-23  Bacteroides ovatus ATCC 8483